Protein AF-M2PAE0-F1 (afdb_monomer)

Sequence (478 aa):
MSLNAALHKRDPKSLSSLAALFLQSIPSPSNEHPCAKAAGVTFRILGGTGDTAAMTSLRMQFPAILDAGMAFIARPRTHVEARELTKALKSAWNSCRCDKAQPIVSQVHDFAVLNPDPRAHNDPLWGLLGIMVPILADCVPLIEADMRNLSRANEKAIRANKRITWPMDLNAAMPFGPEASFKAVLAWSTIFEEPYLFKLILAVSNLHGPHISRPMIFSSPSVLSAFAKATQKAAQSWEHRPRDPTISTQAIKDLFHCSLFFCDLLLSADDSDMQRFASQVAEVVSLPLLCDQVVRLVTSHEDAILPFPGKKDCITTVQASFTIIGGRALALLKSTPDDLSKYHRGIIMAFFRHQSLPSESPYHTIYTHLMTLSRDGVCGARECKATTSSSDNRKFSVCSGCGVIPYCSKDCQKRGWKDIDAPHNLMCKKLRNFSEIALDGRKIEIQDPMTLQRKCQSVGIEGALTAEIAGYLRSTLS

pLDDT: mean 92.22, std 6.7, range [58.91, 98.38]

Structure (mmCIF, N/CA/C/O backbone):
data_AF-M2PAE0-F1
#
_entry.id   AF-M2PAE0-F1
#
loop_
_atom_site.group_PDB
_atom_site.id
_atom_site.type_symbol
_atom_site.label_atom_id
_atom_site.label_alt_id
_atom_site.label_comp_id
_atom_site.label_asym_id
_atom_site.label_entity_id
_atom_site.label_seq_id
_atom_site.pdbx_PDB_ins_code
_atom_site.Cartn_x
_atom_site.Cartn_y
_atom_site.Cartn_z
_atom_site.occupancy
_atom_site.B_iso_or_equiv
_atom_site.auth_seq_id
_atom_site.auth_comp_id
_atom_site.auth_asym_id
_atom_site.auth_atom_id
_atom_site.pdbx_PDB_model_num
ATOM 1 N N . MET A 1 1 ? 13.516 -7.084 -34.943 1.00 79.31 1 MET A N 1
ATOM 2 C CA . MET A 1 1 ? 12.491 -6.654 -33.959 1.00 79.31 1 MET A CA 1
ATOM 3 C C . MET A 1 1 ? 12.752 -5.193 -33.623 1.00 79.31 1 MET A C 1
ATOM 5 O O . MET A 1 1 ? 13.917 -4.816 -33.604 1.00 79.31 1 MET A O 1
ATOM 9 N N . SER A 1 2 ? 11.715 -4.365 -33.469 1.00 89.38 2 SER A N 1
ATOM 10 C CA . SER A 1 2 ? 11.852 -2.899 -33.359 1.00 89.38 2 SER A CA 1
ATOM 11 C C . SER A 1 2 ? 11.189 -2.386 -32.083 1.00 89.38 2 SER A C 1
ATOM 13 O O . SER A 1 2 ? 10.063 -2.775 -31.777 1.00 89.38 2 SER A O 1
ATOM 15 N N . LEU A 1 3 ? 11.858 -1.477 -31.369 1.00 88.81 3 LEU A N 1
ATOM 16 C CA . LEU A 1 3 ? 11.326 -0.821 -30.175 1.00 88.81 3 LEU A CA 1
ATOM 17 C C . LEU A 1 3 ? 10.045 -0.036 -30.484 1.00 88.81 3 LEU A C 1
ATOM 19 O O . LEU A 1 3 ? 9.088 -0.097 -29.719 1.00 88.81 3 LEU A O 1
ATOM 23 N N . ASN A 1 4 ? 9.973 0.610 -31.652 1.00 87.19 4 ASN A N 1
ATOM 24 C CA . ASN A 1 4 ? 8.780 1.332 -32.106 1.00 87.19 4 ASN A CA 1
ATOM 25 C C . ASN A 1 4 ? 7.569 0.404 -32.280 1.00 87.19 4 ASN A C 1
ATOM 27 O O . ASN A 1 4 ? 6.436 0.801 -32.001 1.00 87.19 4 ASN A O 1
ATOM 31 N N . ALA A 1 5 ? 7.793 -0.844 -32.707 1.00 85.19 5 ALA A N 1
ATOM 32 C CA . ALA A 1 5 ? 6.725 -1.837 -32.802 1.00 85.19 5 ALA A CA 1
ATOM 33 C C . ALA A 1 5 ? 6.210 -2.252 -31.413 1.00 85.19 5 ALA A C 1
ATOM 35 O O . ALA A 1 5 ? 5.004 -2.418 -31.243 1.00 85.19 5 ALA A O 1
ATOM 36 N N . ALA A 1 6 ? 7.082 -2.348 -30.404 1.00 84.88 6 ALA A N 1
ATOM 37 C CA . ALA A 1 6 ? 6.658 -2.573 -29.022 1.00 84.88 6 ALA A CA 1
ATOM 38 C C . ALA A 1 6 ? 5.911 -1.358 -28.438 1.00 84.88 6 ALA A C 1
ATOM 40 O O . ALA A 1 6 ? 4.834 -1.523 -27.871 1.00 84.88 6 ALA A O 1
ATOM 41 N N . LEU A 1 7 ? 6.449 -0.147 -28.619 1.00 86.81 7 LEU A N 1
ATOM 42 C CA . LEU A 1 7 ? 5.903 1.094 -28.060 1.00 86.81 7 LEU A CA 1
ATOM 43 C C . LEU A 1 7 ? 4.521 1.443 -28.625 1.00 86.81 7 LEU A C 1
ATOM 45 O O . LEU A 1 7 ? 3.585 1.675 -27.863 1.00 86.81 7 LEU A O 1
ATOM 49 N N . HIS A 1 8 ? 4.386 1.468 -29.953 1.00 90.19 8 HIS A N 1
ATOM 50 C CA . HIS A 1 8 ? 3.183 1.992 -30.608 1.00 90.19 8 HIS A CA 1
ATOM 51 C C . HIS A 1 8 ? 2.214 0.904 -31.057 1.00 90.19 8 HIS A C 1
ATOM 53 O O . HIS A 1 8 ? 1.007 1.121 -31.050 1.00 90.19 8 HIS A O 1
ATOM 59 N N . LYS A 1 9 ? 2.730 -0.265 -31.454 1.00 90.62 9 LYS A N 1
ATOM 60 C CA . LYS A 1 9 ? 1.907 -1.366 -31.978 1.00 90.62 9 LYS A CA 1
ATOM 61 C C . LYS A 1 9 ? 1.704 -2.497 -30.973 1.00 90.62 9 LYS A C 1
ATOM 63 O O . LYS A 1 9 ? 0.944 -3.411 -31.273 1.00 90.62 9 LYS A O 1
ATOM 68 N N . ARG A 1 10 ? 2.382 -2.454 -29.813 1.00 91.81 10 ARG A N 1
ATOM 69 C CA . ARG A 1 10 ? 2.387 -3.526 -28.800 1.00 91.81 10 ARG A CA 1
ATOM 70 C C . ARG A 1 10 ? 2.603 -4.910 -29.437 1.00 91.81 10 ARG A C 1
ATOM 72 O O . ARG A 1 10 ? 1.967 -5.884 -29.045 1.00 91.81 10 ARG A O 1
ATOM 79 N N . ASP A 1 11 ? 3.486 -4.984 -30.440 1.00 93.81 11 ASP A N 1
ATOM 80 C CA . ASP A 1 11 ? 3.765 -6.214 -31.191 1.00 93.81 11 ASP A CA 1
ATOM 81 C C . ASP A 1 11 ? 4.213 -7.346 -30.240 1.00 93.81 11 ASP A C 1
ATOM 83 O O . ASP A 1 11 ? 5.237 -7.185 -29.565 1.00 93.81 11 ASP A O 1
ATOM 87 N N . PRO A 1 12 ? 3.506 -8.495 -30.183 1.00 92.88 12 PRO A N 1
ATOM 88 C CA . PRO A 1 12 ? 3.785 -9.543 -29.202 1.00 92.88 12 PRO A CA 1
ATOM 89 C C . PRO A 1 12 ? 5.219 -10.073 -29.250 1.00 92.88 12 PRO A C 1
ATOM 91 O O . PRO A 1 12 ? 5.816 -10.300 -28.202 1.00 92.88 12 PRO A O 1
ATOM 94 N N . LYS A 1 13 ? 5.805 -10.228 -30.448 1.00 94.06 13 LYS A N 1
ATOM 95 C CA . LYS A 1 13 ? 7.181 -10.734 -30.596 1.00 94.06 13 LYS A CA 1
ATOM 96 C C . LYS A 1 13 ? 8.192 -9.757 -30.006 1.00 94.06 13 LYS A C 1
ATOM 98 O O . LYS A 1 13 ? 9.059 -10.156 -29.234 1.00 94.06 13 LYS A O 1
ATOM 103 N N . SER A 1 14 ? 8.045 -8.473 -30.325 1.00 94.31 14 SER A N 1
ATOM 104 C CA . SER A 1 14 ? 8.893 -7.417 -29.773 1.00 94.31 14 SER A CA 1
ATOM 105 C C . SER A 1 14 ? 8.753 -7.316 -28.250 1.00 94.31 14 SER A C 1
ATOM 107 O O . SER A 1 14 ? 9.767 -7.219 -27.561 1.00 94.31 14 SER A O 1
ATOM 109 N N . LEU A 1 15 ? 7.533 -7.414 -27.704 1.00 94.94 15 LEU A N 1
ATOM 110 C CA . LEU A 1 15 ?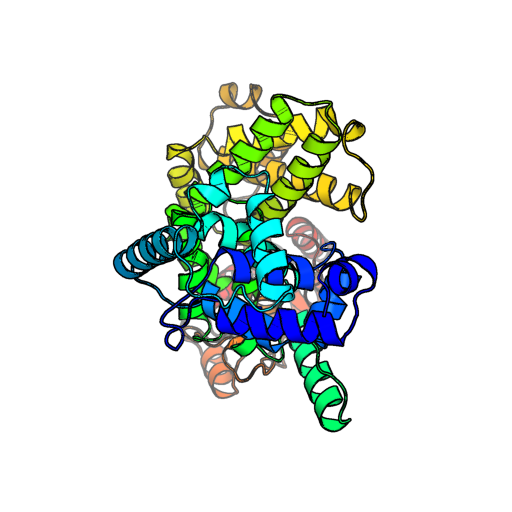 7.312 -7.413 -26.252 1.00 94.94 15 LEU A CA 1
ATOM 111 C C . LEU A 1 15 ? 7.934 -8.639 -25.564 1.00 94.94 15 LEU A C 1
ATOM 113 O O . LEU A 1 15 ? 8.586 -8.485 -24.534 1.00 94.94 15 LEU A O 1
ATOM 117 N N . SER A 1 16 ? 7.823 -9.839 -26.144 1.00 96.31 16 SER A N 1
ATOM 118 C CA . SER A 1 16 ? 8.496 -11.037 -25.620 1.00 96.31 16 SER A CA 1
ATOM 119 C C . SER A 1 16 ? 10.019 -10.886 -25.586 1.00 96.31 16 SER A C 1
ATOM 121 O O . SER A 1 16 ? 10.650 -11.296 -24.613 1.00 96.31 16 SER A O 1
ATOM 123 N N . SER A 1 17 ? 10.626 -10.257 -26.597 1.00 96.19 17 SER A N 1
ATOM 124 C CA . SER A 1 17 ? 12.067 -9.972 -26.579 1.00 96.19 17 SER A CA 1
ATOM 125 C C . SER A 1 17 ? 12.463 -8.940 -25.529 1.00 96.19 17 SER A C 1
ATOM 127 O O . SER A 1 17 ? 13.507 -9.100 -24.901 1.00 96.19 17 SER A O 1
ATOM 129 N N . LEU A 1 18 ? 11.638 -7.916 -25.288 1.00 97.00 18 LEU A N 1
ATOM 130 C CA . LEU A 1 18 ? 11.871 -6.976 -24.187 1.00 97.00 18 LEU A CA 1
ATOM 131 C C . LEU A 1 18 ? 11.751 -7.665 -22.824 1.00 97.00 18 LEU A C 1
ATOM 133 O O . LEU A 1 18 ? 12.555 -7.385 -21.942 1.00 97.00 18 LEU A O 1
ATOM 137 N N . ALA A 1 19 ? 10.798 -8.585 -22.659 1.00 97.56 19 ALA A N 1
ATOM 138 C CA . ALA A 1 19 ? 10.657 -9.368 -21.434 1.00 97.56 19 ALA A CA 1
ATOM 139 C C . ALA A 1 19 ? 11.885 -10.262 -21.187 1.00 97.56 19 ALA A C 1
ATOM 141 O O . ALA A 1 19 ? 12.406 -10.295 -20.075 1.00 97.56 19 ALA A O 1
ATOM 142 N N . ALA A 1 20 ? 12.401 -10.929 -22.225 1.00 97.19 20 ALA A N 1
ATOM 143 C CA . ALA A 1 20 ? 13.639 -11.702 -22.126 1.00 97.19 20 ALA A CA 1
ATOM 144 C C . ALA A 1 20 ? 14.841 -10.813 -21.758 1.00 97.19 20 ALA A C 1
ATOM 146 O O . ALA A 1 20 ? 15.606 -11.151 -20.856 1.00 97.19 20 ALA A O 1
ATOM 147 N N . LEU A 1 21 ? 14.966 -9.646 -22.400 1.00 97.12 21 LEU A N 1
ATOM 148 C CA . LEU A 1 21 ? 16.020 -8.679 -22.095 1.00 97.12 21 LEU A CA 1
ATOM 149 C C . LEU A 1 21 ? 15.920 -8.153 -20.655 1.00 97.12 21 LEU A C 1
ATOM 151 O O . LEU A 1 21 ? 16.945 -8.023 -19.990 1.00 97.12 21 LEU A O 1
ATOM 155 N N . PHE A 1 22 ? 14.710 -7.888 -20.150 1.00 97.62 22 PHE A N 1
ATOM 156 C CA . PHE A 1 22 ? 14.489 -7.501 -18.754 1.00 97.62 22 PHE A CA 1
ATOM 157 C C . PHE A 1 22 ? 15.036 -8.558 -17.791 1.00 97.62 22 PHE A C 1
ATOM 159 O O . PHE A 1 22 ? 15.840 -8.233 -16.918 1.00 97.62 22 PHE A O 1
ATOM 166 N N . LEU A 1 23 ? 14.652 -9.825 -17.982 1.00 97.06 23 LEU A N 1
ATOM 167 C CA . LEU A 1 23 ? 15.074 -10.937 -17.122 1.00 97.06 23 LEU A CA 1
ATOM 168 C C . LEU A 1 23 ? 16.596 -11.137 -17.129 1.00 97.06 23 LEU A C 1
ATOM 170 O O . LEU A 1 23 ? 17.178 -11.452 -16.096 1.00 97.06 23 LEU A O 1
ATOM 174 N N . GLN A 1 24 ? 17.249 -10.893 -18.268 1.00 96.25 24 GLN A N 1
ATOM 175 C CA . GLN A 1 24 ? 18.711 -10.921 -18.390 1.00 96.25 24 GLN A CA 1
ATOM 176 C C . GLN A 1 24 ? 19.398 -9.694 -17.772 1.00 96.25 24 GLN A C 1
ATOM 178 O O . GLN A 1 24 ? 20.591 -9.735 -17.490 1.00 96.25 24 GLN A O 1
ATOM 183 N N . SER A 1 25 ? 18.677 -8.589 -17.575 1.00 97.00 25 SER A N 1
ATOM 184 C CA . SER A 1 25 ? 19.254 -7.307 -17.146 1.00 97.00 25 SER A CA 1
ATOM 185 C C . SER A 1 25 ? 19.008 -6.987 -15.673 1.00 97.00 25 SER A C 1
ATOM 187 O O . SER A 1 25 ? 19.774 -6.222 -15.083 1.00 97.00 25 SER A O 1
ATOM 189 N N . ILE A 1 26 ? 17.943 -7.526 -15.076 1.00 97.25 26 ILE A N 1
ATOM 190 C CA . ILE A 1 26 ? 17.576 -7.248 -13.687 1.00 97.25 26 ILE A CA 1
ATOM 191 C C . ILE A 1 26 ? 18.597 -7.877 -12.716 1.00 97.25 26 ILE A C 1
ATOM 193 O O . ILE A 1 26 ? 19.037 -9.012 -12.938 1.00 97.25 26 ILE A O 1
ATOM 197 N N . PRO A 1 27 ? 18.999 -7.182 -11.633 1.00 94.94 27 PRO A N 1
ATOM 198 C CA . PRO A 1 27 ? 19.912 -7.751 -10.647 1.00 94.94 27 PRO A CA 1
ATOM 199 C C . PRO A 1 27 ? 19.308 -8.973 -9.960 1.00 94.94 27 PRO A C 1
ATOM 201 O O . PRO A 1 27 ? 18.241 -8.902 -9.350 1.00 94.94 27 PRO A O 1
ATOM 204 N N . SER A 1 28 ? 20.024 -10.090 -10.010 1.00 93.56 28 SER A N 1
ATOM 205 C CA . SER A 1 28 ? 19.643 -11.350 -9.371 1.00 93.56 28 SER A CA 1
ATOM 206 C C . SER A 1 28 ? 20.904 -12.124 -8.970 1.00 93.56 28 SER A C 1
ATOM 208 O O . SER A 1 28 ? 21.979 -11.814 -9.484 1.00 93.56 28 SER A O 1
ATOM 210 N N . PRO A 1 29 ? 20.822 -13.114 -8.059 1.00 89.31 29 PRO A N 1
ATOM 211 C CA . PRO A 1 29 ? 21.976 -13.954 -7.720 1.00 89.31 29 PRO A CA 1
ATOM 212 C C . PRO A 1 29 ? 22.623 -14.625 -8.940 1.00 89.31 29 PRO A C 1
ATOM 214 O O . PRO A 1 29 ? 23.822 -14.853 -8.943 1.00 89.31 29 PRO A O 1
ATOM 217 N N . SER A 1 30 ? 21.827 -14.926 -9.968 1.00 89.75 30 SER A N 1
ATOM 218 C CA . SER A 1 30 ? 22.261 -15.568 -11.210 1.00 89.75 30 SER A CA 1
ATOM 219 C C . SER A 1 30 ? 22.745 -14.591 -12.286 1.00 89.75 30 SER A C 1
ATOM 221 O O . SER A 1 30 ? 23.159 -15.034 -13.352 1.00 89.75 30 SER A O 1
ATOM 223 N N . ASN A 1 31 ? 22.650 -13.276 -12.061 1.00 91.75 31 ASN A N 1
ATOM 224 C CA . ASN A 1 31 ? 23.040 -12.265 -13.039 1.00 91.75 31 ASN A CA 1
ATOM 225 C C . ASN A 1 31 ? 24.274 -11.495 -12.564 1.00 91.75 31 ASN A C 1
ATOM 227 O O . ASN A 1 31 ? 24.164 -10.515 -11.826 1.00 91.75 31 ASN A O 1
ATOM 231 N N . GLU A 1 32 ? 25.444 -11.918 -13.037 1.00 88.12 32 GLU A N 1
ATOM 232 C CA . GLU A 1 32 ? 26.729 -11.279 -12.731 1.00 88.12 32 GLU A CA 1
ATOM 233 C C . GLU A 1 32 ? 26.897 -9.906 -13.404 1.00 88.12 32 GLU A C 1
ATOM 235 O O . GLU A 1 32 ? 27.782 -9.128 -13.034 1.00 88.12 32 GLU A O 1
ATOM 240 N N . HIS A 1 33 ? 26.073 -9.585 -14.408 1.00 91.25 33 HIS A N 1
ATOM 241 C CA . HIS A 1 33 ? 26.224 -8.397 -15.250 1.00 91.25 33 HIS A CA 1
ATOM 242 C C . HIS A 1 33 ? 24.904 -7.628 -15.408 1.00 91.25 33 HIS A C 1
ATOM 244 O O . HIS A 1 33 ? 24.415 -7.457 -16.530 1.00 91.25 33 HIS A O 1
ATOM 250 N N . PRO A 1 34 ? 24.318 -7.126 -14.304 1.00 94.75 34 PRO A N 1
ATOM 251 C CA . PRO A 1 34 ? 23.069 -6.383 -14.370 1.00 94.75 34 PRO A CA 1
ATOM 252 C C . PRO A 1 34 ? 23.211 -5.110 -15.207 1.00 94.75 34 PRO A C 1
ATOM 254 O O . PRO A 1 34 ? 24.261 -4.472 -15.230 1.00 94.75 34 PRO A O 1
ATOM 257 N N . CYS A 1 35 ? 22.122 -4.690 -15.846 1.00 96.12 35 CYS A N 1
ATOM 258 C CA . CYS A 1 35 ? 22.060 -3.443 -16.602 1.00 96.12 35 CYS A CA 1
ATOM 259 C C . CYS A 1 35 ? 20.806 -2.652 -16.218 1.00 96.12 35 CYS A C 1
ATOM 261 O O . CYS A 1 35 ? 19.713 -2.913 -16.722 1.00 96.12 35 CYS A O 1
ATOM 263 N N . ALA A 1 36 ? 20.966 -1.642 -15.353 1.00 94.75 36 ALA A N 1
ATOM 264 C CA . ALA A 1 36 ? 19.857 -0.786 -14.916 1.00 94.75 36 ALA A CA 1
ATOM 265 C C . ALA A 1 36 ? 19.156 -0.070 -16.085 1.00 94.75 36 ALA A C 1
ATOM 267 O O . ALA A 1 36 ? 17.936 0.067 -16.056 1.00 94.75 36 ALA A O 1
ATOM 268 N N . LYS A 1 37 ? 19.898 0.334 -17.132 1.00 94.25 37 LYS A N 1
ATOM 269 C CA . LYS A 1 37 ? 19.335 0.958 -18.347 1.00 94.25 37 LYS A CA 1
ATOM 270 C C . LYS A 1 37 ? 18.344 0.026 -19.029 1.00 94.25 37 LYS A C 1
ATOM 272 O O . LYS A 1 37 ? 17.182 0.379 -19.219 1.00 94.25 37 LYS A O 1
ATOM 277 N N . ALA A 1 38 ? 18.812 -1.176 -19.364 1.00 96.44 38 ALA A N 1
ATOM 278 C CA . ALA A 1 38 ? 18.001 -2.165 -20.048 1.00 96.44 38 ALA A CA 1
ATOM 279 C C . ALA A 1 38 ? 16.829 -2.619 -19.174 1.00 96.44 38 ALA A C 1
ATOM 281 O O . ALA A 1 38 ? 15.699 -2.615 -19.654 1.00 96.44 38 ALA A O 1
ATOM 282 N N . ALA A 1 39 ? 17.060 -2.913 -17.890 1.00 97.06 39 ALA A N 1
ATOM 283 C CA . ALA A 1 39 ? 16.005 -3.313 -16.960 1.00 97.06 39 ALA A CA 1
ATOM 284 C C . ALA A 1 39 ? 14.928 -2.224 -16.801 1.00 97.06 39 ALA A C 1
ATOM 286 O O . ALA A 1 39 ? 13.747 -2.496 -16.994 1.00 97.06 39 ALA A O 1
ATOM 287 N N . GLY A 1 40 ? 15.317 -0.977 -16.523 1.00 95.25 40 GLY A N 1
ATOM 288 C CA . GLY A 1 40 ? 14.372 0.123 -16.324 1.00 95.25 40 GLY A CA 1
ATOM 289 C C . GLY A 1 40 ? 13.544 0.424 -17.575 1.00 95.25 40 GLY A C 1
ATOM 290 O O . GLY A 1 40 ? 12.317 0.485 -17.509 1.00 95.25 40 GLY A O 1
ATOM 291 N N . VAL A 1 41 ? 14.188 0.560 -18.738 1.00 95.50 41 VAL A N 1
ATOM 292 C CA . VAL A 1 41 ? 13.482 0.882 -19.990 1.00 95.50 41 VAL A CA 1
ATOM 293 C C . VAL A 1 41 ? 12.575 -0.260 -20.439 1.00 95.50 41 VAL A C 1
ATOM 295 O O . VAL A 1 41 ? 11.422 -0.009 -20.785 1.00 95.50 41 VAL A O 1
ATOM 298 N N . THR A 1 42 ? 13.044 -1.511 -20.410 1.00 97.00 42 THR A N 1
ATOM 299 C CA . THR A 1 42 ? 12.200 -2.658 -20.790 1.00 97.00 42 THR A CA 1
ATOM 300 C C . THR A 1 42 ? 10.987 -2.781 -19.871 1.00 97.00 42 THR A C 1
ATOM 302 O O . THR A 1 42 ? 9.872 -2.909 -20.374 1.00 97.00 42 THR A O 1
ATOM 305 N N . PHE A 1 43 ? 11.163 -2.648 -18.551 1.00 96.38 43 PHE A N 1
ATOM 306 C CA . PHE A 1 43 ? 10.058 -2.711 -17.591 1.00 96.38 43 PHE A CA 1
ATOM 307 C C . PHE A 1 43 ? 9.046 -1.580 -17.805 1.00 96.38 43 PHE A C 1
ATOM 309 O O . PHE A 1 43 ? 7.842 -1.832 -17.845 1.00 96.38 43 PHE A O 1
ATOM 316 N N . ARG A 1 44 ? 9.522 -0.349 -18.049 1.00 95.50 44 ARG A N 1
ATOM 317 C CA . ARG A 1 44 ? 8.667 0.800 -18.386 1.00 95.50 44 ARG A CA 1
ATOM 318 C C . ARG A 1 44 ? 7.842 0.549 -19.647 1.00 95.50 44 ARG A C 1
ATOM 320 O O . ARG A 1 44 ? 6.643 0.808 -19.654 1.00 95.50 44 ARG A O 1
ATOM 327 N N . ILE A 1 45 ? 8.460 0.039 -20.712 1.00 95.44 45 ILE A N 1
ATOM 328 C CA . ILE A 1 45 ? 7.769 -0.216 -21.986 1.00 95.44 45 ILE A CA 1
ATOM 329 C C . ILE A 1 45 ? 6.735 -1.334 -21.839 1.00 95.44 45 ILE A C 1
ATOM 331 O O . ILE A 1 45 ? 5.627 -1.215 -22.362 1.00 95.44 45 ILE A O 1
ATOM 335 N N . LEU A 1 46 ? 7.070 -2.394 -21.101 1.00 95.50 46 LEU A N 1
ATOM 336 C CA . LEU A 1 46 ? 6.151 -3.496 -20.818 1.00 95.50 46 LEU A CA 1
ATOM 337 C C . LEU A 1 46 ? 4.962 -3.024 -19.962 1.00 95.50 46 LEU A C 1
ATOM 339 O O . LEU A 1 46 ? 3.823 -3.394 -20.254 1.00 95.50 46 LEU A O 1
ATOM 343 N N . GLY A 1 47 ? 5.203 -2.148 -18.979 1.00 93.06 47 GLY A N 1
ATOM 344 C CA . GLY A 1 47 ? 4.158 -1.494 -18.184 1.00 93.06 47 GLY A CA 1
ATOM 345 C C . GLY A 1 47 ? 3.297 -0.501 -18.968 1.00 93.06 47 GLY A C 1
ATOM 346 O O . GLY A 1 47 ? 2.117 -0.323 -18.669 1.00 93.06 47 GLY A O 1
ATOM 347 N N . GLY A 1 48 ? 3.828 0.092 -20.035 1.00 92.44 48 GLY A N 1
ATOM 348 C CA . GLY A 1 48 ? 3.061 0.938 -20.940 1.00 92.44 48 GLY A CA 1
ATOM 349 C C . GLY A 1 48 ? 2.650 2.279 -20.328 1.00 92.44 48 GLY A C 1
ATOM 350 O O . GLY A 1 48 ? 3.469 2.990 -19.758 1.00 92.44 48 GLY A O 1
ATOM 351 N N . THR A 1 49 ? 1.376 2.644 -20.488 1.00 86.25 49 THR A N 1
ATOM 352 C CA . THR A 1 49 ? 0.784 3.921 -20.044 1.00 86.25 49 THR A CA 1
ATOM 353 C C . THR A 1 49 ? 0.516 3.989 -18.541 1.00 86.25 49 THR A C 1
ATOM 355 O O . THR A 1 49 ? 0.153 5.053 -18.050 1.00 86.25 49 THR A O 1
ATOM 358 N N . GLY A 1 50 ? 0.665 2.878 -17.810 1.00 88.25 50 GLY A N 1
ATOM 359 C CA . GLY A 1 50 ? 0.335 2.809 -16.382 1.00 88.25 50 GLY A CA 1
ATOM 360 C C . GLY A 1 50 ? -1.167 2.761 -16.079 1.00 88.25 50 GLY A C 1
ATOM 361 O O . GLY A 1 50 ? -1.551 2.700 -14.918 1.00 88.25 50 GLY A O 1
ATOM 362 N N . ASP A 1 51 ? -2.039 2.777 -17.092 1.00 91.25 51 ASP A N 1
ATOM 363 C CA . ASP A 1 51 ? -3.478 2.629 -16.873 1.00 91.25 51 ASP A CA 1
ATOM 364 C C . ASP A 1 51 ? -3.871 1.181 -16.521 1.00 91.25 51 ASP A C 1
ATOM 366 O O . ASP A 1 51 ? -3.107 0.222 -16.689 1.00 91.25 51 ASP A O 1
ATOM 370 N N . THR A 1 52 ? -5.103 1.008 -16.038 1.00 91.81 52 THR A N 1
ATOM 371 C CA . THR A 1 52 ? -5.632 -0.294 -15.610 1.00 91.81 52 THR A CA 1
ATOM 372 C C . THR A 1 52 ? -5.584 -1.348 -16.720 1.00 91.81 52 THR A C 1
ATOM 374 O O . THR A 1 52 ? -5.335 -2.523 -16.436 1.00 91.81 52 THR A O 1
ATOM 377 N N . ALA A 1 53 ? -5.793 -0.963 -17.983 1.00 93.81 53 ALA A N 1
ATOM 378 C CA . ALA A 1 53 ? -5.764 -1.896 -19.106 1.00 93.81 53 ALA A CA 1
ATOM 379 C C . ALA A 1 53 ? -4.330 -2.362 -19.398 1.00 93.81 53 ALA A C 1
ATOM 381 O O . ALA A 1 53 ? -4.091 -3.561 -19.572 1.00 93.81 53 ALA A O 1
ATOM 382 N N . ALA A 1 54 ? -3.363 -1.441 -19.377 1.00 93.94 54 ALA A N 1
ATOM 383 C CA . ALA A 1 54 ? -1.948 -1.741 -19.537 1.00 93.94 54 ALA A CA 1
ATOM 384 C C . ALA A 1 54 ? -1.431 -2.652 -18.411 1.00 93.94 54 ALA A C 1
ATOM 386 O O . ALA A 1 54 ? -0.782 -3.659 -18.702 1.00 93.94 54 ALA A O 1
ATOM 387 N N . MET A 1 55 ? -1.790 -2.374 -17.152 1.00 96.00 55 MET A N 1
ATOM 388 C CA . MET A 1 55 ? -1.436 -3.223 -16.005 1.00 96.00 55 MET A CA 1
ATOM 389 C C . MET A 1 55 ? -2.081 -4.608 -16.088 1.00 96.00 55 MET A C 1
ATOM 391 O O . MET A 1 55 ? -1.416 -5.620 -15.872 1.00 96.00 55 MET A O 1
ATOM 395 N N . THR A 1 56 ? -3.355 -4.692 -16.477 1.00 95.50 56 THR A N 1
ATOM 396 C CA . THR A 1 56 ? -4.038 -5.982 -16.677 1.00 95.50 56 THR A CA 1
ATOM 397 C C . THR A 1 56 ? -3.345 -6.806 -17.764 1.00 95.50 56 THR A C 1
ATOM 399 O O . THR A 1 56 ? -3.073 -7.992 -17.578 1.00 95.50 56 THR A O 1
ATOM 402 N N . SER A 1 57 ? -2.987 -6.166 -18.880 1.00 95.44 57 SER A N 1
ATOM 403 C CA . SER A 1 57 ? -2.233 -6.797 -19.961 1.00 95.44 57 SER A CA 1
ATOM 404 C C . SER A 1 57 ? -0.862 -7.296 -19.494 1.00 95.44 57 SER A C 1
ATOM 406 O O . SER A 1 57 ? -0.504 -8.437 -19.784 1.00 95.44 57 SER A O 1
ATOM 408 N N . LEU A 1 58 ? -0.113 -6.480 -18.746 1.00 96.56 58 LEU A N 1
ATOM 409 C CA . LEU A 1 58 ? 1.189 -6.848 -18.186 1.00 96.56 58 LEU A CA 1
ATOM 410 C C . LEU A 1 58 ? 1.091 -8.108 -17.314 1.00 96.56 58 LEU A C 1
ATOM 412 O O . LEU A 1 58 ? 1.825 -9.072 -17.532 1.00 96.56 58 LEU A O 1
ATOM 416 N N . ARG A 1 59 ? 0.126 -8.125 -16.385 1.00 97.38 59 ARG A N 1
ATOM 417 C CA . ARG A 1 59 ? -0.104 -9.218 -15.425 1.00 97.38 59 ARG A CA 1
ATOM 418 C C . ARG A 1 59 ? -0.475 -10.545 -16.081 1.00 97.38 59 ARG A C 1
ATOM 420 O O . ARG A 1 59 ? -0.138 -11.594 -15.539 1.00 97.38 59 ARG A O 1
ATOM 427 N N . MET A 1 60 ? -1.178 -10.508 -17.214 1.00 96.81 60 MET A N 1
ATOM 428 C CA . MET A 1 60 ? -1.583 -11.712 -17.949 1.00 96.81 60 MET A CA 1
ATOM 429 C C . MET A 1 60 ? -0.521 -12.208 -18.934 1.00 96.81 60 MET A C 1
ATOM 431 O O . MET A 1 60 ? -0.447 -13.405 -19.207 1.00 96.81 60 MET A O 1
ATOM 435 N N . GLN A 1 61 ? 0.251 -11.301 -19.539 1.00 96.62 61 GLN A N 1
ATOM 436 C CA . GLN A 1 61 ? 1.187 -11.654 -20.612 1.00 96.62 61 GLN A CA 1
ATOM 437 C C . GLN A 1 61 ? 2.600 -11.944 -20.108 1.00 96.62 61 GLN A C 1
ATOM 439 O O . GLN A 1 61 ? 3.284 -12.782 -20.692 1.00 96.62 61 GLN A O 1
ATOM 444 N N . PHE A 1 62 ? 3.035 -11.283 -19.034 1.00 97.38 62 PHE A N 1
ATOM 445 C CA . PHE A 1 62 ? 4.422 -11.331 -18.573 1.00 97.38 62 PHE A CA 1
ATOM 446 C C . PHE A 1 62 ? 4.541 -11.578 -17.055 1.00 97.38 62 PHE A C 1
ATOM 448 O O . PHE A 1 62 ? 5.257 -10.847 -16.382 1.00 97.38 62 PHE A O 1
ATOM 455 N N . PRO A 1 63 ? 3.901 -12.606 -16.466 1.00 97.31 63 PRO A N 1
ATOM 456 C CA . PRO A 1 63 ? 4.001 -12.862 -15.022 1.00 97.31 63 PRO A CA 1
ATOM 457 C C . PRO A 1 63 ? 5.454 -13.013 -14.535 1.00 97.31 63 PRO A C 1
ATOM 459 O O . PRO A 1 63 ? 5.814 -12.434 -13.518 1.00 97.31 63 PRO A O 1
ATOM 462 N N . ALA A 1 64 ? 6.324 -13.660 -15.321 1.00 97.31 64 ALA A N 1
ATOM 463 C CA . ALA A 1 64 ? 7.728 -13.872 -14.957 1.00 97.31 64 ALA A CA 1
ATOM 464 C C . ALA A 1 64 ? 8.528 -12.570 -14.749 1.00 97.31 64 ALA A C 1
ATOM 466 O O . ALA A 1 64 ? 9.450 -12.542 -13.935 1.00 97.31 64 ALA A O 1
ATOM 467 N N . ILE A 1 65 ? 8.193 -11.480 -15.457 1.00 97.88 65 ILE A N 1
ATOM 468 C CA . ILE A 1 65 ? 8.882 -10.196 -15.239 1.00 97.88 65 ILE A CA 1
ATOM 469 C C . ILE A 1 65 ? 8.436 -9.557 -13.922 1.00 97.88 65 ILE A C 1
ATOM 471 O O . ILE A 1 65 ? 9.236 -8.899 -13.263 1.00 97.88 65 ILE A O 1
ATOM 475 N N . LEU A 1 66 ? 7.168 -9.750 -13.540 1.00 98.19 66 LEU A N 1
ATOM 476 C CA . LEU A 1 66 ? 6.625 -9.265 -12.275 1.00 98.19 66 LEU A CA 1
ATOM 477 C C . LEU A 1 66 ? 7.177 -10.088 -11.111 1.00 98.19 66 LEU A C 1
ATOM 479 O O . LEU A 1 66 ? 7.568 -9.496 -10.113 1.00 98.19 66 LEU A O 1
ATOM 483 N N . ASP A 1 67 ? 7.325 -11.406 -11.276 1.00 98.00 67 ASP A N 1
ATOM 484 C CA . ASP A 1 67 ? 8.009 -12.270 -10.307 1.00 98.00 67 ASP A CA 1
ATOM 485 C C . ASP A 1 67 ? 9.458 -11.823 -10.093 1.00 98.00 67 ASP A C 1
ATOM 487 O O . ASP A 1 67 ? 9.876 -11.593 -8.961 1.00 98.00 67 ASP A O 1
ATOM 491 N N . ALA A 1 68 ? 10.226 -11.625 -11.170 1.00 98.00 68 ALA A N 1
ATOM 492 C CA . ALA A 1 68 ? 11.607 -11.155 -11.068 1.00 98.00 68 ALA A CA 1
ATOM 493 C C . ALA A 1 68 ? 11.694 -9.740 -10.473 1.00 98.00 68 ALA A C 1
ATOM 495 O O . ALA A 1 68 ? 12.586 -9.451 -9.672 1.00 98.00 68 ALA A O 1
ATOM 496 N N . GLY A 1 69 ? 10.752 -8.862 -10.829 1.00 98.12 69 GLY A N 1
ATOM 497 C CA . GLY A 1 69 ? 10.680 -7.514 -10.287 1.00 98.12 69 GLY A CA 1
ATOM 498 C C . GLY A 1 69 ? 10.356 -7.496 -8.795 1.00 98.12 69 GLY A C 1
ATOM 499 O O . GLY A 1 69 ? 11.050 -6.838 -8.018 1.00 98.12 69 GLY A O 1
ATOM 500 N N . MET A 1 70 ? 9.355 -8.270 -8.375 1.00 98.31 70 MET A N 1
ATOM 501 C CA . MET A 1 70 ? 8.983 -8.404 -6.972 1.00 98.31 70 MET A CA 1
ATOM 502 C C . MET A 1 70 ? 10.081 -9.107 -6.176 1.00 98.31 70 MET A C 1
ATOM 504 O O . MET A 1 70 ? 10.410 -8.655 -5.087 1.00 98.31 70 MET A O 1
ATOM 508 N N . ALA A 1 71 ? 10.732 -10.135 -6.728 1.00 98.06 71 ALA A N 1
ATOM 509 C CA . ALA A 1 71 ? 11.889 -10.773 -6.107 1.00 98.06 71 ALA A CA 1
ATOM 510 C C . ALA A 1 71 ? 13.059 -9.793 -5.938 1.00 98.06 71 ALA A C 1
ATOM 512 O O . ALA A 1 71 ? 13.728 -9.800 -4.908 1.00 98.06 71 ALA A O 1
ATOM 513 N N . PHE A 1 72 ? 13.295 -8.895 -6.897 1.00 97.88 72 PHE A N 1
ATOM 514 C CA . PHE A 1 72 ? 14.291 -7.840 -6.734 1.00 97.88 72 PHE A CA 1
ATOM 515 C C . PHE A 1 72 ? 13.926 -6.887 -5.585 1.00 97.88 72 PHE A C 1
ATOM 517 O O . PHE A 1 72 ? 14.779 -6.628 -4.732 1.00 97.88 72 PHE A O 1
ATOM 524 N N . ILE A 1 73 ? 12.685 -6.397 -5.523 1.00 98.06 73 ILE A N 1
ATOM 525 C CA . ILE A 1 73 ? 12.244 -5.443 -4.492 1.00 98.06 73 ILE A CA 1
ATOM 526 C C . ILE A 1 73 ? 12.169 -6.092 -3.103 1.00 98.06 73 ILE A C 1
ATOM 528 O O . ILE A 1 73 ? 12.657 -5.516 -2.135 1.00 98.06 73 ILE A O 1
ATOM 532 N N . ALA A 1 74 ? 11.613 -7.296 -3.003 1.00 98.12 74 ALA A N 1
ATOM 533 C CA . ALA A 1 74 ? 11.359 -8.002 -1.749 1.00 98.12 74 ALA A CA 1
ATOM 534 C C . ALA A 1 74 ? 12.557 -8.804 -1.223 1.00 98.12 74 ALA A C 1
ATOM 536 O O . ALA A 1 74 ? 12.448 -9.434 -0.174 1.00 98.12 74 ALA A O 1
ATOM 537 N N . ARG A 1 75 ? 13.697 -8.824 -1.926 1.00 97.69 75 ARG A N 1
ATOM 538 C CA . ARG A 1 75 ? 14.883 -9.549 -1.454 1.00 97.69 75 ARG A CA 1
ATOM 539 C C . ARG A 1 75 ? 15.468 -8.874 -0.208 1.00 97.69 75 ARG A C 1
ATOM 541 O O . ARG A 1 75 ? 15.880 -7.712 -0.309 1.00 97.69 75 ARG A O 1
ATOM 548 N N . PRO A 1 76 ? 15.590 -9.595 0.923 1.00 97.31 76 PRO A N 1
ATOM 549 C CA . PRO A 1 76 ? 16.284 -9.090 2.100 1.00 97.31 76 PRO A CA 1
ATOM 550 C C . PRO A 1 76 ? 17.718 -8.701 1.745 1.00 97.31 76 PRO A C 1
ATOM 552 O O . PRO A 1 76 ? 18.428 -9.462 1.086 1.00 97.31 76 PRO A O 1
ATOM 555 N N . ARG A 1 77 ? 18.118 -7.498 2.154 1.00 96.00 77 ARG A N 1
ATOM 556 C CA . ARG A 1 77 ? 19.467 -6.967 1.958 1.00 96.00 77 ARG A CA 1
ATOM 557 C C . ARG A 1 77 ? 19.939 -6.314 3.240 1.00 96.00 77 ARG A C 1
ATOM 559 O O . ARG A 1 77 ? 19.202 -5.565 3.877 1.00 96.00 77 ARG A O 1
ATOM 566 N N . THR A 1 78 ? 21.191 -6.551 3.577 1.00 94.00 78 THR A N 1
ATOM 567 C CA . THR A 1 78 ? 21.924 -5.746 4.546 1.00 94.00 78 THR A CA 1
ATOM 568 C C . THR A 1 78 ? 22.223 -4.358 3.966 1.00 94.00 78 THR A C 1
ATOM 570 O O . THR A 1 78 ? 22.250 -4.157 2.748 1.00 94.00 78 THR A O 1
ATOM 573 N N . HIS A 1 79 ? 22.533 -3.385 4.827 1.00 89.12 79 HIS A N 1
ATOM 574 C CA . HIS A 1 79 ? 23.005 -2.066 4.379 1.00 89.12 79 HIS A CA 1
ATOM 575 C C . HIS A 1 79 ? 24.280 -2.141 3.521 1.00 89.12 79 HIS A C 1
ATOM 577 O O . HIS A 1 79 ? 24.519 -1.269 2.685 1.00 89.12 79 HIS A O 1
ATOM 583 N N . VAL A 1 80 ? 25.123 -3.158 3.726 1.00 92.06 80 VAL A N 1
ATOM 584 C CA . VAL A 1 80 ? 26.321 -3.378 2.906 1.00 92.06 80 VAL A CA 1
ATOM 585 C C . VAL A 1 80 ? 25.915 -3.832 1.506 1.00 92.06 80 VAL A C 1
ATOM 587 O O . VAL A 1 80 ? 26.296 -3.183 0.538 1.00 92.06 80 VAL A O 1
ATOM 590 N N . GLU A 1 81 ? 25.070 -4.857 1.388 1.00 94.19 81 GLU A N 1
ATOM 591 C CA . GLU A 1 81 ? 24.595 -5.358 0.090 1.00 94.19 81 GLU A CA 1
ATOM 592 C C . GLU A 1 81 ? 23.832 -4.297 -0.709 1.00 94.19 81 GLU A C 1
ATOM 594 O O . GLU A 1 81 ? 24.000 -4.211 -1.923 1.00 94.19 81 GLU A O 1
ATOM 599 N N . ALA A 1 82 ? 23.022 -3.461 -0.051 1.00 92.06 82 ALA A N 1
ATOM 600 C CA . ALA A 1 82 ? 22.334 -2.356 -0.716 1.00 92.06 82 ALA A CA 1
ATOM 601 C C . ALA A 1 82 ? 23.327 -1.339 -1.311 1.00 92.06 82 ALA A C 1
ATOM 603 O O . ALA A 1 82 ? 23.176 -0.939 -2.464 1.00 92.06 82 ALA A O 1
ATOM 604 N N . ARG A 1 83 ? 24.383 -0.972 -0.568 1.00 91.69 83 ARG A N 1
ATOM 605 C CA . ARG A 1 83 ? 25.434 -0.064 -1.062 1.00 91.69 83 ARG A CA 1
ATOM 606 C C . ARG A 1 83 ? 26.242 -0.676 -2.201 1.00 91.69 83 ARG A C 1
ATOM 608 O O . ARG A 1 83 ? 26.523 0.015 -3.179 1.00 91.69 83 ARG A O 1
ATOM 615 N N . GLU A 1 84 ? 26.605 -1.950 -2.092 1.00 93.88 84 GLU A N 1
ATOM 616 C CA . GLU A 1 84 ? 27.328 -2.649 -3.157 1.00 93.88 84 GLU A CA 1
ATOM 617 C C . GLU A 1 84 ? 26.467 -2.803 -4.414 1.00 93.88 84 GLU A C 1
ATOM 619 O O . GLU A 1 84 ? 26.962 -2.590 -5.519 1.00 93.88 84 GLU A O 1
ATOM 624 N N . LEU A 1 85 ? 25.159 -3.037 -4.269 1.00 94.56 85 LEU A N 1
ATOM 625 C CA . LEU A 1 85 ? 24.220 -3.004 -5.388 1.00 94.56 85 LEU A CA 1
ATOM 626 C C . LEU A 1 85 ? 24.197 -1.626 -6.064 1.00 94.56 85 LEU A C 1
ATOM 628 O O . LEU A 1 85 ? 24.307 -1.556 -7.287 1.00 94.56 85 LEU A O 1
ATOM 632 N N . THR A 1 86 ? 24.108 -0.529 -5.303 1.00 93.50 86 THR A N 1
ATOM 633 C CA . THR A 1 86 ? 24.168 0.832 -5.868 1.00 93.50 86 THR A CA 1
ATOM 634 C C . THR A 1 86 ? 25.464 1.058 -6.646 1.00 93.50 86 THR A C 1
ATOM 636 O O . THR A 1 86 ? 25.427 1.548 -7.776 1.00 93.50 86 THR A O 1
ATOM 639 N N . LYS A 1 87 ? 26.617 0.672 -6.081 1.00 93.25 87 LYS A N 1
ATOM 640 C CA . LYS A 1 87 ? 27.922 0.789 -6.753 1.00 93.25 87 LYS A CA 1
ATOM 641 C C . LYS A 1 87 ? 27.980 -0.043 -8.033 1.00 93.25 87 LYS A C 1
ATOM 643 O O . LYS A 1 87 ? 28.407 0.472 -9.066 1.00 93.25 87 LYS A O 1
ATOM 648 N N . ALA A 1 88 ? 27.520 -1.293 -7.983 1.00 93.25 88 ALA A N 1
ATOM 649 C CA . ALA A 1 88 ? 27.499 -2.194 -9.129 1.00 93.25 88 ALA A CA 1
ATOM 650 C C . ALA A 1 88 ? 26.620 -1.642 -10.260 1.00 93.25 88 ALA A C 1
ATOM 652 O O . ALA A 1 88 ? 27.056 -1.588 -11.408 1.00 93.25 88 ALA A O 1
ATOM 653 N N . LEU A 1 89 ? 25.420 -1.144 -9.941 1.00 94.75 89 LEU A N 1
ATOM 654 C CA . LEU A 1 89 ? 24.527 -0.532 -10.927 1.00 94.75 89 LEU A CA 1
ATOM 655 C C . LEU A 1 89 ? 25.096 0.764 -11.504 1.00 94.75 89 LEU A C 1
ATOM 657 O O . LEU A 1 89 ? 24.958 1.004 -12.702 1.00 94.75 89 LEU A O 1
ATOM 661 N N . LYS A 1 90 ? 25.774 1.576 -10.687 1.00 93.56 90 LYS A N 1
ATOM 662 C CA . LYS A 1 90 ? 26.455 2.791 -11.148 1.00 93.56 90 LYS A CA 1
ATOM 663 C C . LYS A 1 90 ? 27.626 2.484 -12.080 1.00 93.56 90 LYS A C 1
ATOM 665 O O . LYS A 1 90 ? 27.789 3.163 -13.090 1.00 93.56 90 LYS A O 1
ATOM 670 N N . SER A 1 91 ? 28.404 1.445 -11.783 1.00 92.38 91 SER A N 1
ATOM 671 C CA . SER A 1 91 ? 29.454 0.958 -12.681 1.00 92.38 91 SER A CA 1
ATOM 672 C C . SER A 1 91 ? 28.851 0.462 -14.001 1.00 92.38 91 SER A C 1
ATOM 674 O O . SER A 1 91 ? 29.195 0.968 -15.071 1.00 92.38 91 SER A O 1
ATOM 676 N N . ALA A 1 92 ? 27.856 -0.427 -13.928 1.00 91.31 92 ALA A N 1
ATOM 677 C CA . ALA A 1 92 ? 27.187 -0.990 -15.097 1.00 91.31 92 ALA A CA 1
ATOM 678 C C . ALA A 1 92 ? 26.440 0.051 -15.945 1.00 91.31 92 ALA A C 1
ATOM 680 O O . ALA A 1 92 ? 26.275 -0.139 -17.149 1.00 91.31 92 ALA A O 1
ATOM 681 N N . TRP A 1 93 ? 26.004 1.168 -15.357 1.00 91.31 93 TRP A N 1
ATOM 682 C CA . TRP A 1 93 ? 25.389 2.268 -16.100 1.00 91.31 93 TRP A CA 1
ATOM 683 C C . TRP A 1 93 ? 26.331 2.843 -17.165 1.00 91.31 93 TRP A C 1
ATOM 685 O O . TRP A 1 93 ? 25.888 3.167 -18.271 1.00 91.31 93 TRP A O 1
ATOM 695 N N . ASN A 1 94 ? 27.628 2.926 -16.863 1.00 88.31 94 ASN A N 1
ATOM 696 C CA . ASN A 1 94 ? 28.636 3.478 -17.769 1.00 88.31 94 ASN A CA 1
ATOM 697 C C . ASN A 1 94 ? 29.269 2.412 -18.676 1.00 88.31 94 ASN A C 1
ATOM 699 O O . ASN A 1 94 ? 29.639 2.725 -19.805 1.00 88.31 94 ASN A O 1
ATOM 703 N N . SER A 1 95 ? 29.351 1.159 -18.221 1.00 92.31 95 SER A N 1
ATOM 704 C CA . SER A 1 95 ? 30.053 0.071 -18.919 1.00 92.31 95 SER A CA 1
ATOM 705 C C . SER A 1 95 ? 29.271 -1.253 -18.923 1.00 92.31 95 SER A C 1
ATOM 707 O O . SER A 1 95 ? 29.789 -2.310 -18.560 1.00 92.31 95 SER A O 1
ATOM 709 N N . CYS A 1 96 ? 28.002 -1.221 -19.345 1.00 94.81 96 CYS A N 1
ATOM 710 C CA . CYS A 1 96 ? 27.178 -2.429 -19.456 1.00 94.81 96 CYS A CA 1
ATOM 711 C C . CYS A 1 96 ? 27.748 -3.431 -20.480 1.00 94.81 96 CYS A C 1
ATOM 713 O O . CYS A 1 96 ? 28.230 -3.036 -21.542 1.00 94.81 96 CYS A O 1
ATOM 715 N N . ARG A 1 97 ? 27.592 -4.735 -20.211 1.00 95.75 97 ARG A N 1
ATOM 716 C CA . ARG A 1 97 ? 28.006 -5.833 -21.111 1.00 95.75 97 ARG A CA 1
ATOM 717 C C . ARG A 1 97 ? 26.904 -6.305 -22.069 1.00 95.75 97 ARG A C 1
ATOM 719 O O . ARG A 1 97 ? 27.005 -7.384 -22.641 1.00 95.75 97 ARG A O 1
ATOM 726 N N . CYS A 1 98 ? 25.828 -5.534 -22.218 1.00 96.06 98 CYS A N 1
ATOM 727 C CA . CYS A 1 98 ? 24.744 -5.889 -23.128 1.00 96.06 98 CYS A CA 1
ATOM 728 C C . CYS A 1 98 ? 25.243 -5.933 -24.580 1.00 96.06 98 CYS A C 1
ATOM 730 O O . CYS A 1 98 ? 25.967 -5.036 -25.015 1.00 96.06 98 CYS A O 1
ATOM 732 N N . ASP A 1 99 ? 24.800 -6.936 -25.338 1.00 96.56 99 ASP A N 1
ATOM 733 C CA . ASP A 1 99 ? 25.108 -7.071 -26.761 1.00 96.56 99 ASP A CA 1
ATOM 734 C C . ASP A 1 99 ? 24.354 -6.017 -27.587 1.00 96.56 99 ASP A C 1
ATOM 736 O O . ASP A 1 99 ? 23.232 -6.226 -28.054 1.00 96.56 99 ASP A O 1
ATOM 740 N N . LYS A 1 100 ? 24.975 -4.846 -27.751 1.00 96.06 100 LYS A N 1
ATOM 741 C CA . LYS A 1 100 ? 24.424 -3.738 -28.542 1.00 96.06 100 LYS A CA 1
ATOM 742 C C . LYS A 1 100 ? 24.432 -4.007 -30.050 1.00 96.06 100 LYS A C 1
ATOM 744 O O . LYS A 1 100 ? 23.852 -3.209 -30.780 1.00 96.06 100 LYS A O 1
ATOM 749 N N . ALA A 1 101 ? 25.020 -5.113 -30.526 1.00 96.31 101 ALA A N 1
ATOM 750 C CA . ALA A 1 101 ? 24.857 -5.517 -31.922 1.00 96.31 101 ALA A CA 1
ATOM 751 C C . ALA A 1 101 ? 23.407 -5.946 -32.210 1.00 96.31 101 ALA A C 1
ATOM 753 O O . ALA A 1 101 ? 22.941 -5.849 -33.346 1.00 96.31 101 ALA A O 1
ATOM 754 N N . GLN A 1 102 ? 22.653 -6.356 -31.182 1.00 95.75 102 GLN A N 1
ATOM 755 C CA . GLN A 1 102 ? 21.222 -6.608 -31.307 1.00 95.75 102 GLN A CA 1
ATOM 756 C C . GLN A 1 102 ? 20.448 -5.283 -31.415 1.00 95.75 102 GLN A C 1
ATOM 758 O O . GLN A 1 102 ? 20.459 -4.484 -30.471 1.00 95.75 102 GLN A O 1
ATOM 763 N 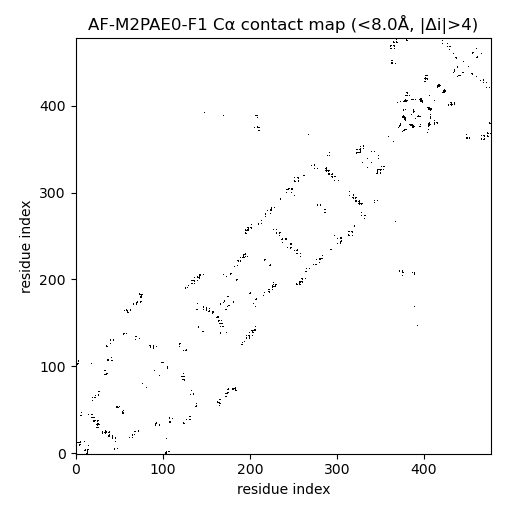N . PRO A 1 103 ? 19.674 -5.056 -32.499 1.00 95.75 103 PRO A N 1
ATOM 764 C CA . PRO A 1 103 ? 19.005 -3.773 -32.725 1.00 95.75 103 PRO A CA 1
ATOM 765 C C . PRO A 1 103 ? 18.076 -3.337 -31.586 1.00 95.75 103 PRO A C 1
ATOM 767 O O . PRO A 1 103 ? 18.010 -2.153 -31.262 1.00 95.75 103 PRO A O 1
ATOM 770 N N . ILE A 1 104 ? 17.369 -4.284 -30.959 1.00 95.31 104 ILE A N 1
ATOM 771 C CA . ILE A 1 104 ? 16.460 -3.985 -29.844 1.00 95.31 104 ILE A CA 1
ATOM 772 C C . ILE A 1 104 ? 17.222 -3.537 -28.591 1.00 95.31 104 ILE A C 1
ATOM 774 O O . ILE A 1 104 ? 16.771 -2.630 -27.898 1.00 95.31 104 ILE A O 1
ATOM 778 N N . VAL A 1 105 ? 18.396 -4.123 -28.330 1.00 96.38 105 VAL A N 1
ATOM 779 C CA . VAL A 1 105 ? 19.249 -3.775 -27.190 1.00 96.38 105 VAL A CA 1
ATOM 780 C C . VAL A 1 105 ? 19.831 -2.381 -27.388 1.00 96.38 105 VAL A C 1
ATOM 782 O O . VAL A 1 105 ? 19.759 -1.578 -26.460 1.00 96.38 105 VAL A O 1
ATOM 785 N N . SER A 1 106 ? 20.341 -2.061 -28.585 1.00 96.69 106 SER A N 1
ATOM 786 C CA . SER A 1 106 ? 20.823 -0.706 -28.897 1.00 96.69 106 SER A CA 1
ATOM 787 C C . SER A 1 106 ? 19.724 0.334 -28.686 1.00 96.69 106 SER A C 1
ATOM 789 O O . SER A 1 106 ? 19.903 1.242 -27.882 1.00 96.69 106 SER A O 1
ATOM 791 N N . GLN A 1 107 ? 18.544 0.134 -29.288 1.00 96.25 107 GLN A N 1
ATOM 792 C CA . GLN A 1 107 ? 17.416 1.070 -29.176 1.00 96.25 107 GLN A CA 1
ATOM 793 C C . GLN A 1 107 ? 16.976 1.295 -27.722 1.00 96.25 107 GLN A C 1
ATOM 795 O O . GLN A 1 107 ? 16.651 2.415 -27.340 1.00 96.25 107 GLN A O 1
ATOM 800 N N . VAL A 1 108 ? 16.976 0.245 -26.894 1.00 95.62 108 VAL A N 1
ATOM 801 C CA . VAL A 1 108 ? 16.677 0.352 -25.457 1.00 95.62 108 VAL A CA 1
ATOM 802 C C . VAL A 1 108 ? 17.705 1.227 -24.731 1.00 95.62 108 VAL A C 1
ATOM 804 O O . VAL A 1 108 ? 17.330 2.022 -23.871 1.00 95.62 108 VAL A O 1
ATOM 807 N N . HIS A 1 109 ? 18.991 1.111 -25.070 1.00 95.19 109 HIS A N 1
ATOM 808 C CA . HIS A 1 109 ? 20.041 1.941 -24.473 1.00 95.19 109 HIS A CA 1
ATOM 809 C C . HIS A 1 109 ? 19.978 3.387 -24.961 1.00 95.19 109 HIS A C 1
ATOM 811 O O . HIS A 1 109 ? 20.149 4.293 -24.148 1.00 95.19 109 HIS A O 1
ATOM 817 N N . ASP A 1 110 ? 19.687 3.600 -26.243 1.00 94.62 110 ASP A N 1
ATOM 818 C CA . ASP A 1 110 ? 19.498 4.935 -26.811 1.00 94.62 110 ASP A CA 1
ATOM 819 C C . ASP A 1 110 ? 18.314 5.631 -26.126 1.00 94.62 110 ASP A C 1
ATOM 821 O O . ASP A 1 110 ? 18.432 6.761 -25.658 1.00 94.62 110 ASP A O 1
ATOM 825 N N . PHE A 1 111 ? 17.203 4.911 -25.936 1.00 92.88 111 PHE A N 1
ATOM 826 C CA . PHE A 1 111 ? 16.048 5.406 -25.188 1.00 92.88 111 PHE A CA 1
ATOM 827 C C . PHE A 1 111 ? 16.377 5.708 -23.718 1.00 92.88 111 PHE A C 1
ATOM 829 O O . PHE A 1 111 ? 15.878 6.685 -23.165 1.00 92.88 111 PHE A O 1
ATOM 836 N N . ALA A 1 112 ? 17.231 4.904 -23.074 1.00 91.06 112 ALA A N 1
ATOM 837 C CA . ALA A 1 112 ? 17.652 5.149 -21.694 1.00 91.06 112 ALA A CA 1
ATOM 838 C C . ALA A 1 112 ? 18.442 6.458 -21.545 1.00 91.06 112 ALA A C 1
ATOM 840 O O . ALA A 1 112 ? 18.292 7.134 -20.533 1.00 91.06 112 ALA A O 1
ATOM 841 N N . VAL A 1 113 ? 19.263 6.821 -22.538 1.00 88.38 113 VAL A N 1
ATOM 842 C CA . VAL A 1 113 ? 20.034 8.081 -22.549 1.00 88.38 113 VAL A CA 1
ATOM 843 C C . VAL A 1 113 ? 19.121 9.299 -22.693 1.00 88.38 113 VAL A C 1
ATOM 845 O O . VAL A 1 113 ? 19.432 10.362 -22.162 1.00 88.38 113 VAL A O 1
ATOM 848 N N . LEU A 1 114 ? 17.978 9.136 -23.363 1.00 86.81 114 LEU A N 1
ATOM 849 C CA . LEU A 1 114 ? 16.965 10.181 -23.520 1.00 86.81 114 LEU A CA 1
ATOM 850 C C . LEU A 1 114 ? 16.092 10.379 -22.272 1.00 86.81 114 LEU A C 1
ATOM 852 O O . LEU A 1 114 ? 15.204 11.231 -22.296 1.00 86.81 114 LEU A O 1
ATOM 856 N N . ASN A 1 115 ? 16.290 9.604 -21.198 1.00 78.19 115 ASN A N 1
ATOM 857 C CA . ASN A 1 115 ? 15.518 9.786 -19.975 1.00 78.19 115 ASN A CA 1
ATOM 858 C C . ASN A 1 115 ? 15.824 11.176 -19.382 1.00 78.19 115 ASN A C 1
ATOM 860 O O . ASN A 1 115 ? 16.975 11.454 -19.048 1.00 78.19 115 ASN A O 1
ATOM 864 N N . PRO A 1 116 ? 14.825 12.068 -19.258 1.00 70.94 116 PRO A N 1
ATOM 865 C CA . PRO A 1 116 ? 15.077 13.449 -18.868 1.00 70.94 116 PRO A CA 1
ATOM 866 C C . PRO A 1 116 ? 15.426 13.610 -17.388 1.00 70.94 116 PRO A C 1
ATOM 868 O O . PRO A 1 116 ? 15.837 14.701 -17.011 1.00 70.94 116 PRO A O 1
ATOM 871 N N . ASP A 1 117 ? 15.244 12.581 -16.550 1.00 84.31 117 ASP A N 1
ATOM 872 C CA . ASP A 1 117 ? 15.493 12.671 -15.110 1.00 84.31 117 ASP A CA 1
ATOM 873 C C . ASP A 1 117 ? 16.998 12.553 -14.787 1.00 84.31 117 ASP A C 1
ATOM 875 O O . ASP A 1 117 ? 17.554 11.445 -14.801 1.00 84.31 117 ASP A O 1
ATOM 879 N N . PRO A 1 118 ? 17.680 13.658 -14.423 1.00 84.75 118 PRO A N 1
ATOM 880 C CA . PRO A 1 118 ? 19.109 13.632 -14.130 1.00 84.75 118 PRO A CA 1
ATOM 881 C C . PRO A 1 118 ? 19.425 12.808 -12.876 1.00 84.75 118 PRO A C 1
ATOM 883 O O . PRO A 1 118 ? 20.538 12.293 -12.733 1.00 84.75 118 PRO A O 1
ATOM 886 N N . ARG A 1 119 ? 18.460 12.649 -11.957 1.00 86.88 119 ARG A N 1
ATOM 887 C CA . ARG A 1 119 ? 18.641 11.842 -10.747 1.00 86.88 119 ARG A CA 1
ATOM 888 C C . ARG A 1 119 ? 18.788 10.372 -11.102 1.00 86.88 119 ARG A C 1
ATOM 890 O O . ARG A 1 119 ? 19.680 9.725 -10.565 1.00 86.88 119 ARG A O 1
ATOM 897 N N . ALA A 1 120 ? 17.997 9.869 -12.049 1.00 85.19 120 ALA A N 1
ATOM 898 C CA . ALA A 1 120 ? 18.101 8.488 -12.517 1.00 85.19 120 ALA A CA 1
ATOM 899 C C . ALA A 1 120 ? 19.464 8.184 -13.169 1.00 85.19 120 ALA A C 1
ATOM 901 O O . ALA A 1 120 ? 19.937 7.051 -13.108 1.00 85.19 120 ALA A O 1
ATOM 902 N N . HIS A 1 121 ? 20.119 9.186 -13.766 1.00 85.44 121 HIS A N 1
ATOM 903 C CA . HIS A 1 121 ? 21.463 9.033 -14.338 1.00 85.44 121 HIS A CA 1
ATOM 904 C C . HIS A 1 121 ? 22.552 8.996 -13.258 1.00 85.44 121 HIS A C 1
ATOM 906 O O . HIS A 1 121 ? 23.508 8.228 -13.363 1.00 85.44 121 HIS A O 1
ATOM 912 N N . ASN A 1 122 ? 22.401 9.812 -12.213 1.00 90.12 122 ASN A N 1
ATOM 913 C CA . ASN A 1 122 ? 23.359 9.899 -11.108 1.00 90.12 122 ASN A CA 1
ATOM 914 C C . ASN A 1 122 ? 23.218 8.752 -10.095 1.00 90.12 122 ASN A C 1
ATOM 916 O O . ASN A 1 122 ? 24.212 8.344 -9.480 1.00 90.12 122 ASN A O 1
ATOM 920 N N . ASP A 1 123 ? 21.998 8.234 -9.956 1.00 93.69 123 ASP A N 1
ATOM 921 C CA . ASP A 1 123 ? 21.620 7.108 -9.111 1.00 93.69 123 ASP A CA 1
ATOM 922 C C . ASP A 1 123 ? 20.744 6.109 -9.898 1.00 93.69 123 ASP A C 1
ATOM 924 O O . ASP A 1 123 ? 19.508 6.174 -9.874 1.00 93.69 123 ASP A O 1
ATOM 928 N N . PRO A 1 124 ? 21.379 5.156 -10.604 1.00 93.75 124 PRO A N 1
ATOM 929 C CA . PRO A 1 124 ? 20.667 4.148 -11.385 1.00 93.75 124 PRO A CA 1
ATOM 930 C C . PRO A 1 124 ? 19.774 3.224 -10.558 1.00 93.75 124 PRO A C 1
ATOM 932 O O . PRO A 1 124 ? 18.798 2.697 -11.091 1.00 93.75 124 PRO A O 1
ATOM 935 N N . LEU A 1 125 ? 20.096 3.006 -9.276 1.00 95.25 125 LEU A N 1
ATOM 936 C CA . LEU A 1 125 ? 19.245 2.209 -8.397 1.00 95.25 125 LEU A CA 1
ATOM 937 C C . LEU A 1 125 ? 17.949 2.964 -8.121 1.00 95.25 125 LEU A C 1
ATOM 939 O O . LEU A 1 125 ? 16.872 2.403 -8.307 1.00 95.25 125 LEU A O 1
ATOM 943 N N . TRP A 1 126 ? 18.050 4.241 -7.752 1.00 95.00 126 TRP A N 1
ATOM 944 C CA . TRP A 1 126 ? 16.883 5.094 -7.556 1.00 95.00 126 TRP A CA 1
ATOM 945 C C . TRP A 1 126 ? 16.026 5.182 -8.826 1.00 95.00 126 TRP A C 1
ATOM 947 O O . TRP A 1 126 ? 14.813 5.001 -8.756 1.00 95.00 126 TRP A O 1
ATOM 957 N N . GLY A 1 127 ? 16.646 5.365 -9.999 1.00 93.94 127 GLY A N 1
ATOM 958 C CA . GLY A 1 127 ? 15.931 5.399 -11.280 1.00 93.94 127 GLY A CA 1
ATOM 959 C C . GLY A 1 127 ? 15.205 4.088 -11.603 1.00 93.94 127 GLY A C 1
ATOM 960 O O . GLY A 1 127 ? 14.071 4.103 -12.082 1.00 93.94 127 GLY A O 1
ATOM 961 N N . LEU A 1 128 ? 15.828 2.946 -11.297 1.00 95.75 128 LEU A N 1
ATOM 962 C CA . LEU A 1 128 ? 15.209 1.632 -11.461 1.00 95.75 128 LEU A CA 1
ATOM 963 C C . LEU A 1 128 ? 14.018 1.444 -10.504 1.00 95.75 128 LEU A C 1
ATOM 965 O O . LEU A 1 128 ? 12.950 1.014 -10.942 1.00 95.75 128 LEU A O 1
ATOM 969 N N . LEU A 1 129 ? 14.166 1.818 -9.228 1.00 96.50 129 LEU A N 1
ATOM 970 C CA . LEU A 1 129 ? 13.079 1.790 -8.239 1.00 96.50 129 LEU A CA 1
ATOM 971 C C . LEU A 1 129 ? 11.918 2.705 -8.650 1.00 96.50 129 LEU A C 1
ATOM 973 O O . LEU A 1 129 ? 10.765 2.288 -8.568 1.00 96.50 129 LEU A O 1
ATOM 977 N N . GLY A 1 130 ? 12.222 3.896 -9.176 1.00 95.06 130 GLY A N 1
ATOM 978 C CA . GLY A 1 130 ? 11.246 4.863 -9.686 1.00 95.06 130 GLY A CA 1
ATOM 979 C C . GLY A 1 130 ? 10.344 4.322 -10.793 1.00 95.06 130 GLY A C 1
ATOM 980 O O . GLY A 1 130 ? 9.222 4.792 -10.953 1.00 95.06 130 GLY A O 1
ATOM 981 N N . ILE A 1 131 ? 10.798 3.305 -11.527 1.00 95.12 131 ILE A N 1
ATOM 982 C CA . ILE A 1 131 ? 10.007 2.628 -12.560 1.00 95.12 131 ILE A CA 1
ATOM 983 C C . ILE A 1 131 ? 9.326 1.379 -11.993 1.00 95.12 131 ILE A C 1
ATOM 985 O O . ILE A 1 131 ? 8.150 1.135 -12.258 1.00 95.12 131 ILE A O 1
ATOM 989 N N . MET A 1 132 ? 10.058 0.568 -11.226 1.00 97.19 132 MET A N 1
ATOM 990 C CA . MET A 1 132 ? 9.562 -0.729 -10.770 1.00 97.19 132 MET A CA 1
ATOM 991 C C . MET A 1 132 ? 8.487 -0.613 -9.695 1.00 97.19 132 MET A C 1
ATOM 993 O O . MET A 1 132 ? 7.478 -1.312 -9.765 1.00 97.19 132 MET A O 1
ATOM 997 N N . VAL A 1 133 ? 8.694 0.261 -8.708 1.00 97.75 133 VAL A N 1
ATOM 998 C CA . VAL A 1 133 ? 7.809 0.381 -7.545 1.00 97.75 133 VAL A CA 1
ATOM 999 C C . VAL A 1 133 ? 6.388 0.788 -7.950 1.00 97.75 133 VAL A C 1
ATOM 1001 O O . VAL A 1 133 ? 5.474 0.087 -7.522 1.00 97.75 133 VAL A O 1
ATOM 1004 N N . PRO A 1 134 ? 6.151 1.815 -8.797 1.00 97.06 134 PRO A N 1
ATOM 1005 C CA . PRO A 1 134 ? 4.793 2.160 -9.225 1.00 97.06 134 PRO A CA 1
ATOM 1006 C C . PRO A 1 134 ? 4.064 1.008 -9.927 1.00 97.06 134 PRO A C 1
ATOM 1008 O O . PRO A 1 134 ? 2.950 0.661 -9.544 1.00 97.06 134 PRO A O 1
ATOM 1011 N N . ILE A 1 135 ? 4.721 0.352 -10.891 1.00 97.50 135 ILE A N 1
ATOM 1012 C CA . ILE A 1 135 ? 4.133 -0.762 -11.653 1.00 97.50 135 ILE A CA 1
ATOM 1013 C C . ILE A 1 135 ? 3.784 -1.933 -10.725 1.00 97.50 135 ILE A C 1
ATOM 1015 O O . ILE A 1 135 ? 2.698 -2.503 -10.824 1.00 97.50 135 ILE A O 1
ATOM 1019 N N . LEU A 1 136 ? 4.685 -2.295 -9.806 1.00 98.06 136 LEU A N 1
ATOM 1020 C CA . LEU A 1 136 ? 4.429 -3.369 -8.845 1.00 98.06 136 LEU A CA 1
ATOM 1021 C C . LEU A 1 136 ? 3.314 -2.984 -7.863 1.00 98.06 136 LEU A C 1
ATOM 1023 O O . LEU A 1 136 ? 2.432 -3.800 -7.611 1.00 98.06 136 LEU A O 1
ATOM 1027 N N . ALA A 1 137 ? 3.293 -1.741 -7.376 1.00 97.06 137 ALA A N 1
ATOM 1028 C CA . ALA A 1 137 ? 2.240 -1.233 -6.496 1.00 97.06 137 ALA A CA 1
ATOM 1029 C C . ALA A 1 137 ? 0.845 -1.259 -7.149 1.00 97.06 137 ALA A C 1
ATOM 1031 O O . ALA A 1 137 ? -0.153 -1.407 -6.447 1.00 97.06 137 ALA A O 1
ATOM 1032 N N . ASP A 1 138 ? 0.765 -1.122 -8.475 1.00 95.94 138 ASP A N 1
ATOM 1033 C CA . ASP A 1 138 ? -0.482 -1.244 -9.243 1.00 95.94 138 ASP A CA 1
ATOM 1034 C C . ASP A 1 138 ? -0.860 -2.698 -9.568 1.00 95.94 138 ASP A C 1
ATOM 1036 O O . ASP A 1 138 ? -2.031 -3.006 -9.806 1.00 95.94 138 ASP A O 1
ATOM 1040 N N . CYS A 1 139 ? 0.116 -3.608 -9.587 1.00 97.19 139 CYS A N 1
ATOM 1041 C CA . CYS A 1 139 ? -0.115 -5.019 -9.889 1.00 97.19 139 CYS A CA 1
ATOM 1042 C C . CYS A 1 139 ? -0.462 -5.861 -8.652 1.00 97.19 139 CYS A C 1
ATOM 1044 O O . CYS A 1 139 ? -1.151 -6.877 -8.792 1.00 97.19 139 CYS A O 1
ATOM 1046 N N . VAL A 1 140 ? -0.002 -5.463 -7.462 1.00 97.12 140 VAL A N 1
ATOM 1047 C CA . VAL A 1 140 ? -0.296 -6.148 -6.194 1.00 97.12 140 VAL A CA 1
ATOM 1048 C C . VAL A 1 140 ? -1.672 -5.704 -5.667 1.00 97.12 140 VAL A C 1
ATOM 1050 O O . VAL A 1 140 ? -1.910 -4.505 -5.526 1.00 97.12 140 VAL A O 1
ATOM 1053 N N . PRO A 1 141 ? -2.598 -6.635 -5.357 1.00 95.69 141 PRO A N 1
ATOM 1054 C CA . PRO A 1 141 ? -3.891 -6.282 -4.771 1.00 95.69 141 PRO A CA 1
ATOM 1055 C C . PRO A 1 141 ? -3.745 -5.522 -3.446 1.00 95.69 141 PRO A C 1
ATOM 1057 O O . PRO A 1 141 ? -2.981 -5.931 -2.577 1.00 95.69 141 PRO A O 1
ATOM 1060 N N . LEU A 1 142 ? -4.522 -4.448 -3.269 1.00 91.94 142 LEU A N 1
ATOM 1061 C CA . LEU A 1 142 ? -4.477 -3.626 -2.052 1.00 91.94 142 LEU A CA 1
ATOM 1062 C C . LEU A 1 142 ? -5.144 -4.288 -0.846 1.00 91.94 142 LEU A C 1
ATOM 1064 O O . LEU A 1 142 ? -4.856 -3.895 0.276 1.00 91.94 142 LEU A O 1
ATOM 1068 N N . ILE A 1 143 ? -6.046 -5.249 -1.052 1.00 88.25 143 ILE A N 1
ATOM 1069 C CA . ILE A 1 143 ? -6.750 -5.937 0.034 1.00 88.25 143 ILE A CA 1
ATOM 1070 C C . ILE A 1 143 ? -6.653 -7.454 -0.123 1.00 88.25 143 ILE A C 1
ATOM 1072 O O . ILE A 1 143 ? -6.734 -8.007 -1.221 1.00 88.25 143 ILE A O 1
ATOM 1076 N N . GLU A 1 144 ? -6.554 -8.152 1.004 1.00 86.38 144 GLU A N 1
ATOM 1077 C CA . GLU A 1 144 ? -6.424 -9.613 1.060 1.00 86.38 144 GLU A CA 1
ATOM 1078 C C . GLU A 1 144 ? -7.629 -10.342 0.424 1.00 86.38 144 GLU A C 1
ATOM 1080 O O . GLU A 1 144 ? -7.513 -11.430 -0.145 1.00 86.38 144 GLU A O 1
ATOM 1085 N N . ALA A 1 145 ? -8.825 -9.743 0.489 1.00 85.94 145 ALA A N 1
ATOM 1086 C CA . ALA A 1 145 ? -10.013 -10.272 -0.182 1.00 85.94 145 ALA A CA 1
ATOM 1087 C C . ALA A 1 145 ? -9.822 -10.389 -1.703 1.00 85.94 145 ALA A C 1
ATOM 1089 O O . ALA A 1 145 ? -10.158 -11.432 -2.271 1.00 85.94 145 ALA A O 1
ATOM 1090 N N . ASP A 1 146 ? -9.225 -9.377 -2.331 1.00 91.69 146 ASP A N 1
ATOM 1091 C CA . ASP A 1 146 ? -8.959 -9.364 -3.768 1.00 91.69 146 ASP A CA 1
ATOM 1092 C C . ASP A 1 146 ? -7.880 -10.374 -4.138 1.00 91.69 146 ASP A C 1
ATOM 1094 O O . ASP A 1 146 ? -8.039 -11.097 -5.120 1.00 91.69 146 ASP A O 1
ATOM 1098 N N . MET A 1 147 ? -6.841 -10.512 -3.308 1.00 93.38 147 MET A N 1
ATOM 1099 C CA . MET A 1 147 ? -5.815 -11.541 -3.489 1.00 93.38 147 MET A CA 1
ATOM 1100 C C . MET A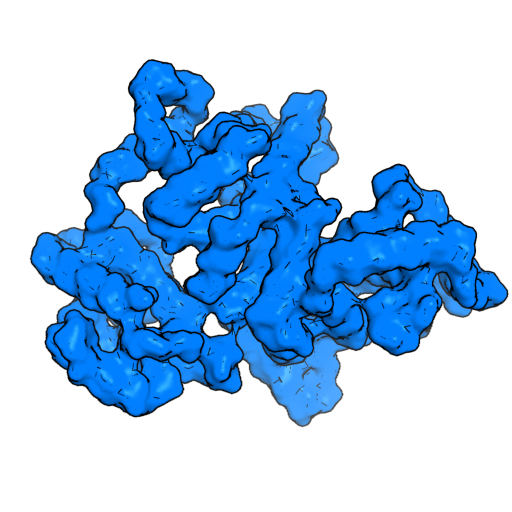 1 147 ? -6.416 -12.954 -3.470 1.00 93.38 147 MET A C 1
ATOM 1102 O O . MET A 1 147 ? -6.153 -13.757 -4.361 1.00 93.38 147 MET A O 1
ATOM 1106 N N . ARG A 1 148 ? -7.304 -13.255 -2.514 1.00 89.25 148 ARG A N 1
ATOM 1107 C CA . ARG A 1 148 ? -7.999 -14.555 -2.460 1.00 89.25 148 ARG A CA 1
ATOM 1108 C C . ARG A 1 148 ? -8.911 -14.787 -3.661 1.00 89.25 148 ARG A C 1
ATOM 1110 O O . ARG A 1 148 ? -8.985 -15.907 -4.169 1.00 89.25 148 ARG A O 1
ATOM 1117 N N . ASN A 1 149 ? -9.637 -13.758 -4.095 1.00 91.94 149 ASN A N 1
ATOM 1118 C CA . ASN A 1 149 ? -10.493 -13.845 -5.278 1.00 91.94 149 ASN A CA 1
ATOM 1119 C C . ASN A 1 149 ? -9.656 -14.116 -6.535 1.00 91.94 149 ASN A C 1
ATOM 1121 O O . ASN A 1 149 ? -10.019 -14.979 -7.336 1.00 91.94 149 ASN A O 1
ATOM 1125 N N . LEU A 1 150 ? -8.513 -13.439 -6.657 1.00 94.81 150 LEU A N 1
ATOM 1126 C CA . LEU A 1 150 ? -7.551 -13.616 -7.735 1.00 94.81 150 LEU A CA 1
ATOM 1127 C C . LEU A 1 150 ? -6.949 -15.026 -7.743 1.00 94.81 150 LEU A C 1
ATOM 1129 O O . LEU A 1 150 ? -7.001 -15.687 -8.776 1.00 94.81 150 LEU A O 1
ATOM 1133 N N . SER A 1 151 ? -6.464 -15.537 -6.607 1.00 93.75 151 SER A N 1
ATOM 1134 C CA . SER A 1 151 ? -5.913 -16.898 -6.527 1.00 93.75 151 SER A CA 1
ATOM 1135 C C . SER A 1 151 ? -6.936 -17.960 -6.934 1.00 93.75 151 SER A C 1
ATOM 1137 O O . SER A 1 151 ? -6.635 -18.824 -7.753 1.00 93.75 151 SER A O 1
ATOM 1139 N N . ARG A 1 152 ? -8.193 -17.844 -6.486 1.00 93.44 152 ARG A N 1
ATOM 1140 C CA . ARG A 1 152 ? -9.278 -18.750 -6.918 1.00 93.44 152 ARG A CA 1
ATOM 1141 C C . ARG A 1 152 ? -9.576 -18.644 -8.412 1.00 93.44 152 ARG A C 1
ATOM 1143 O O . ARG A 1 152 ? -9.916 -19.644 -9.049 1.00 93.44 152 ARG A O 1
ATOM 1150 N N . ALA A 1 153 ? -9.510 -17.438 -8.975 1.00 95.94 153 ALA A N 1
ATOM 1151 C CA . ALA A 1 153 ? -9.671 -17.234 -10.411 1.00 95.94 153 ALA A CA 1
ATOM 1152 C C . ALA A 1 153 ? -8.518 -17.889 -11.189 1.00 95.94 153 ALA A C 1
ATOM 1154 O O . ALA A 1 153 ? -8.775 -18.571 -12.180 1.00 95.94 153 ALA A O 1
ATOM 1155 N N . ASN A 1 154 ? -7.285 -17.780 -10.691 1.00 96.81 154 ASN A N 1
ATOM 1156 C CA . ASN A 1 154 ? -6.107 -18.426 -11.265 1.00 96.81 154 ASN A CA 1
ATOM 1157 C C . ASN A 1 154 ? -6.184 -19.956 -11.182 1.00 96.81 154 ASN A C 1
ATOM 1159 O O . ASN A 1 154 ? -5.958 -20.621 -12.186 1.00 96.81 154 ASN A O 1
ATOM 1163 N N . GLU A 1 155 ? -6.607 -20.534 -10.056 1.00 95.00 155 GLU A N 1
ATOM 1164 C CA . GLU A 1 155 ? -6.847 -21.983 -9.931 1.00 95.00 155 GLU A CA 1
ATOM 1165 C C . GLU A 1 155 ? -7.880 -22.496 -10.947 1.00 95.00 155 GLU A C 1
ATOM 1167 O O . GLU A 1 155 ? -7.764 -23.599 -11.488 1.00 95.00 155 GLU A O 1
ATOM 1172 N N . LYS A 1 156 ? -8.933 -21.711 -11.209 1.00 96.94 156 LYS A N 1
ATOM 1173 C CA . LYS A 1 156 ? -9.917 -22.026 -12.255 1.00 96.94 156 LYS A CA 1
ATOM 1174 C C . LYS A 1 156 ? -9.314 -21.887 -13.653 1.00 96.94 156 LYS A C 1
ATOM 1176 O O . LYS A 1 156 ? -9.587 -22.731 -14.501 1.00 96.94 156 LYS A O 1
ATOM 1181 N N . ALA A 1 157 ? -8.505 -20.855 -13.892 1.00 96.75 157 ALA A N 1
ATOM 1182 C CA . ALA A 1 157 ? -7.831 -20.642 -15.168 1.00 96.75 157 ALA A CA 1
ATOM 1183 C C . ALA A 1 157 ? -6.857 -21.785 -15.489 1.00 96.75 157 ALA A C 1
ATOM 1185 O O . ALA A 1 157 ? -6.932 -22.330 -16.586 1.00 96.75 157 ALA A O 1
ATOM 1186 N N . ILE A 1 158 ? -6.048 -22.223 -14.519 1.00 96.56 158 ILE A N 1
ATOM 1187 C CA . ILE A 1 158 ? -5.125 -23.362 -14.650 1.00 96.56 158 ILE A CA 1
ATOM 1188 C C . ILE A 1 158 ? -5.892 -24.634 -15.028 1.00 96.56 158 ILE A C 1
ATOM 1190 O O . ILE A 1 158 ? -5.558 -25.279 -16.019 1.00 96.56 158 ILE A O 1
ATOM 1194 N N . ARG A 1 159 ? -6.978 -24.957 -14.309 1.00 97.44 159 ARG A N 1
ATOM 1195 C CA . ARG A 1 159 ? -7.833 -26.119 -14.629 1.00 97.44 159 ARG A CA 1
ATOM 1196 C C . ARG A 1 159 ? -8.454 -26.050 -16.023 1.00 97.44 159 ARG A C 1
ATOM 1198 O O . ARG A 1 159 ? -8.708 -27.083 -16.629 1.00 97.44 159 ARG A O 1
ATOM 1205 N N . ALA A 1 160 ? -8.702 -24.844 -16.524 1.00 97.94 160 ALA A N 1
ATOM 1206 C CA . ALA A 1 160 ? -9.247 -24.608 -17.854 1.00 97.94 160 ALA A CA 1
ATOM 1207 C C . ALA A 1 160 ? -8.167 -24.419 -18.940 1.00 97.94 160 ALA A C 1
ATOM 1209 O O . ALA A 1 160 ? -8.520 -24.050 -20.059 1.00 97.94 160 ALA A O 1
ATOM 1210 N N . ASN A 1 161 ? -6.879 -24.612 -18.622 1.00 96.88 161 ASN A N 1
ATOM 1211 C CA . ASN A 1 161 ? -5.740 -24.309 -19.497 1.00 96.88 161 ASN A CA 1
ATOM 1212 C C . ASN A 1 161 ? -5.790 -22.883 -20.093 1.00 96.88 161 ASN A C 1
ATOM 1214 O O . ASN A 1 161 ? -5.502 -22.649 -21.268 1.00 96.88 161 ASN A O 1
ATOM 1218 N N . LYS A 1 162 ? -6.227 -21.916 -19.282 1.00 97.25 162 LYS A N 1
ATOM 1219 C CA . LYS A 1 162 ? -6.292 -20.490 -19.620 1.00 97.25 162 LYS A CA 1
ATOM 1220 C C . LYS A 1 162 ? -5.119 -19.745 -18.992 1.00 97.25 162 LYS A C 1
ATOM 1222 O O . LYS A 1 162 ? -4.524 -20.194 -18.015 1.00 97.25 162 LYS A O 1
ATOM 1227 N N . ARG A 1 163 ? -4.818 -18.564 -19.540 1.00 95.94 163 ARG A N 1
ATOM 1228 C CA . ARG A 1 163 ? -3.821 -17.654 -18.963 1.00 95.94 163 ARG A CA 1
ATOM 1229 C C . ARG A 1 163 ? -4.240 -17.234 -17.554 1.00 95.94 163 ARG A C 1
ATOM 1231 O O . ARG A 1 163 ? -5.411 -16.941 -17.318 1.00 95.94 163 ARG A O 1
ATOM 1238 N N . ILE A 1 164 ? -3.267 -17.202 -16.655 1.00 97.25 164 ILE A N 1
ATOM 1239 C CA . ILE A 1 164 ? -3.408 -16.697 -15.289 1.00 97.25 164 ILE A CA 1
ATOM 1240 C C . ILE A 1 164 ? -3.114 -15.196 -15.244 1.00 97.25 164 ILE A C 1
ATOM 1242 O O . ILE A 1 164 ? -2.476 -14.651 -16.145 1.00 97.25 164 ILE A O 1
ATOM 1246 N N . THR A 1 165 ? -3.531 -14.547 -14.165 1.00 97.69 165 THR A N 1
ATOM 1247 C CA . THR A 1 165 ? -3.241 -13.141 -13.882 1.00 97.69 165 THR A CA 1
ATOM 1248 C C . THR A 1 165 ? -2.334 -13.058 -12.660 1.00 97.69 165 THR A C 1
ATOM 1250 O O . THR A 1 165 ? -2.714 -13.509 -11.582 1.00 97.69 165 THR A O 1
ATOM 1253 N N . TRP A 1 166 ? -1.146 -12.469 -12.802 1.00 98.25 166 TRP A N 1
ATOM 1254 C CA . TRP A 1 166 ? -0.231 -12.233 -11.677 1.00 98.25 166 TRP A CA 1
ATOM 1255 C C . TRP A 1 166 ? -0.840 -11.276 -10.626 1.00 98.25 166 TRP A C 1
ATOM 1257 O O . TRP A 1 166 ? -1.592 -10.389 -11.023 1.00 98.25 166 TRP A O 1
ATOM 1267 N N . PRO A 1 167 ? -0.535 -11.367 -9.320 1.00 97.75 167 PRO A N 1
ATOM 1268 C CA . PRO A 1 167 ? 0.179 -12.465 -8.675 1.00 97.75 167 PRO A CA 1
ATOM 1269 C C . PRO A 1 167 ? -0.672 -13.739 -8.651 1.00 97.75 167 PRO A C 1
ATOM 1271 O O . PRO A 1 167 ? -1.893 -13.687 -8.502 1.00 97.75 167 PRO A O 1
ATOM 1274 N N . MET A 1 168 ? -0.023 -14.893 -8.824 1.00 95.38 168 MET A N 1
ATOM 1275 C CA . MET A 1 168 ? -0.712 -16.189 -8.786 1.00 95.38 168 MET A CA 1
ATOM 1276 C C . MET A 1 168 ? -1.278 -16.458 -7.385 1.00 95.38 168 MET A C 1
ATOM 1278 O O . MET A 1 168 ? -2.453 -16.802 -7.220 1.00 95.38 168 MET A O 1
ATOM 1282 N N . ASP A 1 169 ? -0.428 -16.253 -6.388 1.00 92.88 169 ASP A N 1
ATOM 1283 C CA . ASP A 1 169 ? -0.656 -16.499 -4.975 1.00 92.88 169 ASP A CA 1
ATOM 1284 C C . ASP A 1 169 ? 0.150 -15.502 -4.121 1.00 92.88 169 ASP A C 1
ATOM 1286 O O . ASP A 1 169 ? 0.734 -14.539 -4.627 1.00 92.88 169 ASP A O 1
ATOM 1290 N N . LEU A 1 170 ? 0.137 -15.710 -2.804 1.00 92.19 170 LEU A N 1
ATOM 1291 C CA . LEU A 1 170 ? 0.842 -14.853 -1.859 1.00 92.19 170 LEU A CA 1
ATOM 1292 C C . LEU A 1 170 ? 2.366 -14.903 -2.051 1.00 92.19 170 LEU A C 1
ATOM 1294 O O . LEU A 1 170 ? 3.033 -13.892 -1.848 1.00 92.19 170 LEU A O 1
ATOM 1298 N N . ASN A 1 171 ? 2.910 -16.046 -2.481 1.00 95.25 171 ASN A N 1
ATOM 1299 C CA . ASN A 1 171 ? 4.345 -16.222 -2.695 1.00 95.25 171 ASN A CA 1
ATOM 1300 C C . ASN A 1 171 ? 4.829 -15.397 -3.890 1.00 95.25 171 ASN A C 1
ATOM 1302 O O . ASN A 1 171 ? 5.903 -14.815 -3.823 1.00 95.25 171 ASN A O 1
ATOM 1306 N N . ALA A 1 172 ? 4.026 -15.260 -4.947 1.00 96.31 172 ALA A N 1
ATOM 1307 C CA . ALA A 1 172 ? 4.362 -14.372 -6.062 1.00 96.31 172 ALA A CA 1
ATOM 1308 C C . ALA A 1 172 ? 4.487 -12.895 -5.621 1.00 96.31 172 ALA A C 1
ATOM 1310 O O . ALA A 1 172 ? 5.359 -12.169 -6.097 1.00 96.31 172 ALA A O 1
ATOM 1311 N N . ALA A 1 173 ? 3.650 -12.449 -4.674 1.00 96.44 173 ALA A N 1
ATOM 1312 C CA . ALA A 1 173 ? 3.717 -11.096 -4.113 1.00 96.44 173 ALA A CA 1
ATOM 1313 C C . ALA A 1 173 ? 4.775 -10.942 -2.998 1.00 96.44 173 ALA A C 1
ATOM 1315 O O . ALA A 1 173 ? 5.274 -9.841 -2.773 1.00 96.44 173 ALA A O 1
ATOM 1316 N N . MET A 1 174 ? 5.119 -12.023 -2.291 1.00 96.88 174 MET A N 1
ATOM 1317 C CA . MET A 1 174 ? 6.067 -12.048 -1.168 1.00 96.88 174 MET A CA 1
ATOM 1318 C C . MET A 1 174 ? 7.009 -13.267 -1.265 1.00 96.88 174 MET A C 1
ATOM 1320 O O . MET A 1 174 ? 6.910 -14.198 -0.460 1.00 96.88 174 MET A O 1
ATOM 1324 N N . PRO A 1 175 ? 7.945 -13.275 -2.235 1.00 97.38 175 PRO A N 1
ATOM 1325 C CA . PRO A 1 175 ? 8.703 -14.472 -2.624 1.00 97.38 175 PRO A CA 1
ATOM 1326 C C . PRO A 1 175 ? 9.686 -15.001 -1.575 1.00 97.38 175 PRO A C 1
ATOM 1328 O O . PRO A 1 175 ? 10.149 -16.131 -1.691 1.00 97.38 175 PRO A O 1
ATOM 1331 N N . PHE A 1 176 ? 9.995 -14.222 -0.537 1.00 97.00 176 PHE A N 1
ATOM 1332 C CA . PHE A 1 176 ? 10.881 -14.632 0.561 1.00 97.00 176 PHE A CA 1
ATOM 1333 C C . PHE A 1 176 ? 10.108 -14.925 1.852 1.00 97.00 176 PHE A C 1
ATOM 1335 O O . PHE A 1 176 ? 10.671 -14.900 2.945 1.00 97.00 176 PHE A O 1
ATOM 1342 N N . GLY A 1 177 ? 8.803 -15.167 1.729 1.00 94.81 177 GLY A N 1
ATOM 1343 C CA . GLY A 1 177 ? 7.876 -15.259 2.847 1.00 94.81 177 GLY A CA 1
ATOM 1344 C C . GLY A 1 177 ? 7.418 -13.877 3.333 1.00 94.81 177 GLY A C 1
ATOM 1345 O O . GLY A 1 177 ? 8.060 -12.866 3.016 1.00 94.81 177 GLY A O 1
ATOM 1346 N N . PRO A 1 178 ? 6.307 -13.805 4.089 1.00 91.81 178 PRO A N 1
ATOM 1347 C CA . PRO A 1 178 ? 5.653 -12.534 4.384 1.00 91.81 178 PRO A CA 1
ATOM 1348 C C . PRO A 1 178 ? 6.531 -11.544 5.160 1.00 91.81 178 PRO A C 1
ATOM 1350 O O . PRO A 1 178 ? 6.738 -10.416 4.715 1.00 91.81 178 PRO A O 1
ATOM 1353 N N . GLU A 1 179 ? 7.133 -11.984 6.268 1.00 94.25 179 GLU A N 1
ATOM 1354 C CA . GLU A 1 179 ? 7.922 -11.105 7.137 1.00 94.25 179 GLU A CA 1
ATOM 1355 C C . GLU A 1 179 ? 9.192 -10.583 6.444 1.00 94.25 179 GLU A C 1
ATOM 1357 O O . GLU A 1 179 ? 9.466 -9.381 6.465 1.00 94.25 179 GLU A O 1
ATOM 1362 N N . ALA A 1 180 ? 9.972 -11.466 5.810 1.00 96.38 180 ALA A N 1
ATOM 1363 C CA . ALA A 1 180 ? 11.235 -11.086 5.178 1.00 96.38 180 ALA A CA 1
ATOM 1364 C C . ALA A 1 180 ? 11.013 -10.202 3.940 1.00 96.38 180 ALA A C 1
ATOM 1366 O O . ALA A 1 180 ? 11.716 -9.203 3.771 1.00 96.38 180 ALA A O 1
ATOM 1367 N N . SER A 1 181 ? 9.997 -10.520 3.128 1.00 97.69 181 SER A N 1
ATOM 1368 C CA . SER A 1 181 ? 9.602 -9.698 1.979 1.00 97.69 181 SER A CA 1
ATOM 1369 C C . SER A 1 181 ? 9.152 -8.311 2.427 1.00 97.69 181 SER A C 1
ATOM 1371 O O . SER A 1 181 ? 9.581 -7.308 1.861 1.00 97.69 181 SER A O 1
ATOM 1373 N N . PHE A 1 182 ? 8.337 -8.233 3.483 1.00 97.00 182 PHE A N 1
ATOM 1374 C CA . PHE A 1 182 ? 7.860 -6.958 4.000 1.00 97.00 182 PHE A CA 1
ATOM 1375 C C . PHE A 1 182 ? 8.999 -6.096 4.565 1.00 97.00 182 PHE A C 1
ATOM 1377 O O . PHE A 1 182 ? 9.117 -4.931 4.186 1.00 97.00 182 PHE A O 1
ATOM 1384 N N . LYS A 1 183 ? 9.906 -6.664 5.378 1.00 96.75 183 LYS A N 1
ATOM 1385 C CA . LYS A 1 183 ? 11.107 -5.948 5.865 1.00 96.75 183 LYS A CA 1
ATOM 1386 C C . LYS A 1 183 ? 11.958 -5.407 4.717 1.00 96.75 183 LYS A C 1
ATOM 1388 O O . LYS A 1 183 ? 12.437 -4.278 4.799 1.00 96.75 183 LYS A O 1
ATOM 1393 N N . ALA A 1 184 ? 12.133 -6.187 3.652 1.00 97.50 184 ALA A N 1
ATOM 1394 C CA . ALA A 1 184 ? 12.883 -5.755 2.478 1.00 97.50 184 ALA A CA 1
ATOM 1395 C C . ALA A 1 184 ? 12.211 -4.576 1.758 1.00 97.50 184 ALA A C 1
ATOM 1397 O O . ALA A 1 184 ? 12.896 -3.632 1.371 1.00 97.50 184 ALA A O 1
ATOM 1398 N N . VAL A 1 185 ? 10.878 -4.585 1.637 1.00 97.94 185 VAL A N 1
ATOM 1399 C CA . VAL A 1 185 ? 10.122 -3.456 1.072 1.00 97.94 185 VAL A CA 1
ATOM 1400 C C . VAL A 1 185 ? 10.282 -2.203 1.942 1.00 97.94 185 VAL A C 1
ATOM 1402 O O . VAL A 1 185 ? 10.564 -1.131 1.409 1.00 97.94 185 VAL A O 1
ATOM 1405 N N . LEU A 1 186 ? 10.176 -2.328 3.273 1.00 97.06 186 LEU A N 1
ATOM 1406 C CA . LEU A 1 186 ? 10.381 -1.205 4.199 1.00 97.06 186 LEU A CA 1
ATOM 1407 C C . LEU A 1 186 ? 11.797 -0.622 4.105 1.00 97.06 186 LEU A C 1
ATOM 1409 O O . LEU A 1 186 ? 11.957 0.597 4.169 1.00 97.06 186 LEU A O 1
ATOM 1413 N N . ALA A 1 187 ? 12.822 -1.461 3.921 1.00 96.56 187 ALA A N 1
ATOM 1414 C CA . ALA A 1 187 ? 14.216 -1.023 3.855 1.00 96.56 187 ALA A CA 1
ATOM 1415 C C . ALA A 1 187 ? 14.479 -0.014 2.723 1.00 96.56 187 ALA A C 1
ATOM 1417 O O . ALA A 1 187 ? 15.349 0.852 2.863 1.00 96.56 187 ALA A O 1
ATOM 1418 N N . TRP A 1 188 ? 13.693 -0.052 1.639 1.00 96.56 188 TRP A N 1
ATOM 1419 C CA . TRP A 1 188 ? 13.807 0.919 0.548 1.00 96.56 188 TRP A CA 1
ATOM 1420 C C . TRP A 1 188 ? 13.496 2.355 0.963 1.00 96.56 188 TRP A C 1
ATOM 1422 O O . TRP A 1 188 ? 14.013 3.268 0.327 1.00 96.56 188 TRP A O 1
ATOM 1432 N N . SER A 1 189 ? 12.763 2.577 2.059 1.00 96.12 189 SER A N 1
ATOM 1433 C CA . SER A 1 189 ? 12.519 3.923 2.605 1.00 96.12 189 SER A CA 1
ATOM 1434 C C . SER A 1 189 ? 13.801 4.686 2.955 1.00 96.12 189 SER A C 1
ATOM 1436 O O . SER A 1 189 ? 13.798 5.909 2.994 1.00 96.12 189 SER A O 1
ATOM 1438 N N . THR A 1 190 ? 14.920 3.985 3.162 1.00 94.38 190 THR A N 1
ATOM 1439 C CA . THR A 1 190 ? 16.225 4.613 3.434 1.00 94.38 190 THR A CA 1
ATOM 1440 C C . THR A 1 190 ? 16.872 5.260 2.203 1.00 94.38 190 THR A C 1
ATOM 1442 O O . THR A 1 190 ? 17.804 6.046 2.353 1.00 94.38 190 THR A O 1
ATOM 1445 N N . ILE A 1 191 ? 16.418 4.918 0.991 1.00 92.44 191 ILE A N 1
ATOM 1446 C CA . ILE A 1 191 ? 17.026 5.345 -0.285 1.00 92.44 191 ILE A CA 1
ATOM 1447 C C . ILE A 1 191 ? 15.980 5.980 -1.219 1.00 92.44 191 ILE A C 1
ATOM 1449 O O . ILE A 1 191 ? 16.297 6.859 -2.021 1.00 92.44 191 ILE A O 1
ATOM 1453 N N . PHE A 1 192 ? 14.725 5.537 -1.135 1.00 94.62 192 PHE A N 1
ATOM 1454 C CA . PHE A 1 192 ? 13.665 5.845 -2.084 1.00 94.62 192 PHE A CA 1
ATOM 1455 C C . PHE A 1 192 ? 12.472 6.502 -1.378 1.00 94.62 192 PHE A C 1
ATOM 1457 O O . PHE A 1 192 ? 11.583 5.843 -0.850 1.00 94.62 192 PHE A O 1
ATOM 1464 N N . GLU A 1 193 ? 12.466 7.832 -1.377 1.00 94.81 193 GLU A N 1
ATOM 1465 C CA . GLU A 1 193 ? 11.486 8.676 -0.679 1.00 94.81 193 GLU A CA 1
ATOM 1466 C C . GLU A 1 193 ? 10.369 9.144 -1.632 1.00 94.81 193 GLU A C 1
ATOM 1468 O O . GLU A 1 193 ? 10.100 10.339 -1.749 1.00 94.81 193 GLU A O 1
ATOM 1473 N N . GLU A 1 194 ? 9.748 8.218 -2.370 1.00 96.19 194 GLU A N 1
ATOM 1474 C CA . GLU A 1 194 ? 8.685 8.553 -3.330 1.00 96.19 194 GLU A CA 1
ATOM 1475 C C . GLU A 1 194 ? 7.308 8.004 -2.903 1.00 96.19 194 GLU A C 1
ATOM 1477 O O . GLU A 1 194 ? 7.224 6.888 -2.382 1.00 96.19 194 GLU A O 1
ATOM 1482 N N . PRO A 1 195 ? 6.207 8.733 -3.177 1.00 95.94 195 PRO A N 1
ATOM 1483 C CA . PRO A 1 195 ? 4.847 8.381 -2.749 1.00 95.94 195 PRO A CA 1
ATOM 1484 C C . PRO A 1 195 ? 4.390 6.956 -3.098 1.00 95.94 195 PRO A C 1
ATOM 1486 O O . PRO A 1 195 ? 3.737 6.284 -2.298 1.00 95.94 195 PRO A O 1
ATOM 1489 N N . TYR A 1 196 ? 4.770 6.453 -4.277 1.00 96.06 196 TYR A N 1
ATOM 1490 C CA . TYR A 1 196 ? 4.409 5.103 -4.724 1.00 96.06 196 TYR A CA 1
ATOM 1491 C C . TYR A 1 196 ? 5.025 3.986 -3.873 1.00 96.06 196 TYR A C 1
ATOM 1493 O O . TYR A 1 196 ? 4.461 2.890 -3.825 1.00 96.06 196 TYR A O 1
ATOM 1501 N N . LEU A 1 197 ? 6.129 4.244 -3.159 1.00 97.31 197 LEU A N 1
ATOM 1502 C CA . LEU A 1 197 ? 6.664 3.274 -2.204 1.00 97.31 197 LEU A CA 1
ATOM 1503 C C . LEU A 1 197 ? 5.650 2.982 -1.103 1.00 97.31 197 LEU A C 1
ATOM 1505 O O . LEU A 1 197 ? 5.453 1.822 -0.757 1.00 97.31 197 LEU A O 1
ATOM 1509 N N . PHE A 1 198 ? 4.954 4.001 -0.601 1.00 96.81 198 PHE A N 1
ATOM 1510 C CA . PHE A 1 198 ? 3.958 3.834 0.457 1.00 96.81 198 PHE A CA 1
ATOM 1511 C C . PHE A 1 198 ? 2.732 3.062 -0.022 1.00 96.81 198 PHE A C 1
ATOM 1513 O O . PHE A 1 198 ? 2.178 2.272 0.739 1.00 96.81 198 PHE A O 1
ATOM 1520 N N . LYS A 1 199 ? 2.364 3.194 -1.303 1.00 96.00 199 LYS A N 1
ATOM 1521 C CA . LYS A 1 199 ? 1.344 2.335 -1.916 1.00 96.00 199 LYS A CA 1
ATOM 1522 C C . LYS A 1 199 ? 1.786 0.868 -1.951 1.00 96.00 199 LYS A C 1
ATOM 1524 O O . LYS A 1 199 ? 0.988 -0.005 -1.621 1.00 96.00 199 LYS A O 1
ATOM 1529 N N . LEU A 1 200 ? 3.041 0.588 -2.312 1.00 97.62 200 LEU A N 1
ATOM 1530 C CA . LEU A 1 200 ? 3.565 -0.781 -2.296 1.00 97.62 200 LEU A CA 1
ATOM 1531 C C . LEU A 1 200 ? 3.669 -1.336 -0.869 1.00 97.62 200 LEU A C 1
ATOM 1533 O O . LEU A 1 200 ? 3.258 -2.469 -0.631 1.00 97.62 200 LEU A O 1
ATOM 1537 N N . ILE A 1 201 ? 4.171 -0.538 0.081 1.00 97.31 201 ILE A N 1
ATOM 1538 C CA . ILE A 1 201 ? 4.218 -0.903 1.503 1.00 97.31 201 ILE A CA 1
ATOM 1539 C C . ILE A 1 201 ? 2.813 -1.242 1.993 1.00 97.31 201 ILE A C 1
ATOM 1541 O O . ILE A 1 201 ? 2.640 -2.282 2.618 1.00 97.31 201 ILE A O 1
ATOM 1545 N N . LEU A 1 202 ? 1.812 -0.418 1.677 1.00 95.50 202 LEU A N 1
ATOM 1546 C CA . LEU A 1 202 ? 0.416 -0.676 2.021 1.00 95.50 202 LEU A CA 1
ATOM 1547 C C . LEU A 1 202 ? -0.085 -1.996 1.424 1.00 95.50 202 LEU A C 1
ATOM 1549 O O . LEU A 1 202 ? -0.653 -2.815 2.141 1.00 95.50 202 LEU A O 1
ATOM 1553 N N . ALA A 1 203 ? 0.141 -2.222 0.127 1.00 95.62 203 ALA A N 1
ATOM 1554 C CA . ALA A 1 203 ? -0.297 -3.443 -0.541 1.00 95.62 203 ALA A CA 1
ATOM 1555 C C . ALA A 1 203 ? 0.298 -4.688 0.139 1.00 95.62 203 ALA A C 1
ATOM 1557 O O . ALA A 1 203 ? -0.431 -5.598 0.525 1.00 95.62 203 ALA A O 1
ATOM 1558 N N . VAL A 1 204 ? 1.614 -4.702 0.371 1.00 95.75 204 VAL A N 1
ATOM 1559 C CA . VAL A 1 204 ? 2.300 -5.829 1.023 1.00 95.75 204 VAL A CA 1
ATOM 1560 C C . VAL A 1 204 ? 1.910 -5.948 2.503 1.00 95.75 204 VAL A C 1
ATOM 1562 O O . VAL A 1 204 ? 1.722 -7.061 2.984 1.00 95.75 204 VAL A O 1
ATOM 1565 N N . SER A 1 205 ? 1.710 -4.831 3.209 1.00 93.69 205 SER A N 1
ATOM 1566 C CA . SER A 1 205 ? 1.200 -4.781 4.590 1.00 93.69 205 SER A CA 1
ATOM 1567 C C . SER A 1 205 ? -0.151 -5.487 4.709 1.00 93.69 205 SER A C 1
ATOM 1569 O O . SER A 1 205 ? -0.319 -6.369 5.549 1.00 93.69 205 SER A O 1
ATOM 1571 N N . ASN A 1 206 ? -1.084 -5.177 3.808 1.00 90.19 206 ASN A N 1
ATOM 1572 C CA . ASN A 1 206 ? -2.420 -5.768 3.806 1.00 90.19 206 ASN A CA 1
ATOM 1573 C C . ASN A 1 206 ? -2.416 -7.260 3.468 1.00 90.19 206 ASN A C 1
ATOM 1575 O O . ASN A 1 206 ? -3.272 -7.999 3.948 1.00 90.19 206 ASN A O 1
ATOM 1579 N N . LEU A 1 207 ? -1.451 -7.719 2.668 1.00 90.25 207 LEU A N 1
ATOM 1580 C CA . LEU A 1 207 ? -1.255 -9.142 2.387 1.00 90.25 207 LEU A CA 1
ATOM 1581 C C . LEU A 1 207 ? -0.559 -9.884 3.539 1.00 90.25 207 LEU A C 1
ATOM 1583 O O . LEU A 1 207 ? -0.848 -11.058 3.781 1.00 90.25 207 LEU A O 1
ATOM 1587 N N . HIS A 1 208 ? 0.346 -9.215 4.255 1.00 87.69 208 HIS A N 1
ATOM 1588 C CA . HIS A 1 208 ? 1.024 -9.755 5.433 1.00 87.69 208 HIS A CA 1
ATOM 1589 C C . HIS A 1 208 ? 0.084 -9.863 6.644 1.00 87.69 208 HIS A C 1
ATOM 1591 O O . HIS A 1 208 ? 0.173 -10.825 7.407 1.00 87.69 208 HIS A O 1
ATOM 1597 N N . GLY A 1 209 ? -0.834 -8.903 6.779 1.00 85.38 209 GLY A N 1
ATOM 1598 C CA . GLY A 1 209 ? -1.713 -8.723 7.930 1.00 85.38 209 GLY A CA 1
ATOM 1599 C C . GLY A 1 209 ? -1.360 -7.427 8.675 1.00 85.38 209 GLY A C 1
ATOM 1600 O O . GLY A 1 209 ? -0.300 -7.388 9.306 1.00 85.38 209 GLY A O 1
ATOM 1601 N N . PRO A 1 210 ? -2.228 -6.393 8.655 1.00 82.75 210 PRO A N 1
ATOM 1602 C CA . PRO A 1 210 ? -1.962 -5.077 9.249 1.00 82.75 210 PRO A CA 1
ATOM 1603 C C . PRO A 1 210 ? -1.481 -5.103 10.706 1.00 82.75 210 PRO A C 1
ATOM 1605 O O . PRO A 1 210 ? -0.555 -4.383 11.068 1.00 82.75 210 PRO A O 1
ATOM 1608 N N . HIS A 1 211 ? -2.050 -5.960 11.553 1.00 79.69 211 HIS A N 1
ATOM 1609 C CA . HIS A 1 211 ? -1.585 -6.165 12.933 1.00 79.69 211 HIS A CA 1
ATOM 1610 C C . HIS A 1 211 ? -0.118 -6.632 13.069 1.00 79.69 211 HIS A C 1
ATOM 1612 O O . HIS A 1 211 ? 0.499 -6.335 14.089 1.00 79.69 211 HIS A O 1
ATOM 1618 N N . ILE A 1 212 ? 0.462 -7.333 12.083 1.00 84.50 212 ILE A N 1
ATOM 1619 C CA . ILE A 1 212 ? 1.885 -7.731 12.102 1.00 84.50 212 ILE A CA 1
ATOM 1620 C C . ILE A 1 212 ? 2.755 -6.630 11.502 1.00 84.50 212 ILE A C 1
ATOM 1622 O O . ILE A 1 212 ? 3.803 -6.282 12.045 1.00 84.50 212 ILE A O 1
ATOM 1626 N N . SER A 1 213 ? 2.335 -6.075 10.367 1.00 90.62 213 SER A N 1
ATOM 1627 C CA . SER A 1 213 ? 3.105 -5.064 9.643 1.00 90.62 213 SER A CA 1
ATOM 1628 C C . SER A 1 213 ? 3.169 -3.724 10.379 1.00 90.62 213 SER A C 1
ATOM 1630 O O . SER A 1 213 ? 4.208 -3.065 10.339 1.00 90.62 213 SER A O 1
ATOM 1632 N N . ARG A 1 214 ? 2.108 -3.321 11.085 1.00 90.12 214 ARG A N 1
ATOM 1633 C CA . ARG A 1 214 ? 2.022 -2.028 11.783 1.00 90.12 214 ARG A CA 1
ATOM 1634 C C . ARG A 1 214 ? 3.123 -1.838 12.839 1.00 90.12 214 ARG A C 1
ATOM 1636 O O . ARG A 1 214 ? 3.845 -0.846 12.721 1.00 90.12 214 ARG A O 1
ATOM 1643 N N . PRO A 1 215 ? 3.355 -2.767 13.791 1.00 90.00 215 PRO A N 1
ATOM 1644 C CA . PRO A 1 215 ? 4.486 -2.663 14.716 1.00 90.00 215 PRO A CA 1
ATOM 1645 C C . PRO A 1 215 ? 5.837 -2.517 14.007 1.00 90.00 215 PRO A C 1
ATOM 1647 O O . PRO A 1 215 ? 6.705 -1.773 14.464 1.00 90.00 215 PRO A O 1
ATOM 1650 N N . MET A 1 216 ? 6.022 -3.195 12.869 1.00 93.69 216 MET A N 1
ATOM 1651 C CA . MET A 1 216 ? 7.258 -3.119 12.083 1.00 93.69 216 MET A CA 1
ATOM 1652 C C . MET A 1 216 ? 7.427 -1.748 11.418 1.00 93.69 216 MET A C 1
ATOM 1654 O O . MET A 1 216 ? 8.539 -1.225 11.391 1.00 93.69 216 MET A O 1
ATOM 1658 N N . ILE A 1 217 ? 6.335 -1.148 10.928 1.00 94.00 217 ILE A N 1
ATOM 1659 C CA . ILE A 1 217 ? 6.329 0.211 10.370 1.00 94.00 217 ILE A CA 1
ATOM 1660 C C . ILE A 1 217 ? 6.672 1.237 11.460 1.00 94.00 217 ILE A C 1
ATOM 1662 O O . ILE A 1 217 ? 7.593 2.027 11.269 1.00 94.00 217 ILE A O 1
ATOM 1666 N N . PHE A 1 218 ? 6.002 1.205 12.620 1.00 91.25 218 PHE A N 1
ATOM 1667 C CA . PHE A 1 218 ? 6.276 2.152 13.716 1.00 91.25 218 PHE A CA 1
ATOM 1668 C C . PHE A 1 218 ? 7.653 1.969 14.360 1.00 91.25 218 PHE A C 1
ATOM 1670 O O . PHE A 1 218 ? 8.198 2.902 14.951 1.00 91.25 218 PHE A O 1
ATOM 1677 N N . SER A 1 219 ? 8.239 0.780 14.228 1.00 91.62 219 SER A N 1
ATOM 1678 C CA . SER A 1 219 ? 9.612 0.506 14.657 1.00 91.62 219 SER A CA 1
ATOM 1679 C C . SER A 1 219 ? 10.661 0.917 13.616 1.00 91.62 219 SER A C 1
ATOM 1681 O O . SER A 1 219 ? 11.849 0.717 13.857 1.00 91.62 219 SER A O 1
ATOM 1683 N N . SER A 1 220 ? 10.258 1.473 12.466 1.00 93.69 220 SER A N 1
ATOM 1684 C CA . SER A 1 220 ? 11.151 1.861 11.372 1.00 93.69 220 SER A CA 1
ATOM 1685 C C . SER A 1 220 ? 11.175 3.385 11.171 1.00 93.69 220 SER A C 1
ATOM 1687 O O . SER A 1 220 ? 10.397 3.916 10.375 1.00 93.69 220 SER A O 1
ATOM 1689 N N . PRO A 1 221 ? 12.107 4.113 11.823 1.00 93.62 221 PRO A N 1
ATOM 1690 C CA . PRO A 1 221 ? 12.218 5.567 11.680 1.00 93.62 221 PRO A CA 1
ATOM 1691 C C . PRO A 1 221 ? 12.409 6.024 10.229 1.00 93.62 221 PRO A C 1
ATOM 1693 O O . PRO A 1 221 ? 11.913 7.078 9.836 1.00 93.62 221 PRO A O 1
ATOM 1696 N N . SER A 1 222 ? 13.086 5.217 9.402 1.00 94.38 222 SER A N 1
ATOM 1697 C CA . SER A 1 222 ? 13.307 5.540 7.990 1.00 94.38 222 SER A CA 1
ATOM 1698 C C . SER A 1 222 ? 12.008 5.599 7.193 1.00 94.38 222 SER A C 1
ATOM 1700 O O . SER A 1 222 ? 11.871 6.472 6.344 1.00 94.38 222 SER A O 1
ATOM 1702 N N . VAL A 1 223 ? 11.035 4.728 7.482 1.00 94.94 223 VAL A N 1
ATOM 1703 C CA . VAL A 1 223 ? 9.732 4.727 6.797 1.00 94.94 223 VAL A CA 1
ATOM 1704 C C . VAL A 1 223 ? 8.962 5.999 7.130 1.00 94.94 223 VAL A C 1
ATOM 1706 O O . VAL A 1 223 ? 8.413 6.637 6.235 1.00 94.94 223 VAL A O 1
ATOM 1709 N N . LEU A 1 224 ? 8.960 6.397 8.403 1.00 93.69 224 LEU A N 1
ATOM 1710 C CA . LEU A 1 224 ? 8.202 7.558 8.874 1.00 93.69 224 LEU A CA 1
ATOM 1711 C C . LEU A 1 224 ? 8.857 8.867 8.401 1.00 93.69 224 LEU A C 1
ATOM 1713 O O . LEU A 1 224 ? 8.166 9.772 7.933 1.00 93.69 224 LEU A O 1
ATOM 1717 N N . SER A 1 225 ? 10.192 8.927 8.411 1.00 93.75 225 SER A N 1
ATOM 1718 C CA . SER A 1 225 ? 10.967 10.028 7.828 1.00 93.75 225 SER A CA 1
ATOM 1719 C C . SER A 1 225 ? 10.750 10.142 6.314 1.00 93.75 225 SER A C 1
ATOM 1721 O O . SER A 1 225 ? 10.433 11.223 5.816 1.00 93.75 225 SER A O 1
ATOM 1723 N N . ALA A 1 226 ? 10.838 9.031 5.574 1.00 95.56 226 ALA A N 1
ATOM 1724 C CA . ALA A 1 226 ? 10.598 9.014 4.132 1.00 95.56 226 ALA A CA 1
ATOM 1725 C C . ALA A 1 226 ? 9.169 9.453 3.789 1.00 95.56 226 ALA A C 1
ATOM 1727 O O . ALA A 1 226 ? 8.970 10.192 2.827 1.00 95.56 226 ALA A O 1
ATOM 1728 N N . PHE A 1 227 ? 8.178 9.036 4.584 1.00 95.69 227 PHE A N 1
ATOM 1729 C CA . PHE A 1 227 ? 6.785 9.450 4.417 1.00 95.69 227 PHE A CA 1
ATOM 1730 C C . PHE A 1 227 ? 6.634 10.965 4.562 1.00 95.69 227 PHE A C 1
ATOM 1732 O O . PHE A 1 227 ? 6.015 11.616 3.715 1.00 95.69 227 PHE A O 1
ATOM 1739 N N . ALA A 1 228 ? 7.227 11.528 5.616 1.00 95.19 228 ALA A N 1
ATOM 1740 C CA . ALA A 1 228 ? 7.188 12.957 5.878 1.00 95.19 228 ALA A CA 1
ATOM 1741 C C . ALA A 1 228 ? 7.829 13.752 4.732 1.00 95.19 228 ALA A C 1
ATOM 1743 O O . ALA A 1 228 ? 7.210 14.681 4.214 1.00 95.19 228 ALA A O 1
ATOM 1744 N N . LYS A 1 229 ? 9.014 13.332 4.271 1.00 96.06 229 LYS A N 1
ATOM 1745 C CA . LYS A 1 229 ? 9.725 13.965 3.150 1.00 96.06 229 LYS A CA 1
ATOM 1746 C C . LYS A 1 229 ? 8.959 13.862 1.835 1.00 96.06 229 LYS A C 1
ATOM 1748 O O . LYS A 1 229 ? 8.829 14.865 1.141 1.00 96.06 229 LYS A O 1
ATOM 1753 N N . ALA A 1 230 ? 8.417 12.691 1.497 1.00 96.75 230 ALA A N 1
ATOM 1754 C CA . ALA A 1 230 ? 7.645 12.499 0.268 1.00 96.75 230 ALA A CA 1
ATOM 1755 C C . ALA A 1 230 ? 6.383 13.376 0.253 1.00 96.75 230 ALA A C 1
ATOM 1757 O O . ALA A 1 230 ? 6.089 14.044 -0.739 1.00 96.75 230 ALA A O 1
ATOM 1758 N N . THR A 1 231 ? 5.672 13.427 1.381 1.00 97.25 231 THR A N 1
ATOM 1759 C CA . THR A 1 231 ? 4.474 14.259 1.548 1.00 97.25 231 THR A CA 1
ATOM 1760 C C . THR A 1 231 ? 4.817 15.748 1.481 1.00 97.25 231 THR A C 1
ATOM 1762 O O . THR A 1 231 ? 4.155 16.500 0.766 1.00 97.25 231 THR A O 1
ATOM 1765 N N . GLN A 1 232 ? 5.881 16.176 2.168 1.00 97.44 232 GLN A N 1
ATOM 1766 C CA . GLN A 1 232 ? 6.357 17.558 2.146 1.00 97.44 232 GLN A CA 1
ATOM 1767 C C . GLN A 1 232 ? 6.806 17.976 0.742 1.00 97.44 232 GLN A C 1
ATOM 1769 O O . GLN A 1 232 ? 6.424 19.046 0.284 1.00 97.44 232 GLN A O 1
ATOM 1774 N N . LYS A 1 233 ? 7.550 17.123 0.029 1.00 97.12 233 LYS A N 1
ATOM 1775 C CA . LYS A 1 233 ? 7.974 17.352 -1.360 1.00 97.12 233 LYS A CA 1
ATOM 1776 C C . LYS A 1 233 ? 6.769 17.558 -2.283 1.00 97.12 233 LYS A C 1
ATOM 1778 O O . LYS A 1 233 ? 6.773 18.496 -3.078 1.00 97.12 233 LYS A O 1
ATOM 1783 N N . ALA A 1 234 ? 5.735 16.720 -2.165 1.00 97.69 234 ALA A N 1
ATOM 1784 C CA . ALA A 1 234 ? 4.509 16.858 -2.953 1.00 97.69 234 ALA A CA 1
ATOM 1785 C C . ALA A 1 234 ? 3.770 18.173 -2.637 1.00 97.69 234 ALA A C 1
ATOM 1787 O O . ALA A 1 234 ? 3.407 18.909 -3.556 1.00 97.69 234 ALA A O 1
ATOM 1788 N N . ALA A 1 235 ? 3.609 18.502 -1.349 1.00 98.00 235 ALA A N 1
ATOM 1789 C CA . ALA A 1 235 ? 2.965 19.739 -0.905 1.00 98.00 235 ALA A CA 1
ATOM 1790 C C . ALA A 1 235 ? 3.736 20.989 -1.362 1.00 98.00 235 ALA A C 1
ATOM 1792 O O . ALA A 1 235 ? 3.156 21.877 -1.979 1.00 98.00 235 ALA A O 1
ATOM 1793 N N . GLN A 1 236 ? 5.054 21.026 -1.151 1.00 97.75 236 GLN A N 1
ATOM 1794 C CA . GLN A 1 236 ? 5.914 22.129 -1.580 1.00 97.75 236 GLN A CA 1
ATOM 1795 C C . GLN A 1 236 ? 5.901 22.293 -3.098 1.00 97.75 236 GLN A C 1
ATOM 1797 O O . GLN A 1 236 ? 5.768 23.413 -3.582 1.00 97.75 236 GLN A O 1
ATOM 1802 N N . SER A 1 237 ? 6.004 21.206 -3.870 1.00 97.19 237 SER A N 1
ATOM 1803 C CA . SER A 1 237 ? 5.949 21.288 -5.335 1.00 97.19 237 SER A CA 1
ATOM 1804 C C . SER A 1 237 ? 4.654 21.948 -5.814 1.00 97.19 237 SER A C 1
ATOM 1806 O O . SER A 1 237 ? 4.693 22.772 -6.729 1.00 97.19 237 SER A O 1
ATOM 1808 N N . TRP A 1 238 ? 3.521 21.613 -5.188 1.00 98.00 238 TRP A N 1
ATOM 1809 C CA . TRP A 1 238 ? 2.235 22.240 -5.483 1.00 98.00 238 TRP A CA 1
ATOM 1810 C C . TRP A 1 238 ? 2.204 23.705 -5.031 1.00 98.00 238 TRP A C 1
ATOM 1812 O O . TRP A 1 238 ? 1.840 24.571 -5.818 1.00 98.00 238 TRP A O 1
ATOM 1822 N N . GLU A 1 239 ? 2.664 24.012 -3.821 1.00 97.69 239 GLU A N 1
ATOM 1823 C CA . GLU A 1 239 ? 2.695 25.375 -3.278 1.00 97.69 239 GLU A CA 1
ATOM 1824 C C . GLU A 1 239 ? 3.526 26.351 -4.122 1.00 97.69 239 GLU A C 1
ATOM 1826 O O . GLU A 1 239 ? 3.120 27.494 -4.313 1.00 97.69 239 GLU A O 1
ATOM 1831 N N . HIS A 1 240 ? 4.653 25.907 -4.688 1.00 97.94 240 HIS A N 1
ATOM 1832 C CA . HIS A 1 240 ? 5.486 26.754 -5.551 1.00 97.94 240 HIS A CA 1
ATOM 1833 C C . HIS A 1 240 ? 4.793 27.113 -6.873 1.00 97.94 240 HIS A C 1
ATOM 1835 O O . HIS A 1 240 ? 5.120 28.125 -7.494 1.00 97.94 240 HIS A O 1
ATOM 1841 N N . ARG A 1 241 ? 3.868 26.268 -7.344 1.00 97.50 241 ARG A N 1
ATOM 1842 C CA . ARG A 1 241 ? 3.153 26.431 -8.618 1.00 97.50 241 ARG A CA 1
ATOM 1843 C C . ARG A 1 241 ? 1.678 26.035 -8.451 1.00 97.50 241 ARG A C 1
ATOM 1845 O O . ARG A 1 241 ? 1.224 25.069 -9.064 1.00 97.50 241 ARG A O 1
ATOM 1852 N N . PRO A 1 242 ? 0.901 26.800 -7.660 1.00 96.75 242 PRO A N 1
ATOM 1853 C CA . PRO A 1 242 ? -0.417 26.379 -7.174 1.00 96.75 242 PRO A CA 1
ATOM 1854 C C . PRO A 1 242 ? -1.456 26.213 -8.284 1.00 96.75 242 PRO A C 1
ATOM 1856 O O . PRO A 1 242 ? -2.397 25.433 -8.147 1.00 96.75 242 PRO A O 1
ATOM 1859 N N . ARG A 1 243 ? -1.268 26.932 -9.397 1.00 96.81 243 ARG A N 1
ATOM 1860 C CA . ARG A 1 243 ? -2.155 26.929 -10.566 1.00 96.81 243 ARG A CA 1
ATOM 1861 C C . ARG A 1 243 ? -1.614 26.140 -11.757 1.00 96.81 243 ARG A C 1
ATOM 1863 O O . ARG A 1 243 ? -2.255 26.152 -12.800 1.00 96.81 243 ARG A O 1
ATOM 1870 N N . ASP A 1 244 ? -0.451 25.494 -11.642 1.00 97.56 244 ASP A N 1
ATOM 1871 C CA . ASP A 1 244 ? 0.040 24.624 -12.714 1.00 97.56 244 ASP A CA 1
ATOM 1872 C C . ASP A 1 244 ? -0.761 23.313 -12.693 1.00 97.56 244 ASP A C 1
ATOM 1874 O O . ASP A 1 244 ? -0.640 22.534 -11.739 1.00 97.56 244 ASP A O 1
ATOM 1878 N N . PRO A 1 245 ? -1.569 23.046 -13.733 1.00 96.88 245 PRO A N 1
ATOM 1879 C CA . PRO A 1 245 ? -2.484 21.919 -13.733 1.00 96.88 245 PRO A CA 1
ATOM 1880 C C . PRO A 1 245 ? -1.780 20.561 -13.766 1.00 96.88 245 PRO A C 1
ATOM 1882 O O . PRO A 1 245 ? -2.323 19.566 -13.284 1.00 96.88 245 PRO A O 1
ATOM 1885 N N . THR A 1 246 ? -0.563 20.490 -14.306 1.00 96.62 246 THR A N 1
ATOM 1886 C CA . THR A 1 246 ? 0.210 19.243 -14.343 1.00 96.62 246 THR A CA 1
ATOM 1887 C C . THR A 1 246 ? 0.721 18.905 -12.948 1.00 96.62 246 THR A C 1
ATOM 1889 O O . THR A 1 246 ? 0.643 17.758 -12.508 1.00 96.62 246 THR A O 1
ATOM 1892 N N . ILE A 1 247 ? 1.200 19.918 -12.227 1.00 97.00 247 ILE A N 1
ATOM 1893 C CA . ILE A 1 247 ? 1.797 19.752 -10.900 1.00 97.00 247 ILE A CA 1
ATOM 1894 C C . ILE A 1 247 ? 0.740 19.496 -9.848 1.00 97.00 247 ILE A C 1
ATOM 1896 O O . ILE A 1 247 ? 0.912 18.575 -9.060 1.00 97.00 247 ILE A O 1
ATOM 1900 N N . SER A 1 248 ? -0.356 20.257 -9.849 1.00 97.56 248 SER A N 1
ATOM 1901 C CA . SER A 1 248 ? -1.473 20.032 -8.927 1.00 97.56 248 SER A CA 1
ATOM 1902 C C . SER A 1 248 ? -2.038 18.615 -9.089 1.00 97.56 248 SER A C 1
ATOM 1904 O O . SER A 1 248 ? -2.265 17.913 -8.105 1.00 97.56 248 SER A O 1
ATOM 1906 N N . THR A 1 249 ? -2.172 18.142 -10.335 1.00 97.38 249 THR A N 1
ATOM 1907 C CA . THR A 1 249 ? -2.640 16.785 -10.656 1.00 97.38 249 THR A CA 1
ATOM 1908 C C . THR A 1 249 ? -1.665 15.702 -10.207 1.00 97.38 249 THR A C 1
ATOM 1910 O O . THR A 1 249 ? -2.097 14.645 -9.745 1.00 97.38 249 THR A O 1
ATOM 1913 N N . GLN A 1 250 ? -0.357 15.923 -10.337 1.00 96.81 250 GLN A N 1
ATOM 1914 C CA . GLN A 1 250 ? 0.628 14.967 -9.839 1.00 96.81 250 GLN A CA 1
ATOM 1915 C C . GLN A 1 250 ? 0.673 14.970 -8.306 1.00 96.81 250 GLN A C 1
ATOM 1917 O O . GLN A 1 250 ? 0.584 13.911 -7.691 1.00 96.81 250 GLN A O 1
ATOM 1922 N N . ALA A 1 251 ? 0.708 16.152 -7.689 1.00 97.75 251 ALA A N 1
ATOM 1923 C CA . ALA A 1 251 ? 0.748 16.313 -6.242 1.00 97.75 251 ALA A CA 1
ATOM 1924 C C . ALA A 1 251 ? -0.474 15.687 -5.560 1.00 97.75 251 ALA A C 1
ATOM 1926 O O . ALA A 1 251 ? -0.313 15.007 -4.552 1.00 97.75 251 ALA A O 1
ATOM 1927 N N . ILE A 1 252 ? -1.687 15.833 -6.112 1.00 98.12 252 ILE A N 1
ATOM 1928 C CA . ILE A 1 252 ? -2.870 15.191 -5.521 1.00 98.12 252 ILE A CA 1
ATOM 1929 C C . ILE A 1 252 ? -2.809 13.658 -5.602 1.00 98.12 252 ILE A C 1
ATOM 1931 O O . ILE A 1 252 ? -3.233 12.988 -4.664 1.00 98.12 252 ILE A O 1
ATOM 1935 N N . LYS A 1 253 ? -2.253 13.083 -6.679 1.00 96.50 253 LYS A N 1
ATOM 1936 C CA . LYS A 1 253 ? -2.054 11.626 -6.800 1.00 96.50 253 LYS A CA 1
ATOM 1937 C C . LYS A 1 253 ? -1.016 11.124 -5.797 1.00 96.50 253 LYS A C 1
ATOM 1939 O O . LYS A 1 253 ? -1.243 10.125 -5.119 1.00 96.50 253 LYS A O 1
ATOM 1944 N N . ASP A 1 254 ? 0.079 11.860 -5.660 1.00 97.25 254 ASP A N 1
ATOM 1945 C CA . ASP A 1 254 ? 1.145 11.579 -4.703 1.00 97.25 254 ASP A CA 1
ATOM 1946 C C . ASP A 1 254 ? 0.624 11.630 -3.258 1.00 97.25 254 ASP A C 1
ATOM 1948 O O . ASP A 1 254 ? 0.761 10.669 -2.498 1.00 97.25 254 ASP A O 1
ATOM 1952 N N . LEU A 1 255 ? -0.076 12.709 -2.900 1.00 98.00 255 LEU A N 1
ATOM 1953 C CA . LEU A 1 255 ? -0.713 12.872 -1.593 1.00 98.00 255 LEU A CA 1
ATOM 1954 C C . LEU A 1 255 ? -1.794 11.819 -1.340 1.00 98.00 255 LEU A C 1
ATOM 1956 O O . LEU A 1 255 ? -1.982 11.407 -0.195 1.00 98.00 255 LEU A O 1
ATOM 1960 N N . PHE A 1 256 ? -2.490 11.351 -2.377 1.00 97.31 256 PHE A N 1
ATOM 1961 C CA . PHE A 1 256 ? -3.448 10.256 -2.258 1.00 97.31 256 PHE A CA 1
ATOM 1962 C C . PHE A 1 256 ? -2.756 8.942 -1.884 1.00 97.31 256 PHE A C 1
ATOM 1964 O O . PHE A 1 256 ? -3.216 8.258 -0.973 1.00 97.31 256 PHE A O 1
ATOM 1971 N N . HIS A 1 257 ? -1.617 8.605 -2.496 1.00 95.81 257 HIS A N 1
ATOM 1972 C CA . HIS A 1 257 ? -0.838 7.423 -2.106 1.00 95.81 257 HIS A CA 1
ATOM 1973 C C . HIS A 1 257 ? -0.315 7.514 -0.672 1.00 95.81 257 HIS A C 1
ATOM 1975 O O . HIS A 1 257 ? -0.437 6.541 0.077 1.00 95.81 257 HIS A O 1
ATOM 1981 N N . CYS A 1 258 ? 0.171 8.691 -0.264 1.00 96.69 258 CYS A N 1
ATOM 1982 C CA . CYS A 1 258 ? 0.499 8.954 1.133 1.00 96.69 258 CYS A CA 1
ATOM 1983 C C . CYS A 1 258 ? -0.731 8.747 2.030 1.00 96.69 258 CYS A C 1
ATOM 1985 O O . CYS A 1 258 ? -0.644 8.012 3.004 1.00 96.69 258 CYS A O 1
ATOM 1987 N N . SER A 1 259 ? -1.891 9.304 1.671 1.00 95.56 259 SER A N 1
ATOM 1988 C CA . SER A 1 259 ? -3.136 9.201 2.452 1.00 95.56 259 SER A CA 1
ATOM 1989 C C . SER A 1 259 ? -3.606 7.761 2.636 1.00 95.56 259 SER A C 1
ATOM 1991 O O . SER A 1 259 ? -4.047 7.410 3.725 1.00 95.56 259 SER A O 1
ATOM 1993 N N . LEU A 1 260 ? -3.493 6.916 1.607 1.00 92.31 260 LEU A N 1
ATOM 1994 C CA . LEU A 1 260 ? -3.871 5.504 1.696 1.00 92.31 260 LEU A CA 1
ATOM 1995 C C . LEU A 1 260 ? -3.008 4.749 2.711 1.00 92.31 260 LEU A C 1
ATOM 1997 O O . LEU A 1 260 ? -3.546 4.084 3.595 1.00 92.31 260 LEU A O 1
ATOM 2001 N N . PHE A 1 261 ? -1.682 4.879 2.606 1.00 92.81 261 PHE A N 1
ATOM 2002 C CA . PHE A 1 261 ? -0.746 4.283 3.565 1.00 92.81 261 PHE A CA 1
ATOM 2003 C C . PHE A 1 261 ? -1.022 4.776 4.984 1.00 92.81 261 PHE A C 1
ATOM 2005 O O . PHE A 1 261 ? -1.030 4.018 5.951 1.00 92.81 261 PHE A O 1
ATOM 2012 N N . PHE A 1 262 ? -1.302 6.066 5.087 1.00 87.56 262 PHE A N 1
ATOM 2013 C CA . PHE A 1 262 ? -1.483 6.754 6.343 1.00 87.56 262 PHE A CA 1
ATOM 2014 C C . PHE A 1 262 ? -2.800 6.403 7.038 1.00 87.56 262 PHE A C 1
ATOM 2016 O O . PHE A 1 262 ? -2.825 6.223 8.253 1.00 87.56 262 PHE A O 1
ATOM 2023 N N . CYS A 1 263 ? -3.886 6.238 6.280 1.00 86.12 263 CYS A N 1
ATOM 2024 C CA . CYS A 1 263 ? -5.163 5.758 6.797 1.00 86.12 263 CYS A CA 1
ATOM 2025 C C . CYS A 1 263 ? -5.058 4.346 7.360 1.00 86.12 263 CYS A C 1
ATOM 2027 O O . CYS A 1 263 ? -5.587 4.091 8.438 1.00 86.12 263 CYS A O 1
ATOM 2029 N N . ASP A 1 264 ? -4.384 3.448 6.648 1.00 82.00 264 ASP A N 1
ATOM 2030 C CA . ASP A 1 264 ? -4.225 2.065 7.095 1.00 82.00 264 ASP A CA 1
ATOM 2031 C C . ASP A 1 264 ? -3.368 1.968 8.360 1.00 82.00 264 ASP A C 1
ATOM 2033 O O . ASP A 1 264 ? -3.709 1.262 9.308 1.00 82.00 264 ASP A O 1
ATOM 2037 N N . LEU A 1 265 ? -2.295 2.763 8.421 1.00 81.94 265 LEU A N 1
ATOM 2038 C CA . LEU A 1 265 ? -1.430 2.805 9.588 1.00 81.94 265 LEU A CA 1
ATOM 2039 C C . LEU A 1 265 ? -2.157 3.398 10.804 1.00 81.94 265 LEU A C 1
ATOM 2041 O O . LEU A 1 265 ? -2.149 2.802 11.881 1.00 81.94 265 LEU A O 1
ATOM 2045 N N . LEU A 1 266 ? -2.788 4.565 10.637 1.00 77.06 266 LEU A N 1
ATOM 2046 C CA . LEU A 1 266 ? -3.193 5.409 11.761 1.00 77.06 266 LEU A CA 1
ATOM 2047 C C . LEU A 1 266 ? -4.636 5.241 12.219 1.00 77.06 266 LEU A C 1
ATOM 2049 O O . LEU A 1 266 ? -4.902 5.506 13.388 1.00 77.06 266 LEU A O 1
ATOM 2053 N N . LEU A 1 267 ? -5.575 4.801 11.375 1.00 73.00 267 LEU A N 1
ATOM 2054 C CA . LEU A 1 267 ? -6.965 4.618 11.830 1.00 73.00 267 LEU A CA 1
ATOM 2055 C C . LEU A 1 267 ? -7.094 3.522 12.895 1.00 73.00 267 LEU A C 1
ATOM 2057 O O . LEU A 1 267 ? -8.042 3.531 13.674 1.00 73.00 267 LEU A O 1
ATOM 2061 N N . SER A 1 268 ? -6.137 2.602 12.928 1.00 73.12 268 SER A N 1
ATOM 2062 C CA . SER A 1 268 ? -6.073 1.479 13.865 1.00 73.12 268 SER A CA 1
ATOM 2063 C C . SER A 1 268 ? -4.903 1.547 14.847 1.00 73.12 268 SER A C 1
ATOM 2065 O O . SER A 1 268 ? -4.771 0.653 15.678 1.00 73.12 268 SER A O 1
ATOM 2067 N N . ALA A 1 269 ? -4.033 2.555 14.733 1.00 83.06 269 ALA A N 1
ATOM 2068 C CA . ALA A 1 269 ? -2.961 2.776 15.699 1.00 83.06 269 ALA A CA 1
ATOM 2069 C C . ALA A 1 269 ? -3.542 3.293 17.013 1.00 83.06 269 ALA A C 1
ATOM 2071 O O . ALA A 1 269 ? -4.448 4.136 16.998 1.00 83.06 269 ALA A O 1
ATOM 2072 N N . ASP A 1 270 ? -2.998 2.832 18.134 1.00 83.25 270 ASP A N 1
ATOM 2073 C CA . ASP A 1 270 ? -3.288 3.434 19.429 1.00 83.25 270 ASP A CA 1
ATOM 2074 C C . ASP A 1 270 ? -2.599 4.804 19.574 1.00 83.25 270 ASP A C 1
ATOM 2076 O O . ASP A 1 270 ? -1.865 5.274 18.696 1.00 83.25 270 ASP A O 1
ATOM 2080 N N . ASP A 1 271 ? -2.903 5.497 20.665 1.00 86.69 271 ASP A N 1
ATOM 2081 C CA . ASP A 1 271 ? -2.368 6.832 20.921 1.00 86.69 271 ASP A CA 1
ATOM 2082 C C . ASP A 1 271 ? -0.854 6.826 21.166 1.00 86.69 271 ASP A C 1
ATOM 2084 O O . ASP A 1 271 ? -0.188 7.807 20.835 1.00 86.69 271 ASP A O 1
ATOM 2088 N N . SER A 1 272 ? -0.292 5.725 21.673 1.00 87.88 272 SER A N 1
ATOM 2089 C CA . SER A 1 272 ? 1.146 5.591 21.919 1.00 87.88 272 SER A CA 1
ATOM 2090 C C . SER A 1 272 ? 1.931 5.439 20.614 1.00 87.88 272 SER A C 1
ATOM 2092 O O . SER A 1 272 ? 2.932 6.132 20.410 1.00 87.88 272 SER A O 1
ATOM 2094 N N . ASP A 1 273 ? 1.425 4.626 19.687 1.00 88.06 273 ASP A N 1
ATOM 2095 C CA . ASP A 1 273 ? 1.954 4.465 18.335 1.00 88.06 273 ASP A CA 1
ATOM 2096 C C . ASP A 1 273 ? 1.873 5.787 17.566 1.00 88.06 273 ASP A C 1
ATOM 2098 O O . ASP A 1 273 ? 2.847 6.225 16.947 1.00 88.06 273 ASP A O 1
ATOM 2102 N N . MET A 1 274 ? 0.732 6.477 17.658 1.00 88.81 274 MET A N 1
ATOM 2103 C CA . MET A 1 274 ? 0.543 7.776 17.016 1.00 88.81 274 MET A CA 1
ATOM 2104 C C . MET A 1 274 ? 1.449 8.859 17.620 1.00 88.81 274 MET A C 1
ATOM 2106 O O . MET A 1 274 ? 2.003 9.684 16.890 1.00 88.81 274 MET A O 1
ATOM 2110 N N . GLN A 1 275 ? 1.650 8.859 18.939 1.00 89.62 275 GLN A N 1
ATOM 2111 C CA . GLN A 1 275 ? 2.567 9.785 19.599 1.00 89.62 275 GLN A CA 1
ATOM 2112 C C . GLN A 1 275 ? 4.022 9.503 19.203 1.00 89.62 275 GLN A C 1
ATOM 2114 O O . GLN A 1 275 ? 4.766 10.440 18.898 1.00 89.62 275 GLN A O 1
ATOM 2119 N N . ARG A 1 276 ? 4.427 8.226 19.148 1.00 89.12 276 ARG A N 1
ATOM 2120 C CA . ARG A 1 276 ? 5.746 7.809 18.647 1.00 89.12 276 ARG A CA 1
ATOM 2121 C C . ARG A 1 276 ? 5.945 8.276 17.209 1.00 89.12 276 ARG A C 1
ATOM 2123 O O . ARG A 1 276 ? 6.978 8.869 16.907 1.00 89.12 276 ARG A O 1
ATOM 2130 N N . PHE A 1 277 ? 4.950 8.068 16.350 1.00 89.44 277 PHE A N 1
ATOM 2131 C CA . PHE A 1 277 ? 4.971 8.530 14.967 1.00 89.44 277 PHE A CA 1
ATOM 2132 C C . PHE A 1 277 ? 5.146 10.044 14.863 1.00 89.44 277 PHE A C 1
ATOM 2134 O O . PHE A 1 277 ? 6.065 10.512 14.193 1.00 89.44 277 PHE A O 1
ATOM 2141 N N . ALA A 1 278 ? 4.306 10.812 15.561 1.00 89.31 278 ALA A N 1
ATOM 2142 C CA . ALA A 1 278 ? 4.376 12.269 15.556 1.00 89.31 278 ALA A CA 1
ATOM 2143 C C . ALA A 1 278 ? 5.741 12.777 16.045 1.00 89.31 278 ALA A C 1
ATOM 2145 O O . ALA A 1 278 ? 6.289 13.710 15.461 1.00 89.31 278 ALA A O 1
ATOM 2146 N N . SER A 1 279 ? 6.309 12.131 17.067 1.00 88.38 279 SER A N 1
ATOM 2147 C CA . SER A 1 279 ? 7.623 12.474 17.621 1.00 88.38 279 SER A CA 1
ATOM 2148 C C . SER A 1 279 ? 8.759 12.196 16.633 1.00 88.38 279 SER A C 1
ATOM 2150 O O . SER A 1 279 ? 9.630 13.038 16.461 1.00 88.38 279 SER A O 1
ATOM 2152 N N . GLN A 1 280 ? 8.736 11.052 15.943 1.00 88.69 280 GLN A N 1
ATOM 2153 C CA . GLN A 1 280 ? 9.764 10.707 14.951 1.00 88.69 280 GLN A CA 1
ATOM 2154 C C . GLN A 1 280 ? 9.683 11.585 13.698 1.00 88.69 280 GLN A C 1
ATOM 2156 O O . GLN A 1 280 ? 10.703 11.995 13.151 1.00 88.69 280 GLN A O 1
ATOM 2161 N N . VAL A 1 281 ? 8.471 11.912 13.243 1.00 88.44 281 VAL A N 1
ATOM 2162 C CA . VAL A 1 281 ? 8.278 12.800 12.089 1.00 88.44 281 VAL A CA 1
ATOM 2163 C C . VAL A 1 281 ? 8.696 14.238 12.401 1.00 88.44 281 VAL A C 1
ATOM 2165 O O . VAL A 1 281 ? 9.176 14.924 11.499 1.00 88.44 281 VAL A O 1
ATOM 2168 N N . ALA A 1 282 ? 8.591 14.676 13.661 1.00 88.81 282 ALA A N 1
ATOM 2169 C CA . ALA A 1 282 ? 8.969 16.024 14.085 1.00 88.81 282 ALA A CA 1
ATOM 2170 C C . ALA A 1 282 ? 10.447 16.374 13.823 1.00 88.81 282 ALA A C 1
ATOM 2172 O O . ALA A 1 282 ? 10.759 17.557 13.703 1.00 88.81 282 ALA A O 1
ATOM 2173 N N . GLU A 1 283 ? 11.335 15.383 13.673 1.00 88.19 283 GLU A N 1
ATOM 2174 C CA . GLU A 1 283 ? 12.731 15.599 13.254 1.00 88.19 283 GLU A CA 1
ATOM 2175 C C . GLU A 1 283 ? 12.847 16.145 11.820 1.00 88.19 283 GLU A C 1
ATOM 2177 O O . GLU A 1 283 ? 13.827 16.803 11.478 1.00 88.19 283 GLU A O 1
ATOM 2182 N N . VAL A 1 284 ? 11.847 15.874 10.975 1.00 89.44 284 VAL A N 1
ATOM 2183 C CA . VAL A 1 284 ? 11.774 16.341 9.585 1.00 89.44 284 VAL A CA 1
ATOM 2184 C C . VAL A 1 284 ? 10.829 17.535 9.469 1.00 89.44 284 VAL A C 1
ATOM 2186 O O . VAL A 1 284 ? 11.179 18.561 8.889 1.00 89.44 284 VAL A O 1
ATOM 2189 N N . VAL A 1 285 ? 9.608 17.395 9.990 1.00 93.25 285 VAL A N 1
ATOM 2190 C CA . VAL A 1 285 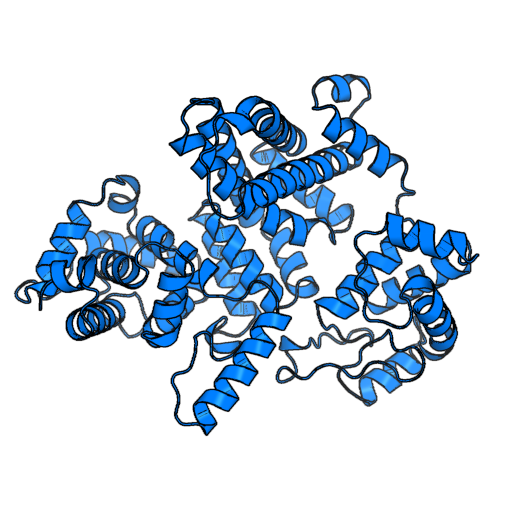? 8.544 18.399 9.886 1.00 93.25 285 VAL A CA 1
ATOM 2191 C C . VAL A 1 285 ? 7.493 18.171 10.970 1.00 93.25 285 VAL A C 1
ATOM 2193 O O . VAL A 1 285 ? 7.155 17.041 11.309 1.00 93.25 285 VAL A O 1
ATOM 2196 N N . SER A 1 286 ? 6.914 19.247 11.505 1.00 94.50 286 SER A N 1
ATOM 2197 C CA . SER A 1 286 ? 5.766 19.124 12.409 1.00 94.50 286 SER A CA 1
ATOM 2198 C C . SER A 1 286 ? 4.585 18.492 11.669 1.00 94.50 286 SER A C 1
ATOM 2200 O O . SER A 1 286 ? 4.039 19.086 10.737 1.00 94.50 286 SER A O 1
ATOM 2202 N N . LEU A 1 287 ? 4.168 17.298 12.097 1.00 93.94 287 LEU A N 1
ATOM 2203 C CA . LEU A 1 287 ? 3.088 16.563 11.442 1.00 93.94 287 LEU A CA 1
ATOM 2204 C C . LEU A 1 287 ? 1.773 17.368 11.348 1.00 93.94 287 LEU A C 1
ATOM 2206 O O . LEU A 1 287 ? 1.196 17.401 10.259 1.00 93.94 287 LEU A O 1
ATOM 2210 N N . PRO A 1 288 ? 1.302 18.065 12.406 1.00 95.50 288 PRO A N 1
ATOM 2211 C CA . PRO A 1 288 ? 0.156 18.963 12.285 1.00 95.50 288 PRO A CA 1
ATOM 2212 C C . PRO A 1 288 ? 0.313 20.061 11.229 1.00 95.50 288 PRO A C 1
ATOM 2214 O O . PRO A 1 288 ? -0.645 20.341 10.513 1.00 95.50 288 PRO A O 1
ATOM 2217 N N . LEU A 1 289 ? 1.497 20.679 11.117 1.00 96.25 289 LEU A N 1
ATOM 2218 C CA . LEU A 1 289 ? 1.744 21.738 10.126 1.00 96.25 289 LEU A CA 1
ATOM 2219 C C . LEU A 1 289 ? 1.763 21.177 8.703 1.00 96.25 289 LEU A C 1
ATOM 2221 O O . LEU A 1 289 ? 1.201 21.786 7.799 1.00 96.25 289 LEU A O 1
ATOM 2225 N N . LEU A 1 290 ? 2.347 19.993 8.507 1.00 96.62 290 LEU A N 1
ATOM 2226 C CA . LEU A 1 290 ? 2.313 19.311 7.216 1.00 96.62 290 LEU A CA 1
ATOM 2227 C C . LEU A 1 290 ? 0.871 18.984 6.796 1.00 96.62 290 LEU A C 1
ATOM 2229 O O . LEU A 1 290 ? 0.486 19.220 5.652 1.00 96.62 290 LEU A O 1
ATOM 2233 N N . CYS A 1 291 ? 0.057 18.479 7.728 1.00 97.25 291 CYS A N 1
ATOM 2234 C CA . CYS A 1 291 ? -1.360 18.218 7.478 1.00 97.25 291 CYS A CA 1
ATOM 2235 C C . CYS A 1 291 ? -2.121 19.503 7.126 1.00 97.25 291 CYS A C 1
ATOM 2237 O O . CYS A 1 291 ? -2.926 19.502 6.198 1.00 97.25 291 CYS A O 1
ATOM 2239 N N . ASP A 1 292 ? -1.850 20.599 7.837 1.00 98.06 292 ASP A N 1
ATOM 2240 C CA . ASP A 1 292 ? -2.441 21.910 7.565 1.00 98.06 292 ASP A CA 1
ATOM 2241 C C . ASP A 1 292 ? -2.125 22.418 6.162 1.00 98.06 292 ASP A C 1
ATOM 2243 O O . ASP A 1 292 ? -3.041 22.766 5.414 1.00 98.06 292 ASP A O 1
ATOM 2247 N N . GLN A 1 293 ? -0.845 22.384 5.786 1.00 97.94 293 GLN A N 1
ATOM 2248 C CA . GLN A 1 293 ? -0.376 22.784 4.464 1.00 97.94 293 GLN A CA 1
ATOM 2249 C C . GLN A 1 293 ? -1.115 22.005 3.368 1.00 97.94 293 GLN A C 1
ATOM 2251 O O . GLN A 1 293 ? -1.674 22.608 2.452 1.00 97.94 293 GLN A O 1
ATOM 2256 N N . VAL A 1 294 ? -1.196 20.675 3.491 1.00 98.31 294 VAL A N 1
ATOM 2257 C CA . VAL A 1 294 ? -1.912 19.823 2.529 1.00 98.31 294 VAL A CA 1
ATOM 2258 C C . VAL A 1 294 ? -3.396 20.188 2.452 1.00 98.31 294 VAL A C 1
ATOM 2260 O O . VAL A 1 294 ? -3.918 20.402 1.358 1.00 98.31 294 VAL A O 1
ATOM 2263 N N . VAL A 1 295 ? -4.088 20.302 3.589 1.00 98.38 295 VAL A N 1
ATOM 2264 C CA . VAL A 1 295 ? -5.529 20.603 3.606 1.00 98.38 295 VAL A CA 1
ATOM 2265 C C . VAL A 1 295 ? -5.818 21.977 2.992 1.00 98.38 295 VAL A C 1
ATOM 2267 O O . VAL A 1 295 ? -6.774 22.110 2.222 1.00 98.38 295 VAL A O 1
ATOM 2270 N N . ARG A 1 296 ? -4.987 22.991 3.270 1.00 98.19 296 ARG A N 1
ATOM 2271 C CA . ARG A 1 296 ? -5.124 24.331 2.678 1.00 98.19 296 ARG A CA 1
ATOM 2272 C C . ARG A 1 296 ? -4.891 24.322 1.172 1.00 98.19 296 ARG A C 1
ATOM 2274 O O . ARG A 1 296 ? -5.696 24.919 0.457 1.00 98.19 296 ARG A O 1
ATOM 2281 N N . LEU A 1 297 ? -3.851 23.634 0.693 1.00 98.25 297 LEU A N 1
ATOM 2282 C CA . LEU A 1 297 ? -3.550 23.523 -0.738 1.00 98.25 297 LEU A CA 1
ATOM 2283 C C . LEU A 1 297 ? -4.711 22.887 -1.502 1.00 98.25 297 LEU A C 1
ATOM 2285 O O . LEU A 1 297 ? -5.192 23.467 -2.473 1.00 98.25 297 LEU A O 1
ATOM 2289 N N . VAL A 1 298 ? -5.214 21.744 -1.024 1.00 97.88 298 VAL A N 1
ATOM 2290 C CA . VAL A 1 298 ? -6.319 21.049 -1.698 1.00 97.88 298 VAL A CA 1
ATOM 2291 C C . VAL A 1 298 ? -7.590 21.898 -1.690 1.00 97.88 298 VAL A C 1
ATOM 2293 O O . VAL A 1 298 ? -8.262 21.990 -2.708 1.00 97.88 298 VAL A O 1
ATOM 2296 N N . THR A 1 299 ? -7.901 22.563 -0.575 1.00 97.50 299 THR A N 1
ATOM 2297 C CA . THR A 1 299 ? -9.102 23.413 -0.463 1.00 97.50 299 THR A CA 1
ATOM 2298 C C . THR A 1 299 ? -9.020 24.666 -1.340 1.00 97.50 299 THR A C 1
ATOM 2300 O O . THR A 1 299 ? -10.032 25.101 -1.881 1.00 97.50 299 THR A O 1
ATOM 2303 N N . SER A 1 300 ? -7.830 25.255 -1.491 1.00 97.69 300 SER A N 1
ATOM 2304 C CA . SER A 1 300 ? -7.656 26.538 -2.190 1.00 97.69 300 SER A CA 1
ATOM 2305 C C . SER A 1 300 ? -7.436 26.393 -3.698 1.00 97.69 300 SER A C 1
ATOM 2307 O O . SER A 1 300 ? -7.590 27.374 -4.423 1.00 97.69 300 SER A O 1
ATOM 2309 N N . HIS A 1 301 ? -7.031 25.205 -4.164 1.00 97.56 301 HIS A N 1
ATOM 2310 C CA . HIS A 1 301 ? -6.572 24.973 -5.540 1.00 97.56 301 HIS A CA 1
ATOM 2311 C C . HIS A 1 301 ? -7.154 23.699 -6.178 1.00 97.56 301 HIS A C 1
ATOM 2313 O O . HIS A 1 301 ? -6.562 23.131 -7.098 1.00 97.56 301 HIS A O 1
ATOM 2319 N N . GLU A 1 302 ? -8.306 23.215 -5.703 1.00 97.06 302 GLU A N 1
ATOM 2320 C CA . GLU A 1 302 ? -9.010 22.063 -6.293 1.00 97.06 302 GLU A CA 1
ATOM 2321 C C . GLU A 1 302 ? -9.377 22.280 -7.779 1.00 97.06 302 GLU A C 1
ATOM 2323 O O . GLU A 1 302 ? -9.377 21.340 -8.590 1.00 97.06 302 GLU A O 1
ATOM 2328 N N . ASP A 1 303 ? -9.670 23.526 -8.147 1.00 97.56 303 ASP A N 1
ATOM 2329 C CA . ASP A 1 303 ? -10.017 23.961 -9.499 1.00 97.56 303 ASP A CA 1
ATOM 2330 C C . ASP A 1 303 ? -8.845 23.824 -10.482 1.00 97.56 303 ASP A C 1
ATOM 2332 O O . ASP A 1 303 ? -9.061 23.514 -11.654 1.00 97.56 303 ASP A O 1
ATOM 2336 N N . ALA A 1 304 ? -7.606 23.959 -10.000 1.00 97.38 304 ALA A N 1
ATOM 2337 C CA . ALA A 1 304 ? -6.402 23.808 -10.811 1.00 97.38 304 ALA A CA 1
ATOM 2338 C C . ALA A 1 304 ? -6.096 22.348 -11.194 1.00 97.38 304 ALA A C 1
ATOM 2340 O O . ALA A 1 304 ? -5.244 22.111 -12.045 1.00 97.38 304 ALA A O 1
ATOM 2341 N N . ILE A 1 305 ? -6.738 21.353 -10.575 1.00 97.69 305 ILE A N 1
ATOM 2342 C CA . ILE A 1 305 ? -6.463 19.929 -10.824 1.00 97.69 305 ILE A CA 1
ATOM 2343 C C . ILE A 1 305 ? -7.148 19.477 -12.124 1.00 97.69 305 ILE A C 1
ATOM 2345 O O . ILE A 1 305 ? -8.373 19.580 -12.253 1.00 97.69 305 ILE A O 1
ATOM 2349 N N . LEU A 1 306 ? -6.399 18.888 -13.062 1.00 97.62 306 LEU A N 1
ATOM 2350 C CA . LEU A 1 306 ? -6.957 18.344 -14.307 1.00 97.62 306 LEU A CA 1
ATOM 2351 C C . LEU A 1 306 ? -7.926 17.185 -14.033 1.00 97.62 306 LEU A C 1
ATOM 2353 O O . LEU A 1 306 ? -7.742 16.434 -13.074 1.00 97.62 306 LEU A O 1
ATOM 2357 N N . PRO A 1 307 ? -8.946 16.976 -14.881 1.00 97.38 307 PRO A N 1
ATOM 2358 C CA . PRO A 1 307 ? -9.790 15.792 -14.796 1.00 97.38 307 PRO A CA 1
ATOM 2359 C C . PRO A 1 307 ? -8.984 14.496 -14.973 1.00 97.38 307 PRO A C 1
ATOM 2361 O O . PRO A 1 307 ? -8.215 14.349 -15.921 1.00 97.38 307 PRO A O 1
ATOM 2364 N N . PHE A 1 308 ? -9.206 13.527 -14.086 1.00 95.25 308 PHE A N 1
ATOM 2365 C CA . PHE A 1 308 ? -8.744 12.146 -14.236 1.00 95.25 308 PHE A CA 1
ATOM 2366 C C . PHE A 1 308 ? -9.727 11.181 -13.546 1.00 95.25 308 PHE A C 1
ATOM 2368 O O . PHE A 1 308 ? -10.496 11.614 -12.677 1.00 95.25 308 PHE A O 1
ATOM 2375 N N . PRO A 1 309 ? -9.739 9.883 -13.911 1.00 93.44 309 PRO A N 1
ATOM 2376 C CA . PRO A 1 309 ? -10.606 8.896 -13.269 1.00 93.44 309 PRO A CA 1
ATOM 2377 C C . PRO A 1 309 ? -10.384 8.854 -11.752 1.00 93.44 309 PRO A C 1
ATOM 2379 O O . PRO A 1 309 ? -9.264 8.648 -11.296 1.00 93.44 309 PRO A O 1
ATOM 2382 N N . GLY A 1 310 ? -11.445 9.071 -10.971 1.00 93.62 310 GLY A N 1
ATOM 2383 C CA . GLY A 1 310 ? -11.364 9.092 -9.506 1.00 93.62 310 GLY A CA 1
ATOM 2384 C C . GLY A 1 310 ? -10.885 10.412 -8.886 1.00 93.62 310 GLY A C 1
ATOM 2385 O O . GLY A 1 310 ? -10.661 10.440 -7.681 1.00 93.62 310 GLY A O 1
ATOM 2386 N N . LYS A 1 311 ? -10.769 11.520 -9.647 1.00 95.94 311 LYS A N 1
ATOM 2387 C CA . LYS A 1 311 ? -10.349 12.843 -9.121 1.00 95.94 311 LYS A CA 1
ATOM 2388 C C . LYS A 1 311 ? -11.049 13.212 -7.805 1.00 95.94 311 LYS A C 1
ATOM 2390 O O . LYS A 1 311 ? -10.382 13.556 -6.832 1.00 95.94 311 LYS A O 1
ATOM 2395 N N . LYS A 1 312 ? -12.384 13.133 -7.776 1.00 96.25 312 LYS A N 1
ATOM 2396 C CA . LYS A 1 312 ? -13.198 13.504 -6.607 1.00 96.25 312 LYS A CA 1
ATOM 2397 C C . LYS A 1 312 ? -12.886 12.634 -5.388 1.00 96.25 312 LYS A C 1
ATOM 2399 O O . LYS A 1 312 ? -12.759 13.161 -4.284 1.00 96.25 312 LYS A O 1
ATOM 2404 N N . ASP A 1 313 ? -12.725 11.330 -5.593 1.00 93.06 313 ASP A N 1
ATOM 2405 C CA . ASP A 1 313 ? -12.419 10.386 -4.518 1.00 93.06 313 ASP A CA 1
ATOM 2406 C C . ASP A 1 313 ? -11.012 10.628 -3.968 1.00 93.06 313 ASP A C 1
ATOM 2408 O O . ASP A 1 313 ? -10.825 10.629 -2.751 1.00 93.06 313 ASP A O 1
ATOM 2412 N N . CYS A 1 314 ? -10.039 10.923 -4.839 1.00 95.69 314 CYS A N 1
ATOM 2413 C CA . CYS A 1 314 ? -8.686 11.291 -4.425 1.00 95.69 314 CYS A CA 1
ATOM 2414 C C . CYS A 1 314 ? -8.686 12.560 -3.567 1.00 95.69 314 CYS A C 1
ATOM 2416 O O . CYS A 1 314 ? -8.132 12.545 -2.472 1.00 95.69 314 CYS A O 1
ATOM 2418 N N . ILE A 1 315 ? -9.348 13.628 -4.023 1.00 97.06 315 ILE A N 1
ATOM 2419 C CA . ILE A 1 315 ? -9.456 14.901 -3.289 1.00 97.06 315 ILE A CA 1
ATOM 2420 C C . ILE A 1 315 ? -10.116 14.693 -1.928 1.00 97.06 315 ILE A C 1
ATOM 2422 O O . ILE A 1 315 ? -9.556 15.085 -0.905 1.00 97.06 315 ILE A O 1
ATOM 2426 N N . THR A 1 316 ? -11.267 14.016 -1.918 1.00 94.88 316 THR A N 1
ATOM 2427 C CA . THR A 1 316 ? -12.031 13.750 -0.694 1.00 94.88 316 THR A CA 1
ATOM 2428 C C . THR A 1 316 ? -11.201 12.937 0.293 1.00 94.88 316 THR A C 1
ATOM 2430 O O . THR A 1 316 ? -11.151 13.271 1.475 1.00 94.88 316 THR A O 1
ATOM 2433 N N . THR A 1 317 ? -10.511 11.897 -0.188 1.00 93.25 317 THR A N 1
ATOM 2434 C CA . THR A 1 317 ? -9.655 11.052 0.651 1.00 93.25 317 THR A CA 1
ATOM 2435 C C . THR A 1 317 ? -8.505 11.865 1.234 1.00 93.25 317 THR A C 1
ATOM 2437 O O . THR A 1 317 ? -8.339 11.872 2.446 1.00 93.25 317 THR A O 1
ATOM 2440 N N . VAL A 1 318 ? -7.763 12.617 0.413 1.00 96.81 318 VAL A N 1
ATOM 2441 C CA . VAL A 1 318 ? -6.638 13.442 0.886 1.00 96.81 318 VAL A CA 1
ATOM 2442 C C . VAL A 1 318 ? -7.103 14.461 1.931 1.00 96.81 318 VAL A C 1
ATOM 2444 O O . VAL A 1 318 ? -6.535 14.524 3.021 1.00 96.81 318 VAL A O 1
ATOM 2447 N N . GLN A 1 319 ? -8.168 15.220 1.655 1.00 96.62 319 GLN A N 1
ATOM 2448 C CA . GLN A 1 319 ? -8.701 16.201 2.606 1.00 96.62 319 GLN A CA 1
ATOM 2449 C C . GLN A 1 319 ? -9.131 15.549 3.922 1.00 96.62 319 GLN A C 1
ATOM 2451 O O . GLN A 1 319 ? -8.771 16.045 4.993 1.00 96.62 319 GLN A O 1
ATOM 2456 N N . ALA A 1 320 ? -9.885 14.448 3.858 1.00 93.25 320 ALA A N 1
ATOM 2457 C CA . ALA A 1 320 ? -10.385 13.759 5.040 1.00 93.25 320 ALA A CA 1
ATOM 2458 C C . ALA A 1 320 ? -9.241 13.169 5.878 1.00 93.25 320 ALA A C 1
ATOM 2460 O O . ALA A 1 320 ? -9.180 13.425 7.082 1.00 93.25 320 ALA A O 1
ATOM 2461 N N . SER A 1 321 ? -8.313 12.441 5.251 1.00 93.44 321 SER A N 1
ATOM 2462 C CA . SER A 1 321 ? -7.181 11.798 5.921 1.00 93.44 321 SER A CA 1
ATOM 2463 C C . SER A 1 321 ? -6.308 12.821 6.641 1.00 93.44 321 SER A C 1
ATOM 2465 O O . SER A 1 321 ? -6.149 12.746 7.859 1.00 93.44 321 SER A O 1
ATOM 2467 N N . PHE A 1 322 ? -5.798 13.827 5.926 1.00 96.38 322 PHE A N 1
ATOM 2468 C CA . PHE A 1 322 ? -4.918 14.829 6.532 1.00 96.38 322 PHE A CA 1
ATOM 2469 C C . PHE A 1 322 ? -5.642 15.695 7.572 1.00 96.38 322 PHE A C 1
ATOM 2471 O O . PHE A 1 322 ? -5.035 16.080 8.569 1.00 96.38 322 PHE A O 1
ATOM 2478 N N . THR A 1 323 ? -6.951 15.929 7.424 1.00 95.75 323 THR A N 1
ATOM 2479 C CA . THR A 1 323 ? -7.751 16.601 8.460 1.00 95.75 323 THR A CA 1
ATOM 2480 C C . THR A 1 323 ? -7.826 15.786 9.752 1.00 95.75 323 THR A C 1
ATOM 2482 O O . THR A 1 323 ? -7.554 16.316 10.831 1.00 95.75 323 THR A O 1
ATOM 2485 N N . ILE A 1 324 ? -8.198 14.505 9.651 1.00 91.62 324 ILE A N 1
ATOM 2486 C CA . ILE A 1 324 ? -8.363 13.613 10.807 1.00 91.62 324 ILE A CA 1
ATOM 2487 C C . ILE A 1 324 ? -7.030 13.459 11.530 1.00 91.62 324 ILE A C 1
ATOM 2489 O O . ILE A 1 324 ? -6.954 13.638 12.744 1.00 91.62 324 ILE A O 1
ATOM 2493 N N . ILE A 1 325 ? -5.964 13.189 10.779 1.00 91.81 325 ILE A N 1
ATOM 2494 C CA . ILE A 1 325 ? -4.654 12.966 11.379 1.00 91.81 325 ILE A CA 1
ATOM 2495 C C . ILE A 1 325 ? -4.065 14.248 11.955 1.00 91.81 325 ILE A C 1
ATOM 2497 O O . ILE A 1 325 ? -3.571 14.211 13.081 1.00 91.81 325 ILE A O 1
ATOM 2501 N N . GLY A 1 326 ? -4.158 15.378 11.251 1.00 94.69 326 GLY A N 1
ATOM 2502 C CA . GLY A 1 326 ? -3.721 16.662 11.795 1.00 94.69 326 GLY A CA 1
ATOM 2503 C C . GLY A 1 326 ? -4.385 16.947 13.143 1.00 94.69 326 GLY A C 1
ATOM 2504 O O . GLY A 1 326 ? -3.705 17.286 14.110 1.00 94.69 326 GLY A O 1
ATOM 2505 N N . GLY A 1 327 ? -5.700 16.713 13.237 1.00 94.31 327 GLY A N 1
ATOM 2506 C CA . GLY A 1 327 ? -6.458 16.878 14.476 1.00 94.31 327 GLY A CA 1
ATOM 2507 C C . GLY A 1 327 ? -6.025 15.918 15.585 1.00 94.31 327 GLY A C 1
ATOM 2508 O O . GLY A 1 327 ? -5.814 16.348 16.720 1.00 94.31 327 GLY A O 1
ATOM 2509 N N . ARG A 1 328 ? -5.842 14.630 15.266 1.00 91.75 328 ARG A N 1
ATOM 2510 C CA . ARG A 1 328 ? -5.373 13.622 16.231 1.00 91.75 328 ARG A CA 1
ATOM 2511 C C . ARG A 1 328 ? -3.970 13.935 16.749 1.00 91.75 328 ARG A C 1
ATOM 2513 O O . ARG A 1 328 ? -3.734 13.880 17.951 1.00 91.75 328 ARG A O 1
ATOM 2520 N N . ALA A 1 329 ? -3.049 14.301 15.859 1.00 92.00 329 ALA A N 1
ATOM 2521 C CA . ALA A 1 329 ? -1.683 14.662 16.218 1.00 92.00 329 ALA A CA 1
ATOM 2522 C C . ALA A 1 329 ? -1.649 15.878 17.157 1.00 92.00 329 ALA A C 1
ATOM 2524 O O . ALA A 1 329 ? -0.940 15.848 18.159 1.00 92.00 329 ALA A O 1
ATOM 2525 N N . LEU A 1 330 ? -2.457 16.913 16.891 1.00 93.69 330 LEU A N 1
ATOM 2526 C CA . LEU A 1 330 ? -2.587 18.065 17.794 1.00 93.69 330 LEU A CA 1
ATOM 2527 C C . LEU A 1 330 ? -3.099 17.675 19.182 1.00 93.69 330 LEU A C 1
ATOM 2529 O O . LEU A 1 330 ? -2.603 18.189 20.184 1.00 93.69 330 LEU A O 1
ATOM 2533 N N . ALA A 1 331 ? -4.072 16.761 19.247 1.00 91.69 331 ALA A N 1
ATOM 2534 C CA . ALA A 1 331 ? -4.643 16.316 20.515 1.00 91.69 331 ALA A CA 1
ATOM 2535 C C . ALA A 1 331 ? -3.584 15.610 21.375 1.00 91.69 331 ALA A C 1
ATOM 2537 O O . ALA A 1 331 ? -3.457 15.903 22.563 1.00 91.69 331 ALA A O 1
ATOM 2538 N N . LEU A 1 332 ? -2.769 14.753 20.756 1.00 90.44 332 LEU A N 1
ATOM 2539 C CA . LEU A 1 332 ? -1.709 14.001 21.432 1.00 90.44 332 LEU A CA 1
ATOM 2540 C C . LEU A 1 332 ? -0.513 14.865 21.838 1.00 90.44 332 LEU A C 1
ATOM 2542 O O . LEU A 1 332 ? 0.084 14.639 22.889 1.00 90.44 332 LEU A O 1
ATOM 2546 N N . LEU A 1 333 ? -0.183 15.881 21.039 1.00 89.31 333 LEU A N 1
ATOM 2547 C CA . LEU A 1 333 ? 0.895 16.826 21.336 1.00 89.31 333 LEU A CA 1
ATOM 2548 C C . LEU A 1 333 ? 0.504 17.888 22.379 1.00 89.31 333 LEU A C 1
ATOM 2550 O O . LEU A 1 333 ? 1.332 18.734 22.709 1.00 89.31 333 LEU A O 1
ATOM 2554 N N . LYS A 1 334 ? -0.726 17.843 22.913 1.00 88.94 334 LYS A N 1
ATOM 2555 C CA . LYS A 1 334 ? -1.236 18.761 23.948 1.00 88.94 334 LYS A CA 1
ATOM 2556 C C . LYS A 1 334 ? -1.068 20.240 23.572 1.00 88.94 334 LYS A C 1
ATOM 2558 O O . LYS A 1 334 ? -0.683 21.057 24.406 1.00 88.94 334 LYS A O 1
ATOM 2563 N N . SER A 1 335 ? -1.341 20.582 22.311 1.00 88.62 335 SER A N 1
ATOM 2564 C CA . SER A 1 335 ? -1.260 21.968 21.833 1.00 88.62 335 SER A CA 1
ATOM 2565 C C . SER A 1 335 ? -2.195 22.896 22.616 1.00 88.62 335 SER A C 1
ATOM 2567 O O . SER A 1 335 ? -3.306 22.505 22.983 1.00 88.62 335 SER A O 1
ATOM 2569 N N . THR A 1 336 ? -1.745 24.128 22.872 1.00 90.31 336 THR A N 1
ATOM 2570 C CA . THR A 1 336 ? -2.535 25.132 23.603 1.00 90.31 336 THR A CA 1
ATOM 2571 C C . THR A 1 336 ? -3.650 25.710 22.722 1.00 90.31 336 THR A C 1
ATOM 2573 O O . THR A 1 336 ? -3.528 25.678 21.497 1.00 90.31 336 THR A O 1
ATOM 2576 N N . PRO A 1 337 ? -4.740 26.263 23.289 1.00 89.00 337 PRO A N 1
ATOM 2577 C CA . PRO A 1 337 ? -5.786 26.913 22.496 1.00 89.00 337 PRO A CA 1
ATOM 2578 C C . PRO A 1 337 ? -5.266 28.022 21.569 1.00 89.00 337 PRO A C 1
ATOM 2580 O O . PRO A 1 337 ? -5.720 28.116 20.429 1.00 89.00 337 PRO A O 1
ATOM 2583 N N . ASP A 1 338 ? -4.279 28.802 22.018 1.00 90.88 338 ASP A N 1
ATOM 2584 C CA . ASP A 1 338 ? -3.674 29.876 21.221 1.00 90.88 338 ASP A CA 1
ATOM 2585 C C . ASP A 1 338 ? -2.964 29.321 19.976 1.00 90.88 338 ASP A C 1
ATOM 2587 O O . ASP A 1 338 ? -3.088 29.875 18.878 1.00 90.88 338 ASP A O 1
ATOM 2591 N N . ASP A 1 339 ? -2.319 28.155 20.108 1.00 91.62 339 ASP A N 1
ATOM 2592 C CA . ASP A 1 339 ? -1.701 27.443 18.989 1.00 91.62 339 ASP A CA 1
ATOM 2593 C C . ASP A 1 339 ? -2.710 26.958 17.949 1.00 91.62 339 ASP A C 1
ATOM 2595 O O . ASP A 1 339 ? -2.333 26.782 16.791 1.00 91.62 339 ASP A O 1
ATOM 2599 N N . LEU A 1 340 ? -3.972 26.719 18.321 1.00 94.81 340 LEU A N 1
ATOM 2600 C CA . LEU A 1 340 ? -4.960 26.146 17.401 1.00 94.81 340 LEU A CA 1
ATOM 2601 C C . LEU A 1 340 ? -5.318 27.107 16.264 1.00 94.81 340 LEU A C 1
ATOM 2603 O O . LEU A 1 340 ? -5.646 26.658 15.168 1.00 94.81 340 LEU A O 1
ATOM 2607 N N . SER A 1 341 ? -5.211 28.417 16.502 1.00 95.00 341 SER A N 1
ATOM 2608 C CA . SER A 1 341 ? -5.590 29.470 15.551 1.00 95.00 341 SER A CA 1
ATOM 2609 C C . SER A 1 341 ? -4.828 29.422 14.217 1.00 95.00 341 SER A C 1
ATOM 2611 O O . SER A 1 341 ? -5.349 29.882 13.199 1.00 95.00 341 SER A O 1
ATOM 2613 N N . LYS A 1 342 ? -3.628 28.823 14.188 1.00 95.75 342 LYS A N 1
ATOM 2614 C CA . LYS A 1 342 ? -2.807 28.701 12.969 1.00 95.75 342 LYS A CA 1
ATOM 2615 C C . LYS A 1 342 ? -3.251 27.574 12.030 1.00 95.75 342 LYS A C 1
ATOM 2617 O O . LYS A 1 342 ? -2.865 27.567 10.863 1.00 95.75 342 LYS A O 1
ATOM 2622 N N . TYR A 1 343 ? -4.085 26.647 12.498 1.00 97.50 343 TYR A N 1
ATOM 2623 C CA . TYR A 1 343 ? -4.497 25.475 11.725 1.00 97.50 343 TYR A CA 1
ATOM 2624 C C . TYR A 1 343 ? -5.821 25.686 10.982 1.00 97.50 343 TYR A C 1
ATOM 2626 O O . TYR A 1 343 ? -6.658 26.520 11.325 1.00 97.50 343 TYR A O 1
ATOM 2634 N N . HIS A 1 344 ? -6.033 24.899 9.935 1.00 97.81 344 HIS A N 1
ATOM 2635 C CA . HIS A 1 344 ? -7.244 24.879 9.144 1.00 97.81 344 HIS A CA 1
ATOM 2636 C C . HIS A 1 344 ? -8.430 24.460 10.016 1.00 97.81 344 HIS A C 1
ATOM 2638 O O . HIS A 1 344 ? -8.339 23.524 10.815 1.00 97.81 344 HIS A O 1
ATOM 2644 N N . ARG A 1 345 ? -9.592 25.097 9.819 1.00 97.62 345 ARG A N 1
ATOM 2645 C CA . ARG A 1 345 ? -10.800 24.850 10.627 1.00 97.62 345 ARG A CA 1
ATOM 2646 C C . ARG A 1 345 ? -11.179 23.368 10.691 1.00 97.62 345 ARG A C 1
ATOM 2648 O O . ARG A 1 345 ? -11.592 22.894 11.744 1.00 97.62 345 ARG A O 1
ATOM 2655 N N . GLY A 1 346 ? -11.015 22.632 9.591 1.00 97.31 346 GLY A N 1
ATOM 2656 C CA . GLY A 1 346 ? -11.257 21.186 9.559 1.00 97.31 346 GLY A CA 1
ATOM 2657 C C . GLY A 1 346 ? -10.392 20.416 10.563 1.00 97.31 346 GLY A C 1
ATOM 2658 O O . GLY A 1 346 ? -10.913 19.571 11.290 1.00 97.31 346 GLY A O 1
ATOM 2659 N N . ILE A 1 347 ? -9.101 20.751 10.655 1.00 97.12 347 ILE A N 1
ATOM 2660 C CA . ILE A 1 347 ? -8.146 20.137 11.590 1.00 97.12 347 ILE A CA 1
ATOM 2661 C C . ILE A 1 347 ? -8.517 20.480 13.034 1.00 97.12 347 ILE A C 1
ATOM 2663 O O . ILE A 1 347 ? -8.558 19.588 13.875 1.00 97.12 347 ILE A O 1
ATOM 2667 N N . ILE A 1 348 ? -8.873 21.738 13.313 1.00 97.19 348 ILE A N 1
ATOM 2668 C CA . ILE A 1 348 ? -9.337 22.168 14.643 1.00 97.19 348 ILE A CA 1
ATOM 2669 C C . ILE A 1 348 ? -10.602 21.395 15.051 1.00 97.19 348 ILE A C 1
ATOM 2671 O O . ILE A 1 348 ? -10.719 20.908 16.174 1.00 97.19 348 ILE A O 1
ATOM 2675 N N . MET A 1 349 ? -11.553 21.221 14.129 1.00 95.12 349 MET A N 1
ATOM 2676 C CA . MET A 1 349 ? -12.749 20.417 14.390 1.00 95.12 349 MET A CA 1
ATOM 2677 C C . MET A 1 349 ? -12.409 18.947 14.654 1.00 95.12 349 MET A C 1
ATOM 2679 O O . MET A 1 349 ? -13.049 18.326 15.500 1.00 95.12 349 MET A O 1
ATOM 2683 N N . ALA A 1 350 ? -11.435 18.376 13.942 1.00 92.94 350 ALA A N 1
ATOM 2684 C CA . ALA A 1 350 ? -10.963 17.019 14.200 1.00 92.94 350 ALA A CA 1
ATOM 2685 C C . ALA A 1 350 ? -10.265 16.912 15.568 1.00 92.94 350 ALA A C 1
ATOM 2687 O O . ALA A 1 350 ? -10.547 15.977 16.310 1.00 92.94 350 ALA A O 1
ATOM 2688 N N . PHE A 1 351 ? -9.445 17.894 15.948 1.00 94.31 351 PHE A N 1
ATOM 2689 C CA . PHE A 1 351 ? -8.825 17.993 17.273 1.00 94.31 351 PHE A CA 1
ATOM 2690 C C . PHE A 1 351 ? -9.865 17.956 18.396 1.00 94.31 351 PHE A C 1
ATOM 2692 O O . PHE A 1 351 ? -9.777 17.108 19.282 1.00 94.31 351 PHE A O 1
ATOM 2699 N N . PHE A 1 352 ? -10.898 18.805 18.331 1.00 92.81 352 PHE A N 1
ATOM 2700 C CA . PHE A 1 352 ? -11.945 18.813 19.355 1.00 92.81 352 PHE A CA 1
ATOM 2701 C C . PHE A 1 352 ? -12.743 17.512 19.379 1.00 92.81 352 PHE A C 1
ATOM 2703 O O . PHE A 1 352 ? -13.087 17.039 20.460 1.00 92.81 352 PHE A O 1
ATOM 2710 N N . ARG A 1 353 ? -13.001 16.892 18.218 1.00 88.12 353 ARG A N 1
ATOM 2711 C CA . ARG A 1 353 ? -13.604 15.550 18.175 1.00 88.12 353 ARG A CA 1
ATOM 2712 C C . ARG A 1 353 ? -12.731 14.530 18.898 1.00 88.12 353 ARG A C 1
ATOM 2714 O O . ARG A 1 353 ? -13.266 13.752 19.674 1.00 88.12 353 ARG A O 1
ATOM 2721 N N . HIS A 1 354 ? -11.417 14.558 18.689 1.00 86.06 354 HIS A N 1
ATOM 2722 C CA . HIS A 1 354 ? -10.489 13.651 19.362 1.00 86.06 354 HIS A CA 1
ATOM 2723 C C . HIS A 1 354 ? -10.381 13.909 20.868 1.00 86.06 354 HIS A C 1
ATOM 2725 O O . HIS A 1 354 ? -10.354 12.946 21.619 1.00 86.06 354 HIS A O 1
ATOM 2731 N N . GLN A 1 355 ? -10.394 15.164 21.327 1.00 86.50 355 GLN A N 1
ATOM 2732 C CA . GLN A 1 355 ? -10.414 15.472 22.765 1.00 86.50 355 GLN A CA 1
ATOM 2733 C C . GLN A 1 355 ? -11.742 15.122 23.447 1.00 86.50 355 GLN A C 1
ATOM 2735 O O . GLN A 1 355 ? -11.761 14.764 24.620 1.00 86.50 355 GLN A O 1
ATOM 2740 N N . SER A 1 356 ? -12.855 15.266 22.724 1.00 82.12 356 SER A N 1
ATOM 2741 C CA . SER A 1 356 ? -14.197 14.990 23.253 1.00 82.12 356 SER A CA 1
ATOM 2742 C C . SER A 1 356 ? -14.509 13.498 23.293 1.00 82.12 356 SER A C 1
ATOM 2744 O O . SER A 1 356 ? -15.413 13.078 24.014 1.00 82.12 356 SER A O 1
ATOM 2746 N N . LEU A 1 357 ? -13.795 12.692 22.504 1.00 71.94 357 LEU A N 1
ATOM 2747 C CA . LEU A 1 357 ? -13.828 11.249 22.649 1.00 71.94 357 LEU A CA 1
ATOM 2748 C C . LEU A 1 357 ? -13.112 10.918 23.966 1.00 71.94 357 LEU A C 1
ATOM 2750 O O . LEU A 1 357 ? -11.938 11.261 24.106 1.00 71.94 357 LEU A O 1
ATOM 2754 N N . PRO A 1 358 ? -13.783 10.264 24.936 1.00 66.38 358 PRO A N 1
ATOM 2755 C CA . PRO A 1 358 ? -13.093 9.697 26.088 1.00 66.38 358 PRO A CA 1
ATOM 2756 C C . PRO A 1 358 ? -11.897 8.908 25.566 1.00 66.38 358 PRO A C 1
ATOM 2758 O O . PRO A 1 358 ? -12.066 8.210 24.559 1.00 66.38 358 PRO A O 1
ATOM 2761 N N . SER A 1 359 ? -10.726 9.034 26.207 1.00 62.50 359 SER A N 1
ATOM 2762 C CA . SER A 1 359 ? -9.453 8.554 25.642 1.00 62.50 359 SER A CA 1
ATOM 2763 C C . SER A 1 359 ? -9.495 7.090 25.198 1.00 62.50 359 SER A C 1
ATOM 2765 O O . SER A 1 359 ? -8.696 6.701 24.363 1.00 62.50 359 SER A O 1
ATOM 2767 N N . GLU A 1 360 ? -10.479 6.302 25.647 1.00 68.81 360 GLU A N 1
ATOM 2768 C CA . GLU A 1 360 ? -10.902 5.074 24.979 1.00 68.81 360 GLU A CA 1
ATOM 2769 C C . GLU A 1 360 ? -12.423 4.861 25.091 1.00 68.81 360 GLU A C 1
ATOM 2771 O O . GLU A 1 360 ? -12.908 4.125 25.950 1.00 68.81 360 GLU A O 1
ATOM 2776 N N . SER A 1 361 ? -13.220 5.480 24.214 1.00 87.06 361 SER A N 1
ATOM 2777 C CA . SER A 1 361 ? -14.629 5.081 24.071 1.00 87.06 361 SER A CA 1
ATOM 2778 C C . SER A 1 361 ? -14.709 3.559 23.840 1.00 87.06 361 SER A C 1
ATOM 2780 O O . SER A 1 361 ? -14.072 3.060 22.900 1.00 87.06 361 SER A O 1
ATOM 2782 N N . PRO A 1 362 ? -15.492 2.795 24.632 1.00 90.88 362 PRO A N 1
ATOM 2783 C CA . PRO A 1 362 ? -15.628 1.355 24.431 1.00 90.88 362 PRO A CA 1
ATOM 2784 C C . PRO A 1 362 ? -16.057 0.998 23.005 1.00 90.88 362 PRO A C 1
ATOM 2786 O O . PRO A 1 362 ? -15.574 0.023 22.442 1.00 90.88 362 PRO A O 1
ATOM 2789 N N . TYR A 1 363 ? -16.879 1.836 22.366 1.00 89.88 363 TYR A N 1
ATOM 2790 C CA . TYR A 1 363 ? -17.289 1.656 20.970 1.00 89.88 363 TYR A CA 1
ATOM 2791 C C . TYR A 1 363 ? -16.128 1.749 19.989 1.00 89.88 363 TYR A C 1
ATOM 2793 O O . TYR A 1 363 ? -16.080 0.982 19.031 1.00 89.88 363 TYR A O 1
ATOM 2801 N N . HIS A 1 364 ? -15.191 2.668 20.226 1.00 85.31 364 HIS A N 1
ATOM 2802 C CA . HIS A 1 364 ? -13.998 2.791 19.400 1.00 85.31 364 HIS A CA 1
ATOM 2803 C C . HIS A 1 364 ? -13.112 1.554 19.554 1.00 85.31 364 HIS A C 1
ATOM 2805 O O . HIS A 1 364 ? -12.710 0.967 18.555 1.00 85.31 364 HIS A O 1
ATOM 2811 N N . THR A 1 365 ? -12.900 1.098 20.794 1.00 87.62 365 THR A N 1
ATOM 2812 C CA . THR A 1 365 ? -12.161 -0.145 21.063 1.00 87.62 365 THR A CA 1
ATOM 2813 C C . THR A 1 365 ? -12.818 -1.325 20.349 1.00 87.62 365 THR A C 1
ATOM 2815 O O . THR A 1 365 ? -12.147 -2.026 19.593 1.00 87.62 365 THR A O 1
ATOM 2818 N N . ILE A 1 366 ? -14.131 -1.512 20.524 1.00 91.31 366 ILE A N 1
ATOM 2819 C CA . ILE A 1 366 ? -14.885 -2.587 19.873 1.00 91.31 366 ILE A CA 1
ATOM 2820 C C . ILE A 1 366 ? -14.738 -2.498 18.358 1.00 91.31 366 ILE A C 1
ATOM 2822 O O . ILE A 1 366 ? -14.346 -3.482 17.742 1.00 91.31 366 ILE A O 1
ATOM 2826 N N . TYR A 1 367 ? -15.005 -1.332 17.763 1.00 88.00 367 TYR A N 1
ATOM 2827 C CA . TYR A 1 367 ? -14.879 -1.125 16.324 1.00 88.00 367 TYR A CA 1
ATOM 2828 C C . TYR A 1 367 ? -13.492 -1.539 15.833 1.00 88.00 367 TYR A C 1
ATOM 2830 O O . TYR A 1 367 ? -13.390 -2.410 14.976 1.00 88.00 367 TYR A O 1
ATOM 2838 N N . THR A 1 368 ? -12.429 -0.980 16.410 1.00 82.88 368 THR A N 1
ATOM 2839 C CA . THR A 1 368 ? -11.056 -1.236 15.964 1.00 82.88 368 THR A CA 1
ATOM 2840 C C . THR A 1 368 ? -10.701 -2.718 16.064 1.00 82.88 368 THR A C 1
ATOM 2842 O O . THR A 1 368 ? -10.185 -3.285 15.106 1.00 82.88 368 THR A O 1
ATOM 2845 N N . HIS A 1 369 ? -11.058 -3.389 17.162 1.00 88.25 369 HIS A N 1
ATOM 2846 C CA . HIS A 1 369 ? -10.745 -4.809 17.350 1.00 88.25 369 HIS A CA 1
ATOM 2847 C C . HIS A 1 369 ? -11.575 -5.716 16.437 1.00 88.25 369 HIS A C 1
ATOM 2849 O O . HIS A 1 369 ? -11.061 -6.686 15.886 1.00 88.25 369 HIS A O 1
ATOM 2855 N N . LEU A 1 370 ? -12.850 -5.391 16.226 1.00 88.69 370 LEU A N 1
ATOM 2856 C CA . LEU A 1 370 ? -13.708 -6.093 15.277 1.00 88.69 370 LEU A CA 1
ATOM 2857 C C . LEU A 1 370 ? -13.208 -5.936 13.837 1.00 88.69 370 LEU A C 1
ATOM 2859 O O . LEU A 1 370 ? -13.207 -6.907 13.077 1.00 88.69 370 LEU A O 1
ATOM 2863 N N . MET A 1 371 ? -12.735 -4.743 13.474 1.00 83.38 371 MET A N 1
ATOM 2864 C CA . MET A 1 371 ? -12.093 -4.503 12.186 1.00 83.38 371 MET A CA 1
ATOM 2865 C C . MET A 1 371 ? -10.823 -5.339 12.043 1.00 83.38 371 MET A C 1
ATOM 2867 O O . MET A 1 371 ? -10.680 -5.990 11.014 1.00 83.38 371 MET A O 1
ATOM 2871 N N . THR A 1 372 ? -9.972 -5.416 13.070 1.00 83.19 372 THR A N 1
ATOM 2872 C CA . THR A 1 372 ? -8.791 -6.296 13.079 1.00 83.19 372 THR A CA 1
ATOM 2873 C C . THR A 1 372 ? -9.185 -7.766 12.897 1.00 83.19 372 THR A C 1
ATOM 2875 O O . THR A 1 372 ? -8.694 -8.425 11.986 1.00 83.19 372 THR A O 1
ATOM 2878 N N . LEU A 1 373 ? -10.139 -8.286 13.680 1.00 87.44 373 LEU A N 1
ATOM 2879 C CA . LEU A 1 373 ? -10.613 -9.675 13.557 1.00 87.44 373 LEU A CA 1
ATOM 2880 C C . LEU A 1 373 ? -11.182 -9.980 12.160 1.00 87.44 373 LEU A C 1
ATOM 2882 O O . LEU A 1 373 ? -10.943 -11.055 11.608 1.00 87.44 373 LEU A O 1
ATOM 2886 N N . SER A 1 374 ? -11.944 -9.046 11.582 1.00 82.31 374 SER A N 1
ATOM 2887 C CA . SER A 1 374 ? -12.631 -9.253 10.304 1.00 82.31 374 SER A CA 1
ATOM 2888 C C . SER A 1 374 ? -11.749 -9.013 9.079 1.00 82.31 374 SER A C 1
ATOM 2890 O O . SER A 1 374 ? -11.925 -9.708 8.075 1.00 82.31 374 SER A O 1
ATOM 2892 N N . ARG A 1 375 ? -10.884 -7.993 9.105 1.00 75.50 375 ARG A N 1
ATOM 2893 C CA . ARG A 1 375 ? -10.032 -7.606 7.970 1.00 75.50 375 ARG A CA 1
ATOM 2894 C C . ARG A 1 375 ? -8.719 -8.359 7.972 1.00 75.50 375 ARG A C 1
ATOM 2896 O O . ARG A 1 375 ? -8.353 -8.889 6.931 1.00 75.50 375 ARG A O 1
ATOM 2903 N N . ASP A 1 376 ? -8.063 -8.435 9.123 1.00 71.56 376 ASP A N 1
ATOM 2904 C CA . ASP A 1 376 ? -6.707 -8.972 9.212 1.00 71.56 376 ASP A CA 1
ATOM 2905 C C . ASP A 1 376 ? -6.695 -10.497 9.339 1.00 71.56 376 ASP A C 1
ATOM 2907 O O . ASP A 1 376 ? -5.634 -11.119 9.291 1.00 71.56 376 ASP A O 1
ATOM 2911 N N . GLY A 1 377 ? -7.874 -11.101 9.536 1.00 81.62 377 GLY A N 1
ATOM 2912 C CA . GLY A 1 377 ? -8.024 -12.547 9.608 1.00 81.62 377 GLY A CA 1
ATOM 2913 C C . GLY A 1 377 ? -7.182 -13.156 10.724 1.00 81.62 377 GLY A C 1
ATOM 2914 O O . GLY A 1 377 ? -6.567 -14.197 10.520 1.00 81.62 377 GLY A O 1
ATOM 2915 N N . VAL A 1 378 ? -7.115 -12.496 11.880 1.00 89.69 378 VAL A N 1
ATOM 2916 C CA . VAL A 1 378 ? -6.390 -12.972 13.066 1.00 89.69 378 VAL A CA 1
ATOM 2917 C C . VAL A 1 378 ? -7.187 -14.016 13.833 1.00 89.69 378 VAL A C 1
ATOM 2919 O O . VAL A 1 378 ? -8.414 -14.025 13.809 1.00 89.69 378 VAL A O 1
ATOM 2922 N N . CYS A 1 379 ? -6.495 -14.912 14.530 1.00 93.81 379 CYS A N 1
ATOM 2923 C CA . CYS A 1 379 ? -7.134 -15.883 15.405 1.00 93.81 379 CYS A CA 1
ATOM 2924 C C . CYS A 1 379 ? -7.521 -15.206 16.725 1.00 93.81 379 CYS A C 1
ATOM 2926 O O . CYS A 1 379 ? -6.679 -14.614 17.384 1.00 93.81 379 CYS A O 1
ATOM 2928 N N . GLY A 1 380 ? -8.769 -15.349 17.163 1.00 94.75 380 GLY A N 1
ATOM 2929 C CA . GLY A 1 380 ? -9.243 -14.842 18.453 1.00 94.75 380 GLY A CA 1
ATOM 2930 C C . GLY A 1 380 ? -8.912 -15.744 19.644 1.00 94.75 380 GLY A C 1
ATOM 2931 O O . GLY A 1 380 ? -9.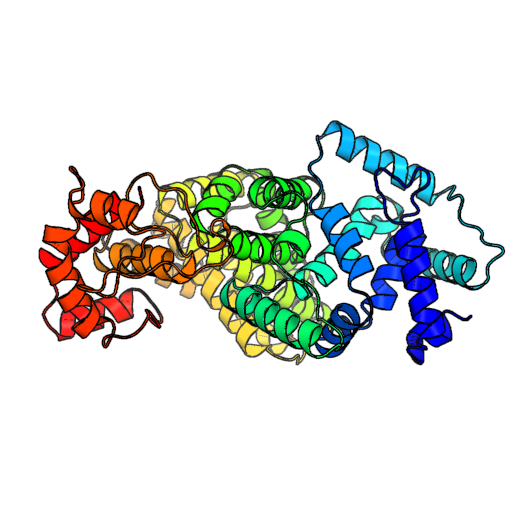595 -15.693 20.664 1.00 94.75 380 GLY A O 1
ATOM 2932 N N . ALA A 1 381 ? -7.930 -16.636 19.507 1.00 95.62 381 ALA A N 1
ATOM 2933 C CA . ALA A 1 381 ? -7.337 -17.331 20.642 1.00 95.62 381 ALA A CA 1
ATOM 2934 C C . ALA A 1 381 ? -6.075 -16.576 21.047 1.00 95.62 381 ALA A C 1
ATOM 2936 O O . ALA A 1 381 ? -5.208 -16.362 20.198 1.00 95.62 381 ALA A O 1
ATOM 2937 N N . ARG A 1 382 ? -5.955 -16.228 22.330 1.00 93.81 382 ARG A N 1
ATOM 2938 C CA . ARG A 1 382 ? -4.792 -15.506 22.850 1.00 93.81 382 ARG A CA 1
ATOM 2939 C C . ARG A 1 382 ? -3.490 -16.223 22.512 1.00 93.81 382 ARG A C 1
ATOM 2941 O O . ARG A 1 382 ? -3.446 -17.456 22.386 1.00 93.81 382 ARG A O 1
ATOM 2948 N N . GLU A 1 383 ? -2.460 -15.412 22.284 1.00 90.69 383 GLU A N 1
ATOM 2949 C CA . GLU A 1 383 ? -1.104 -15.827 21.896 1.00 90.69 383 GLU A CA 1
ATOM 2950 C C . GLU A 1 383 ? -1.007 -16.543 20.533 1.00 90.69 383 GLU A C 1
ATOM 2952 O O . GLU A 1 383 ? 0.083 -16.902 20.077 1.00 90.6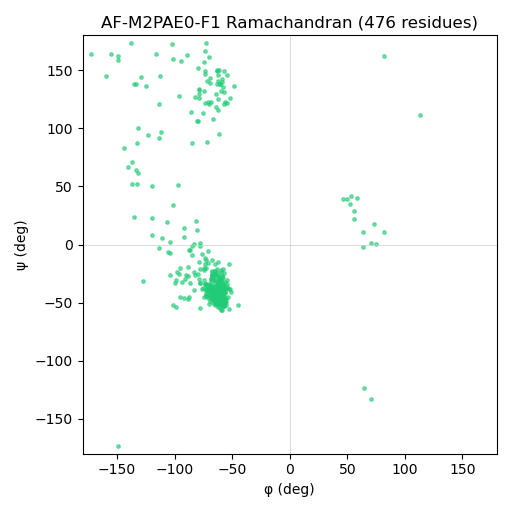9 383 GLU A O 1
ATOM 2957 N N . CYS A 1 384 ? -2.127 -16.764 19.835 1.00 92.31 384 CYS A N 1
ATOM 2958 C CA . CYS A 1 384 ? -2.117 -17.383 18.521 1.00 92.31 384 CYS A CA 1
ATOM 2959 C C . CYS A 1 384 ? -1.760 -16.347 17.454 1.00 92.31 384 CYS A C 1
ATOM 2961 O O . CYS A 1 384 ? -2.593 -15.553 17.036 1.00 92.31 384 CYS A O 1
ATOM 2963 N N . LYS A 1 385 ? -0.536 -16.427 16.933 1.00 88.50 385 LYS A N 1
ATOM 2964 C CA . LYS A 1 385 ? -0.042 -15.556 15.852 1.00 88.50 385 LYS A CA 1
ATOM 2965 C C . LYS A 1 385 ? -0.502 -15.984 14.451 1.00 88.50 385 LYS A C 1
ATOM 2967 O O . LYS A 1 385 ? 0.068 -15.550 13.457 1.00 88.50 385 LYS A O 1
ATOM 2972 N N . ALA A 1 386 ? -1.472 -16.897 14.363 1.00 88.62 386 ALA A N 1
ATOM 2973 C CA . ALA A 1 386 ? -1.960 -17.383 13.081 1.00 88.62 386 ALA A CA 1
ATOM 2974 C C . ALA A 1 386 ? -2.827 -16.316 12.410 1.00 88.62 386 ALA A C 1
ATOM 2976 O O . ALA A 1 386 ? -3.765 -15.795 13.019 1.00 88.62 386 ALA A O 1
ATOM 2977 N N . THR A 1 387 ? -2.556 -16.080 11.133 1.00 84.50 387 THR A N 1
ATOM 2978 C CA . THR A 1 387 ? -3.350 -15.229 10.247 1.00 84.50 387 THR A CA 1
ATOM 2979 C C . THR A 1 387 ? -3.941 -16.065 9.120 1.00 84.50 387 THR A C 1
ATOM 2981 O O . THR A 1 387 ? -3.505 -17.194 8.854 1.00 84.50 387 THR A O 1
ATOM 2984 N N . THR A 1 388 ? -4.945 -15.541 8.423 1.00 80.62 388 THR A N 1
ATOM 2985 C CA . THR A 1 388 ? -5.452 -16.176 7.199 1.00 80.62 388 THR A CA 1
ATOM 2986 C C . THR A 1 388 ? -4.339 -16.357 6.165 1.00 80.62 388 THR A C 1
ATOM 2988 O O . THR A 1 388 ? -4.279 -17.403 5.520 1.00 80.62 388 THR A O 1
ATOM 2991 N N . SER A 1 389 ? -3.396 -15.412 6.089 1.00 69.38 389 SER A N 1
ATOM 2992 C CA . SER A 1 389 ? -2.207 -15.499 5.234 1.00 69.38 389 SER A CA 1
ATOM 2993 C C . SER A 1 389 ? -1.249 -16.628 5.638 1.00 69.38 389 SER A C 1
ATOM 2995 O O . SER A 1 389 ? -0.630 -17.239 4.771 1.00 69.38 389 SER A O 1
ATOM 2997 N N . SER A 1 390 ? -1.131 -16.953 6.932 1.00 72.50 390 SER A N 1
ATOM 2998 C CA . SER A 1 390 ? -0.219 -18.001 7.422 1.00 72.50 390 SER A CA 1
ATOM 2999 C C . SER A 1 390 ? -0.811 -19.419 7.410 1.00 72.50 390 SER A C 1
ATOM 3001 O O . SER A 1 390 ? -0.125 -20.366 7.780 1.00 72.50 390 SER A O 1
ATOM 3003 N N . SER A 1 391 ? -2.092 -19.582 7.071 1.00 72.75 391 SER A N 1
ATOM 3004 C CA . SER A 1 391 ? -2.861 -20.827 7.248 1.00 72.75 391 SER A CA 1
ATOM 3005 C C . SER A 1 391 ? -3.396 -21.381 5.923 1.00 72.75 391 SER A C 1
ATOM 3007 O O . SER A 1 391 ? -4.587 -21.668 5.774 1.00 72.75 391 SER A O 1
ATOM 3009 N N . ASP A 1 392 ? -2.513 -21.504 4.931 1.00 71.69 392 ASP A N 1
ATOM 3010 C CA . ASP A 1 392 ? -2.845 -21.955 3.572 1.00 71.69 392 ASP A CA 1
ATOM 3011 C C . ASP A 1 392 ? -4.003 -21.157 2.936 1.00 71.69 392 ASP A C 1
ATOM 3013 O O . ASP A 1 392 ? -4.849 -21.715 2.230 1.00 71.69 392 ASP A O 1
ATOM 3017 N N . ASN A 1 393 ? -4.099 -19.850 3.225 1.00 67.94 393 ASN A N 1
ATOM 3018 C CA . ASN A 1 393 ? -5.190 -18.970 2.779 1.00 67.94 393 ASN A CA 1
ATOM 3019 C C . ASN A 1 393 ? -6.604 -19.450 3.170 1.00 67.94 393 ASN A C 1
ATOM 3021 O O . ASN A 1 393 ? -7.607 -19.061 2.547 1.00 67.94 393 ASN A O 1
ATOM 3025 N N . ARG A 1 394 ? -6.734 -20.297 4.198 1.00 80.81 394 ARG A N 1
ATOM 3026 C CA . ARG A 1 394 ? -8.040 -20.763 4.670 1.00 80.81 394 ARG A CA 1
ATOM 3027 C C . ARG A 1 394 ? -8.689 -19.694 5.536 1.00 80.81 394 ARG A C 1
ATOM 3029 O O . ARG A 1 394 ? -8.092 -19.148 6.457 1.00 80.81 394 ARG A O 1
ATOM 3036 N N . LYS A 1 395 ? -9.968 -19.419 5.267 1.00 84.12 395 LYS A N 1
ATOM 3037 C CA . LYS A 1 395 ? -10.770 -18.574 6.158 1.00 84.12 395 LYS A CA 1
ATOM 3038 C C . LYS A 1 395 ? -10.899 -19.266 7.507 1.00 84.12 395 LYS A C 1
ATOM 3040 O O . LYS A 1 395 ? -11.311 -20.424 7.566 1.00 84.12 395 LYS A O 1
ATOM 3045 N N . PHE A 1 396 ? -10.603 -18.529 8.567 1.00 92.12 396 PHE A N 1
ATOM 3046 C CA . PHE A 1 396 ? -10.847 -18.979 9.927 1.00 92.12 396 PHE A CA 1
ATOM 3047 C C . PHE A 1 396 ? -12.332 -19.234 10.148 1.00 92.12 396 PHE A C 1
ATOM 3049 O O . PHE A 1 396 ? -13.193 -18.478 9.687 1.00 92.12 396 PHE A O 1
ATOM 3056 N N . SER A 1 397 ? -12.635 -20.328 10.841 1.00 91.88 397 SER A N 1
ATOM 3057 C CA . SER A 1 397 ? -13.998 -20.614 11.265 1.00 91.88 397 SER A CA 1
ATOM 3058 C C . SER A 1 397 ? -14.370 -19.630 12.363 1.00 91.88 397 SER A C 1
ATOM 3060 O O . SER A 1 397 ? -13.689 -19.568 13.385 1.00 91.88 397 SER A O 1
ATOM 3062 N N . VAL A 1 398 ? -15.444 -18.871 12.167 1.00 94.56 398 VAL A N 1
ATOM 3063 C CA . VAL A 1 398 ? -16.013 -18.048 13.237 1.00 94.56 398 VAL A CA 1
ATOM 3064 C C . VAL A 1 398 ? -16.741 -18.926 14.248 1.00 94.56 398 VAL A C 1
ATOM 3066 O O . VAL A 1 398 ? -17.284 -19.977 13.897 1.00 94.56 398 VAL A O 1
ATOM 3069 N N . CYS A 1 399 ? -16.755 -18.504 15.511 1.00 95.94 399 CYS A N 1
ATOM 3070 C CA . CYS A 1 399 ? -17.535 -19.163 16.551 1.00 95.94 399 CYS A CA 1
ATOM 3071 C C . CYS A 1 399 ? -19.006 -19.259 16.122 1.00 95.94 399 CYS A C 1
ATOM 3073 O O . CYS A 1 399 ? -19.648 -18.238 15.894 1.00 95.94 399 CYS A O 1
ATOM 3075 N N . SER A 1 400 ? -19.563 -20.470 16.058 1.00 93.81 400 SER A N 1
ATOM 3076 C CA . SER A 1 400 ? -20.961 -20.695 15.656 1.00 93.81 400 SER A CA 1
ATOM 3077 C C . SER A 1 400 ? -21.989 -20.104 16.627 1.00 93.81 400 SER A C 1
ATOM 3079 O O . SER A 1 400 ? -23.149 -19.956 16.260 1.00 93.81 400 SER A O 1
ATOM 3081 N N . GLY A 1 401 ? -21.579 -19.773 17.858 1.00 95.56 401 GLY A N 1
ATOM 3082 C CA . GLY A 1 401 ? -22.440 -19.139 18.853 1.00 95.56 401 GLY A CA 1
ATOM 3083 C C . GLY A 1 401 ? -22.641 -17.645 18.603 1.00 95.56 401 GLY A C 1
ATOM 3084 O O . GLY A 1 401 ? -23.780 -17.199 18.517 1.00 95.56 401 GLY A O 1
ATOM 3085 N N . CYS A 1 402 ? -21.553 -16.876 18.487 1.00 95.12 402 CYS A N 1
ATOM 3086 C CA . CYS A 1 402 ? -21.626 -15.420 18.316 1.00 95.12 402 CYS A CA 1
ATOM 3087 C C . CYS A 1 402 ? -21.486 -14.943 16.867 1.00 95.12 402 CYS A C 1
ATOM 3089 O O . CYS A 1 402 ? -21.911 -13.839 16.552 1.00 95.12 402 CYS A O 1
ATOM 3091 N N . GLY A 1 403 ? -20.859 -15.732 15.993 1.00 92.19 403 GLY A N 1
ATOM 3092 C CA . GLY A 1 403 ? -20.522 -15.341 14.622 1.00 92.19 403 GLY A CA 1
ATOM 3093 C C . GLY A 1 403 ? -19.408 -14.293 14.507 1.00 92.19 403 GLY A C 1
ATOM 3094 O O . GLY A 1 403 ? -19.075 -13.900 13.394 1.00 92.19 403 GLY A O 1
ATOM 3095 N N . VAL A 1 404 ? -18.827 -13.850 15.629 1.00 92.12 404 VAL A N 1
ATOM 3096 C CA . VAL A 1 404 ? -17.881 -12.723 15.672 1.00 92.12 404 VAL A CA 1
ATOM 3097 C C . VAL A 1 404 ? -16.428 -13.185 15.693 1.00 92.12 404 VAL A C 1
ATOM 3099 O O . VAL A 1 404 ? -15.640 -12.735 14.870 1.00 92.12 404 VAL A O 1
ATOM 3102 N N . ILE A 1 405 ? -16.057 -14.066 16.628 1.00 94.69 405 ILE A N 1
ATOM 3103 C CA . ILE A 1 405 ? -14.646 -14.386 16.883 1.00 94.69 405 ILE A CA 1
ATOM 3104 C C . ILE A 1 405 ? -14.156 -15.498 15.937 1.00 94.69 405 ILE A C 1
ATOM 3106 O O . ILE A 1 405 ? -14.656 -16.625 16.035 1.00 94.69 405 ILE A O 1
ATOM 3110 N N . PRO A 1 406 ? -13.211 -15.219 15.020 1.00 95.12 406 PRO A N 1
ATOM 3111 C CA . PRO A 1 406 ? -12.560 -16.224 14.180 1.00 95.12 406 PRO A CA 1
ATOM 3112 C C . PRO A 1 406 ? -11.558 -17.086 14.960 1.00 95.12 406 PRO A C 1
ATOM 3114 O O . PRO A 1 406 ? -10.854 -16.602 15.837 1.00 95.12 406 PRO A O 1
ATOM 3117 N N . TYR A 1 407 ? -11.428 -18.358 14.586 1.00 95.56 407 TYR A N 1
ATOM 3118 C CA . TYR A 1 407 ? -10.390 -19.264 15.081 1.00 95.56 407 TYR A CA 1
ATOM 3119 C C . TYR A 1 407 ? -9.744 -20.036 13.930 1.00 95.56 407 TYR A C 1
ATOM 3121 O O . TYR A 1 407 ? -10.436 -20.541 13.041 1.00 95.56 407 TYR A O 1
ATOM 3129 N N . CYS A 1 408 ? -8.416 -20.174 13.968 1.00 95.12 408 CYS A N 1
ATOM 3130 C CA . CYS A 1 408 ? -7.671 -20.916 12.947 1.00 95.12 408 CYS A CA 1
ATOM 3131 C C . CYS A 1 408 ? -7.856 -22.440 13.036 1.00 95.12 408 CYS A C 1
ATOM 3133 O O . CYS A 1 408 ? -7.637 -23.150 12.058 1.00 95.12 408 CYS A O 1
ATOM 3135 N N . SER A 1 409 ? -8.279 -22.952 14.196 1.00 94.94 409 SER A N 1
ATOM 3136 C CA . SER A 1 409 ? -8.522 -24.376 14.435 1.00 94.94 409 SER A CA 1
ATOM 3137 C C . SER A 1 409 ? -9.533 -2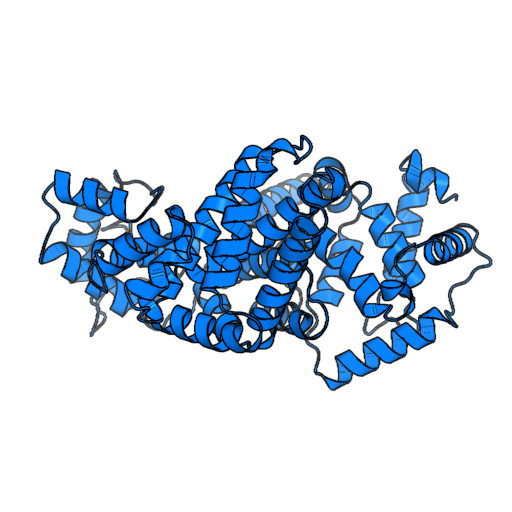4.597 15.564 1.00 94.94 409 SER A C 1
ATOM 3139 O O . SER A 1 409 ? -9.784 -23.709 16.385 1.00 94.94 409 SER A O 1
ATOM 3141 N N . LYS A 1 410 ? -10.080 -25.819 15.652 1.00 96.38 410 LYS A N 1
ATOM 3142 C CA . LYS A 1 410 ? -10.951 -26.229 16.769 1.00 96.38 410 LYS A CA 1
ATOM 3143 C C . LYS A 1 410 ? -10.228 -26.193 18.117 1.00 96.38 410 LYS A C 1
ATOM 3145 O O . LYS A 1 410 ? -10.861 -25.924 19.132 1.00 96.38 410 LYS A O 1
ATOM 3150 N N . ASP A 1 411 ? -8.923 -26.444 18.143 1.00 97.25 411 ASP A N 1
ATOM 3151 C CA . ASP A 1 411 ? -8.155 -26.408 19.387 1.00 97.25 411 ASP A CA 1
ATOM 3152 C C . ASP A 1 411 ? -7.907 -24.972 19.848 1.00 97.25 411 ASP A C 1
ATOM 3154 O O . ASP A 1 411 ? -8.060 -24.684 21.031 1.00 97.25 411 ASP A O 1
ATOM 3158 N N . CYS A 1 412 ? -7.655 -24.035 18.925 1.00 97.56 412 CYS A N 1
ATOM 3159 C CA . CYS A 1 412 ? -7.652 -22.605 19.244 1.00 97.56 412 CYS A CA 1
ATOM 3160 C C . CYS A 1 412 ? -9.017 -22.139 19.757 1.00 97.56 412 CYS A C 1
ATOM 3162 O O . CYS A 1 412 ? -9.070 -21.418 20.748 1.00 97.56 412 CYS A O 1
ATOM 3164 N N . GLN A 1 413 ? -10.116 -22.609 19.158 1.00 97.81 413 GLN A N 1
ATOM 3165 C CA . GLN A 1 413 ? -11.454 -22.324 19.672 1.00 97.81 413 GLN A CA 1
ATOM 3166 C C . GLN A 1 413 ? -11.640 -22.857 21.099 1.00 97.81 413 GLN A C 1
ATOM 3168 O O . GLN A 1 413 ? -12.121 -22.121 21.950 1.00 97.81 413 GLN A O 1
ATOM 3173 N N . LYS A 1 414 ? -11.238 -24.101 21.398 1.00 97.88 414 LYS A N 1
ATOM 3174 C CA . LYS A 1 414 ? -11.319 -24.666 22.760 1.00 97.88 414 LYS A CA 1
ATOM 3175 C C . LYS A 1 414 ? -10.461 -23.896 23.766 1.00 97.88 414 LYS A C 1
ATOM 3177 O O . LYS A 1 414 ? -10.917 -23.695 24.889 1.00 97.88 414 LYS A O 1
ATOM 3182 N N . ARG A 1 415 ? -9.252 -23.473 23.371 1.00 97.62 415 ARG A N 1
ATOM 3183 C CA . ARG A 1 415 ? -8.372 -22.637 24.203 1.00 97.62 415 ARG A CA 1
ATOM 3184 C C . ARG A 1 415 ? -9.029 -21.294 24.497 1.00 97.62 415 ARG A C 1
ATOM 3186 O O . ARG A 1 415 ? -9.250 -20.996 25.658 1.00 97.62 415 ARG A O 1
ATOM 3193 N N . GLY A 1 416 ? -9.458 -20.562 23.467 1.00 96.88 416 GLY A N 1
ATOM 3194 C CA . GLY A 1 416 ? -10.177 -19.295 23.640 1.00 96.88 416 GLY A CA 1
ATOM 3195 C C . GLY A 1 416 ? -11.490 -19.444 24.421 1.00 96.88 416 GLY A C 1
ATOM 3196 O O . GLY A 1 416 ? -11.875 -18.548 25.161 1.00 96.88 416 GLY A O 1
ATOM 3197 N N . TRP A 1 417 ? -12.169 -20.593 24.313 1.00 98.19 417 TRP A N 1
ATOM 3198 C CA . TRP A 1 417 ? -13.413 -20.881 25.039 1.00 98.19 417 TRP A CA 1
ATOM 3199 C C . TRP A 1 417 ? -13.239 -20.907 26.557 1.00 98.19 417 TRP A C 1
ATOM 3201 O O . TRP A 1 417 ? -14.149 -20.488 27.267 1.00 98.19 417 TRP A O 1
ATOM 3211 N N . LYS A 1 418 ? -12.100 -21.414 27.040 1.00 97.44 418 LYS A N 1
ATOM 3212 C CA . LYS A 1 418 ? -11.784 -21.583 28.467 1.00 97.44 418 LYS A CA 1
ATOM 3213 C C . LYS A 1 418 ? -10.541 -20.792 28.888 1.00 97.44 418 LYS A C 1
ATOM 3215 O O . LYS A 1 418 ? -9.880 -21.184 29.845 1.00 97.44 418 LYS A O 1
ATOM 3220 N N . ASP A 1 419 ? -10.190 -19.751 28.138 1.00 97.69 419 ASP A N 1
ATOM 3221 C CA . ASP A 1 419 ? -9.026 -18.922 28.438 1.00 97.69 419 ASP A CA 1
ATOM 3222 C C . ASP A 1 419 ? -9.160 -18.314 29.837 1.00 97.69 419 ASP A C 1
ATOM 3224 O O . ASP A 1 419 ? -10.261 -17.941 30.242 1.00 97.69 419 ASP A O 1
ATOM 3228 N N . ILE A 1 420 ? -8.061 -18.264 30.587 1.00 96.31 420 ILE A N 1
ATOM 3229 C CA . ILE A 1 420 ? -8.099 -17.855 31.993 1.00 96.31 420 ILE A CA 1
ATOM 3230 C C . ILE A 1 420 ? -8.371 -16.355 32.158 1.00 96.31 420 ILE A C 1
ATOM 3232 O O . ILE A 1 420 ? -9.106 -15.983 33.070 1.00 96.31 420 ILE A O 1
ATOM 3236 N N . ASP A 1 421 ? -7.854 -15.516 31.254 1.00 95.69 421 ASP A N 1
ATOM 3237 C CA . ASP A 1 421 ? -7.999 -14.059 31.358 1.00 95.69 421 ASP A CA 1
ATOM 3238 C C . ASP A 1 421 ? -9.139 -13.533 30.471 1.00 95.69 421 ASP A C 1
ATOM 3240 O O . ASP A 1 421 ? -9.780 -12.540 30.808 1.00 95.69 421 ASP A O 1
ATOM 3244 N N . ALA A 1 422 ? -9.422 -14.193 29.341 1.00 95.25 422 ALA A N 1
ATOM 3245 C CA . ALA A 1 422 ? -10.465 -13.794 28.393 1.00 95.25 422 ALA A CA 1
ATOM 3246 C C . ALA A 1 422 ? -11.347 -14.982 27.946 1.00 95.25 422 ALA A C 1
ATOM 3248 O O . ALA A 1 422 ? -11.364 -15.342 26.763 1.00 95.25 422 ALA A O 1
ATOM 3249 N N . PRO A 1 423 ? -12.112 -15.608 28.859 1.00 97.06 423 PRO A N 1
ATOM 3250 C CA . PRO A 1 423 ? -12.919 -16.786 28.548 1.00 97.06 423 PRO A CA 1
ATOM 3251 C C . PRO A 1 423 ? -14.062 -16.462 27.567 1.00 97.06 423 PRO A C 1
ATOM 3253 O O . PRO A 1 423 ? -15.069 -15.838 27.921 1.00 97.06 423 PRO A O 1
ATOM 3256 N N . HIS A 1 424 ? -13.953 -16.925 26.312 1.00 98.19 424 HIS A N 1
ATOM 3257 C CA . HIS A 1 424 ? -14.957 -16.641 25.277 1.00 98.19 424 HIS A CA 1
ATOM 3258 C C . HIS A 1 424 ? -16.345 -17.193 25.631 1.00 98.19 424 HIS A C 1
ATOM 3260 O O . HIS A 1 424 ? -17.348 -16.627 25.207 1.00 98.19 424 HIS A O 1
ATOM 3266 N N . ASN A 1 425 ? -16.450 -18.264 26.423 1.00 98.06 425 ASN A N 1
ATOM 3267 C CA . ASN A 1 425 ? -17.746 -18.819 26.825 1.00 98.06 425 ASN A CA 1
ATOM 3268 C C . ASN A 1 425 ? -18.617 -17.820 27.613 1.00 98.06 425 ASN A C 1
ATOM 3270 O O . ASN A 1 425 ? -19.835 -17.817 27.434 1.00 98.06 425 ASN A O 1
ATOM 3274 N N . LEU A 1 426 ? -18.010 -16.944 28.421 1.00 97.56 426 LEU A N 1
ATOM 3275 C CA . LEU A 1 426 ? -18.716 -15.896 29.163 1.00 97.56 426 LEU A CA 1
ATOM 3276 C C . LEU A 1 426 ? -19.157 -14.750 28.241 1.00 97.56 426 LEU A C 1
ATOM 3278 O O . LEU A 1 426 ? -20.186 -14.114 28.479 1.00 97.56 426 LEU A O 1
ATOM 3282 N N . MET A 1 427 ? -18.393 -14.498 27.174 1.00 97.69 427 MET A N 1
ATOM 3283 C CA . MET A 1 427 ? -18.615 -13.380 26.251 1.00 97.69 427 MET A CA 1
ATOM 3284 C C . MET A 1 427 ? -19.433 -13.742 25.016 1.00 97.69 427 MET A C 1
ATOM 3286 O O . MET A 1 427 ? -20.030 -12.863 24.401 1.00 97.69 427 MET A O 1
ATOM 3290 N N . CYS A 1 428 ? -19.523 -15.023 24.661 1.00 97.75 428 CYS A N 1
ATOM 3291 C CA . CYS A 1 428 ? -20.143 -15.487 23.423 1.00 97.75 428 CYS A CA 1
ATOM 3292 C C . CYS A 1 428 ? -21.589 -14.986 23.278 1.00 97.75 428 CYS A C 1
ATOM 3294 O O . CYS A 1 428 ? -21.943 -14.417 22.247 1.00 97.75 428 CYS A O 1
ATOM 3296 N N . LYS A 1 429 ? -22.412 -15.099 24.329 1.00 96.75 429 LYS A N 1
ATOM 3297 C CA . LYS A 1 429 ? -23.800 -14.602 24.300 1.00 96.75 429 LYS A CA 1
ATOM 3298 C C . LYS A 1 429 ? -23.872 -13.073 24.176 1.00 96.75 429 LYS A C 1
ATOM 3300 O O . LYS A 1 429 ? -24.718 -12.564 23.450 1.00 96.75 429 LYS A O 1
ATOM 3305 N N . LYS A 1 430 ? -22.972 -12.343 24.842 1.00 95.62 430 LYS A N 1
ATOM 3306 C CA . LYS A 1 430 ? -22.912 -10.871 24.795 1.00 95.62 430 LYS A CA 1
ATOM 3307 C C . LYS A 1 430 ? -22.510 -10.379 23.406 1.00 95.62 430 LYS A C 1
ATOM 3309 O O . LYS A 1 430 ? -23.177 -9.517 22.846 1.00 95.62 430 LYS A O 1
ATOM 3314 N N . LEU A 1 431 ? -21.485 -10.996 22.819 1.00 95.12 431 LEU A N 1
ATOM 3315 C CA . LEU A 1 431 ? -21.041 -10.738 21.450 1.00 95.12 431 LEU A CA 1
ATOM 3316 C C . LEU A 1 431 ? -22.100 -11.102 20.414 1.00 95.12 431 LEU A C 1
ATOM 3318 O O . LEU A 1 431 ? -22.235 -10.392 19.425 1.00 95.12 431 LEU A O 1
ATOM 3322 N N . ARG A 1 432 ? -22.859 -12.181 20.636 1.00 93.94 432 ARG A N 1
ATOM 3323 C CA . ARG A 1 432 ? -23.984 -12.545 19.771 1.00 93.94 432 ARG A CA 1
ATOM 3324 C C . ARG A 1 432 ? -25.038 -11.442 19.759 1.00 93.94 432 ARG A C 1
ATOM 3326 O O . ARG A 1 432 ? -25.352 -10.934 18.692 1.00 93.94 432 ARG A O 1
ATOM 3333 N N . ASN A 1 433 ? -25.515 -11.040 20.938 1.00 91.12 433 ASN A N 1
ATOM 3334 C CA . ASN A 1 433 ? -26.509 -9.974 21.064 1.00 91.12 433 ASN A CA 1
ATOM 3335 C C . ASN A 1 433 ? -25.991 -8.669 20.446 1.00 91.12 433 ASN A C 1
ATOM 3337 O O . ASN A 1 433 ? -26.698 -8.011 19.692 1.00 91.12 433 ASN A O 1
ATOM 3341 N N . PHE A 1 434 ? -24.731 -8.320 20.715 1.00 90.88 434 PHE A N 1
ATOM 3342 C CA . PHE A 1 434 ? -24.089 -7.162 20.105 1.00 90.88 434 PHE A CA 1
ATOM 3343 C C . PHE A 1 434 ? -24.065 -7.259 18.574 1.00 90.88 434 PHE A C 1
ATOM 3345 O O . PHE A 1 434 ? -24.424 -6.306 17.898 1.00 90.88 434 PHE A O 1
ATOM 3352 N N . SER A 1 435 ? -23.672 -8.406 18.018 1.00 89.12 435 SER A N 1
ATOM 3353 C CA . SER A 1 435 ? -23.584 -8.630 16.572 1.00 89.12 435 SER A CA 1
ATOM 3354 C C . SER A 1 435 ? -24.946 -8.559 15.882 1.00 89.12 435 SER A C 1
ATOM 3356 O O . SER A 1 435 ? -25.101 -7.886 14.866 1.00 89.12 435 SER A O 1
ATOM 3358 N N . GLU A 1 436 ? -25.960 -9.208 16.453 1.00 88.81 436 GLU A N 1
ATOM 3359 C CA . GLU A 1 436 ? -27.318 -9.212 15.902 1.00 88.81 436 GLU A CA 1
ATOM 3360 C C . GLU A 1 436 ? -27.902 -7.797 15.841 1.00 88.81 436 GLU A C 1
ATOM 3362 O O . GLU A 1 436 ? -28.552 -7.447 14.860 1.00 88.81 436 GLU A O 1
ATOM 3367 N N . ILE A 1 437 ? -27.616 -6.970 16.848 1.00 83.69 437 ILE A N 1
ATOM 3368 C CA . ILE A 1 437 ? -28.226 -5.649 16.982 1.00 83.69 437 ILE A CA 1
ATOM 3369 C C . ILE A 1 437 ? -27.382 -4.551 16.310 1.00 83.69 437 ILE A C 1
ATOM 3371 O O . ILE A 1 437 ? -27.912 -3.698 15.604 1.00 83.69 437 ILE A O 1
ATOM 3375 N N . ALA A 1 438 ? -26.067 -4.540 16.525 1.00 81.62 438 ALA A N 1
ATOM 3376 C CA . ALA A 1 438 ? -25.189 -3.471 16.047 1.00 81.62 438 ALA A CA 1
ATOM 3377 C C . ALA A 1 438 ? -24.628 -3.732 14.640 1.00 81.62 438 ALA A C 1
ATOM 3379 O O . ALA A 1 438 ? -24.291 -2.782 13.926 1.00 81.62 438 ALA A O 1
ATOM 3380 N N . LEU A 1 439 ? -24.520 -5.006 14.242 1.00 81.38 439 LEU A N 1
ATOM 3381 C CA . LEU A 1 439 ? -23.944 -5.442 12.962 1.00 81.38 439 LEU A CA 1
ATOM 3382 C C . LEU A 1 439 ? -24.997 -6.022 12.006 1.00 81.38 439 LEU A C 1
ATOM 3384 O O . LEU A 1 439 ? -24.636 -6.540 10.949 1.00 81.38 439 LEU A O 1
ATOM 3388 N N . ASP A 1 440 ? -26.283 -5.964 12.371 1.00 81.12 440 ASP A N 1
ATOM 3389 C CA . ASP A 1 440 ? -27.403 -6.517 11.599 1.00 81.12 440 ASP A CA 1
ATOM 3390 C C . ASP A 1 440 ? -27.226 -8.022 11.283 1.00 81.12 440 ASP A C 1
ATOM 3392 O O . ASP A 1 440 ? -27.660 -8.517 10.239 1.00 81.12 440 ASP A O 1
ATOM 3396 N N . GLY A 1 441 ? -26.507 -8.754 12.149 1.00 71.31 441 GLY A N 1
ATOM 3397 C CA . GLY A 1 441 ? -26.139 -10.161 11.941 1.00 71.31 441 GLY A CA 1
ATOM 3398 C C . GLY A 1 441 ? -25.212 -10.413 10.740 1.00 71.31 441 GLY A C 1
ATOM 3399 O O . GLY A 1 441 ? -25.019 -11.563 10.336 1.00 71.31 441 GLY A O 1
ATOM 3400 N N . ARG A 1 442 ? -24.651 -9.357 10.137 1.00 67.25 442 ARG A N 1
ATOM 3401 C CA . ARG A 1 442 ? -23.761 -9.417 8.970 1.00 67.25 442 ARG A CA 1
ATOM 3402 C C . ARG A 1 442 ? -22.301 -9.234 9.378 1.00 67.25 442 ARG A C 1
ATOM 3404 O O . ARG A 1 442 ? -21.964 -8.922 10.517 1.00 67.25 442 ARG A O 1
ATOM 3411 N N . LYS A 1 443 ? -21.406 -9.430 8.403 1.00 66.12 443 LYS A N 1
ATOM 3412 C CA . LYS A 1 443 ? -20.011 -8.991 8.528 1.00 66.12 443 LYS A CA 1
ATOM 3413 C C . LYS A 1 443 ? -19.974 -7.490 8.791 1.00 66.12 443 LYS A C 1
ATOM 3415 O O . LYS A 1 443 ? -20.832 -6.764 8.301 1.00 66.12 443 LYS A O 1
ATOM 3420 N N . ILE A 1 444 ? -18.961 -7.046 9.528 1.00 65.69 444 ILE A N 1
ATOM 3421 C CA . ILE A 1 444 ? -18.736 -5.633 9.832 1.00 65.69 444 ILE A CA 1
ATOM 3422 C C . ILE A 1 444 ? -18.506 -4.872 8.519 1.00 65.69 444 ILE A C 1
ATOM 3424 O O . ILE A 1 444 ? -17.399 -4.817 7.992 1.00 65.69 444 ILE A O 1
ATOM 3428 N N . GLU A 1 445 ? -19.577 -4.293 7.987 1.00 65.44 445 GLU A N 1
ATOM 3429 C CA . GLU A 1 445 ? -19.573 -3.317 6.893 1.00 65.44 445 GLU A CA 1
ATOM 3430 C C . GLU A 1 445 ? -19.753 -1.899 7.468 1.00 65.44 445 GLU A C 1
ATOM 3432 O O . GLU A 1 445 ? -20.432 -1.048 6.897 1.00 65.44 445 GLU A O 1
ATOM 3437 N N . ILE A 1 446 ? -19.212 -1.649 8.665 1.00 58.91 446 ILE A N 1
ATOM 3438 C CA . ILE A 1 446 ? -19.432 -0.388 9.378 1.00 58.91 446 ILE A CA 1
ATOM 3439 C C . ILE A 1 446 ? -18.539 0.710 8.800 1.00 58.91 446 ILE A C 1
ATOM 3441 O O . ILE A 1 446 ? -17.342 0.515 8.604 1.00 58.91 446 ILE A O 1
ATOM 3445 N N . GLN A 1 447 ? -19.148 1.876 8.570 1.00 65.38 447 GLN A N 1
ATOM 3446 C CA . GLN A 1 447 ? -18.519 3.030 7.930 1.00 65.38 447 GLN A CA 1
ATOM 3447 C C . GLN A 1 447 ? -17.629 3.855 8.884 1.00 65.38 447 GLN A C 1
ATOM 3449 O O . GLN A 1 447 ? -16.673 4.455 8.402 1.00 65.38 447 GLN A O 1
ATOM 3454 N N . ASP A 1 448 ? -17.869 3.841 10.209 1.00 78.38 448 ASP A N 1
ATOM 3455 C CA . ASP A 1 448 ? -17.014 4.482 11.229 1.00 78.38 448 ASP A CA 1
ATOM 3456 C C . ASP A 1 448 ? -17.429 4.147 12.700 1.00 78.38 448 ASP A C 1
ATOM 3458 O O . ASP A 1 448 ? -18.568 3.718 12.940 1.00 78.38 448 ASP A O 1
ATOM 3462 N N . PRO A 1 449 ? -16.558 4.386 13.711 1.00 82.19 449 PRO A N 1
ATOM 3463 C CA . PRO A 1 449 ? -16.859 4.163 15.135 1.00 82.19 449 PRO A CA 1
ATOM 3464 C C . PRO A 1 449 ? -18.057 4.945 15.701 1.00 82.19 449 PRO A C 1
ATOM 3466 O O . PRO A 1 449 ? -18.754 4.439 16.581 1.00 82.19 449 PRO A O 1
ATOM 3469 N N . MET A 1 450 ? -18.320 6.168 15.226 1.00 83.44 450 MET A N 1
ATOM 3470 C CA . MET A 1 450 ? -19.428 6.997 15.724 1.00 83.44 450 MET A CA 1
ATOM 3471 C C . MET A 1 450 ? -20.771 6.467 15.234 1.00 83.44 450 MET A C 1
ATOM 3473 O O . MET A 1 450 ? -21.778 6.547 15.936 1.00 83.44 450 MET A O 1
ATOM 3477 N N . THR A 1 451 ? -20.809 5.921 14.022 1.00 85.56 451 THR A N 1
ATOM 3478 C CA . THR A 1 451 ? -21.985 5.219 13.507 1.00 85.56 451 THR A CA 1
ATOM 3479 C C . THR A 1 451 ? -22.265 3.953 14.313 1.00 85.56 451 THR A C 1
ATOM 3481 O O . THR A 1 451 ? -23.421 3.725 14.673 1.00 85.56 451 THR A O 1
ATOM 3484 N N . LEU A 1 452 ? -21.232 3.185 14.684 1.00 87.19 452 LEU A N 1
ATOM 3485 C CA . LEU A 1 452 ? -21.396 2.048 15.597 1.00 87.19 452 LEU A CA 1
ATOM 3486 C C . LEU A 1 452 ? -21.951 2.489 16.955 1.00 87.19 452 LEU A C 1
ATOM 3488 O O . LEU A 1 452 ? -22.910 1.895 17.443 1.00 87.19 452 LEU A O 1
ATOM 3492 N N . GLN A 1 453 ? -21.379 3.544 17.538 1.00 89.56 453 GLN A N 1
ATOM 3493 C CA . GLN A 1 453 ? -21.844 4.096 18.805 1.00 89.56 453 GLN A CA 1
ATOM 3494 C C . GLN A 1 453 ? -23.318 4.498 18.729 1.00 89.56 453 GLN A C 1
ATOM 3496 O O . GLN A 1 453 ? -24.112 4.019 19.529 1.00 89.56 453 GLN A O 1
ATOM 3501 N N . ARG A 1 454 ? -23.711 5.308 17.738 1.00 89.38 454 ARG A N 1
ATOM 3502 C CA . ARG A 1 454 ? -25.107 5.747 17.572 1.00 89.38 454 ARG A CA 1
ATOM 3503 C C . ARG A 1 454 ? -26.068 4.571 17.410 1.00 89.38 454 ARG A C 1
ATOM 3505 O O . ARG A 1 454 ? -27.135 4.582 18.018 1.00 89.38 454 ARG A O 1
ATOM 3512 N N . LYS A 1 455 ? -25.682 3.546 16.638 1.00 88.31 455 LYS A N 1
ATOM 3513 C CA . LYS A 1 455 ? -26.468 2.310 16.514 1.00 88.31 455 LYS A CA 1
ATOM 3514 C C . LYS A 1 455 ? -26.639 1.629 17.869 1.00 88.31 455 LYS A C 1
ATOM 3516 O O . LYS A 1 455 ? -27.771 1.367 18.251 1.00 88.31 455 LYS A O 1
ATOM 3521 N N . CYS A 1 456 ? -25.554 1.406 18.611 1.00 90.00 456 CYS A N 1
ATOM 3522 C CA . CYS A 1 456 ? -25.603 0.766 19.928 1.00 90.00 456 CYS A CA 1
ATOM 3523 C C . CYS A 1 456 ? -26.431 1.565 20.947 1.00 90.00 456 CYS A C 1
ATOM 3525 O O . CYS A 1 456 ? -27.202 0.985 21.705 1.00 90.00 456 CYS A O 1
ATOM 3527 N N . GLN A 1 457 ? -26.333 2.893 20.921 1.00 90.81 457 GLN A N 1
ATOM 3528 C CA . GLN A 1 457 ? -27.120 3.767 21.789 1.00 90.81 457 GLN A CA 1
ATOM 3529 C C . GLN A 1 457 ? -28.617 3.701 21.455 1.00 90.81 457 GLN A C 1
ATOM 3531 O O . GLN A 1 457 ? -29.454 3.563 22.342 1.00 90.81 457 GLN A O 1
ATOM 3536 N N . SER A 1 458 ? -28.974 3.677 20.164 1.00 91.00 458 SER A N 1
ATOM 3537 C CA . SER A 1 458 ? -30.379 3.614 19.721 1.00 91.00 458 SER A CA 1
ATOM 3538 C C . SER A 1 458 ? -31.136 2.346 20.143 1.00 91.00 458 SER A C 1
ATOM 3540 O O . SER A 1 458 ? -32.362 2.307 20.087 1.00 91.00 458 SER A O 1
ATOM 3542 N N . VAL A 1 459 ? -30.410 1.320 20.581 1.00 89.44 459 VAL A N 1
ATOM 3543 C CA . VAL A 1 459 ? -30.919 -0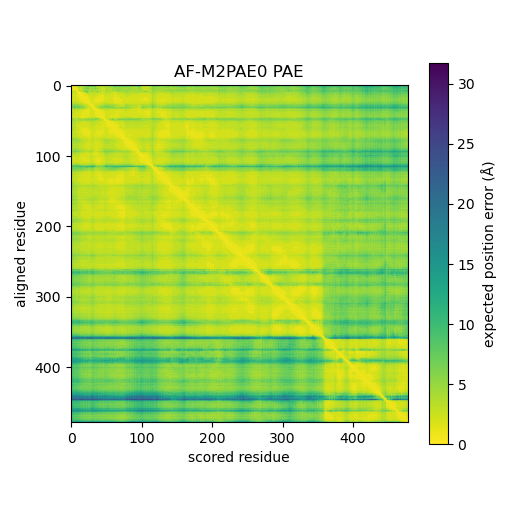.003 20.975 1.00 89.44 459 VAL A CA 1
ATOM 3544 C C . VAL A 1 459 ? -30.612 -0.332 22.443 1.00 89.44 459 VAL A C 1
ATOM 3546 O O . VAL A 1 459 ? -30.814 -1.464 22.875 1.00 89.44 459 VAL A O 1
ATOM 3549 N N . GLY A 1 460 ? -30.100 0.637 23.211 1.00 90.62 460 GLY A N 1
ATOM 3550 C CA . GLY A 1 460 ? -29.801 0.480 24.637 1.00 90.62 460 GLY A CA 1
ATOM 3551 C C . GLY A 1 460 ? -28.571 -0.377 24.961 1.00 90.62 460 GLY A C 1
ATOM 3552 O O . GLY A 1 460 ? -28.426 -0.833 26.094 1.00 90.62 460 GLY A O 1
ATOM 3553 N N . ILE A 1 461 ? -27.672 -0.613 23.999 1.00 89.31 461 ILE A N 1
ATOM 3554 C CA . ILE A 1 461 ? -26.366 -1.234 24.255 1.00 89.31 461 ILE A CA 1
ATOM 3555 C C . ILE A 1 461 ? -25.392 -0.133 24.682 1.00 89.31 461 ILE A C 1
ATOM 3557 O O . ILE A 1 461 ? -24.688 0.441 23.855 1.00 89.31 461 ILE A O 1
ATOM 3561 N N . GLU A 1 462 ? -25.351 0.158 25.983 1.00 91.25 462 GLU A N 1
ATOM 3562 C CA . GLU A 1 462 ? -24.502 1.207 26.556 1.00 91.25 462 GLU A CA 1
ATOM 3563 C C . GLU A 1 462 ? -23.829 0.783 27.875 1.00 91.25 462 GLU A C 1
ATOM 3565 O O . GLU A 1 462 ? -24.092 -0.286 28.432 1.00 91.25 462 GLU A O 1
ATOM 3570 N N . GLY A 1 463 ? -22.939 1.640 28.386 1.00 90.56 463 GLY A N 1
ATOM 3571 C CA . GLY A 1 463 ? -22.373 1.525 29.729 1.00 90.56 463 GLY A CA 1
ATOM 3572 C C . GLY A 1 463 ? -21.516 0.275 29.949 1.00 90.56 463 GLY A C 1
ATOM 3573 O O . GLY A 1 463 ? -20.521 0.051 29.261 1.00 90.56 463 GLY A O 1
ATOM 3574 N N . ALA A 1 464 ? -21.882 -0.527 30.952 1.00 92.31 464 ALA A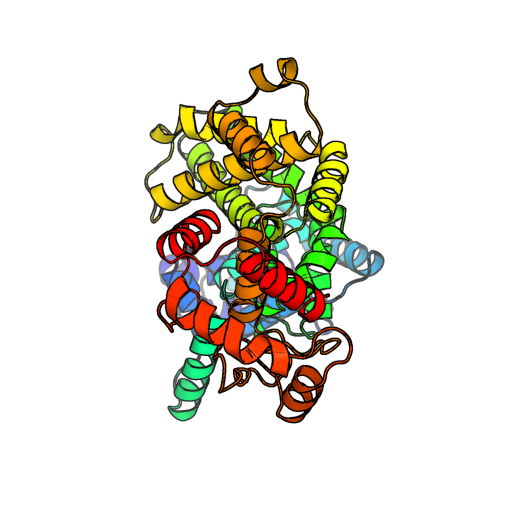 N 1
ATOM 3575 C CA . ALA A 1 464 ? -21.073 -1.655 31.416 1.00 92.31 464 ALA A CA 1
ATOM 3576 C C . ALA A 1 464 ? -20.891 -2.750 30.352 1.00 92.31 464 ALA A C 1
ATOM 3578 O O . ALA A 1 464 ? -19.811 -3.324 30.250 1.00 92.31 464 ALA A O 1
ATOM 3579 N N . LEU A 1 465 ? -21.914 -3.013 29.528 1.00 93.56 465 LEU A N 1
ATOM 3580 C CA . LEU A 1 465 ? -21.848 -4.071 28.516 1.00 93.56 465 LEU A CA 1
ATOM 3581 C C . LEU A 1 465 ? -20.810 -3.758 27.432 1.00 93.56 465 LEU A C 1
ATOM 3583 O O . LEU A 1 465 ? -20.044 -4.632 27.033 1.00 93.56 465 LEU A O 1
ATOM 3587 N N . THR A 1 466 ? -20.768 -2.517 26.948 1.00 93.19 466 THR A N 1
ATOM 3588 C CA . THR A 1 466 ? -19.812 -2.118 25.908 1.00 93.19 466 THR A CA 1
ATOM 3589 C C . THR A 1 466 ? -18.398 -2.047 26.466 1.00 93.19 466 THR A C 1
ATOM 3591 O O . THR A 1 466 ? -17.471 -2.503 25.802 1.00 93.19 466 THR A O 1
ATOM 3594 N N . ALA A 1 467 ? -18.227 -1.566 27.701 1.00 93.94 467 ALA A N 1
ATOM 3595 C CA . ALA A 1 467 ? -16.945 -1.611 28.402 1.00 93.94 467 ALA A CA 1
ATOM 3596 C C . ALA A 1 467 ? -16.426 -3.052 28.563 1.00 93.94 467 ALA A C 1
ATOM 3598 O O . ALA A 1 467 ? -15.251 -3.316 28.316 1.00 93.94 467 ALA A O 1
ATOM 3599 N N . GLU A 1 468 ? -17.303 -3.998 28.899 1.00 95.62 468 GLU A N 1
ATOM 3600 C CA . GLU A 1 468 ? -16.941 -5.408 29.052 1.00 95.62 468 GLU A CA 1
ATOM 3601 C C . GLU A 1 468 ? -16.547 -6.062 27.719 1.00 95.62 468 GLU A C 1
ATOM 3603 O O . GLU A 1 468 ? -15.518 -6.733 27.644 1.00 95.62 468 GLU A O 1
ATOM 3608 N N . ILE A 1 469 ? -17.307 -5.825 26.640 1.00 95.62 469 ILE A N 1
ATOM 3609 C CA . ILE A 1 469 ? -16.954 -6.322 25.299 1.00 95.62 469 ILE A CA 1
ATOM 3610 C C . ILE A 1 469 ? -15.624 -5.711 24.835 1.00 95.62 469 ILE A C 1
ATOM 3612 O O . ILE A 1 469 ? -14.777 -6.424 24.295 1.00 95.62 469 ILE A O 1
ATOM 3616 N N . ALA A 1 470 ? -15.424 -4.409 25.052 1.00 94.50 470 ALA A N 1
ATOM 3617 C CA . ALA A 1 470 ? -14.177 -3.723 24.731 1.00 94.50 470 ALA A CA 1
ATOM 3618 C C . ALA A 1 470 ? -12.984 -4.327 25.487 1.00 94.50 470 ALA A C 1
ATOM 3620 O O . ALA A 1 470 ? -11.955 -4.605 24.872 1.00 94.50 470 ALA A O 1
ATOM 3621 N N . GLY A 1 471 ? -13.136 -4.572 26.793 1.00 94.19 471 GLY A N 1
ATOM 3622 C CA . GLY A 1 471 ? -12.121 -5.221 27.624 1.00 94.19 471 GLY A CA 1
ATOM 3623 C C . GLY A 1 471 ? -11.782 -6.625 27.127 1.00 94.19 471 GLY A C 1
ATOM 3624 O O . GLY A 1 471 ? -10.614 -6.932 26.909 1.00 94.19 471 GLY A O 1
ATOM 3625 N N . TYR A 1 472 ? -12.799 -7.442 26.838 1.00 96.12 472 TYR A N 1
ATOM 3626 C CA . TYR A 1 472 ? -12.608 -8.782 26.282 1.00 96.12 472 TYR A CA 1
ATOM 3627 C C . TYR A 1 472 ? -11.844 -8.771 24.951 1.00 96.12 472 TYR A C 1
ATOM 3629 O O . TYR A 1 472 ? -10.901 -9.543 24.762 1.00 96.12 472 TYR A O 1
ATOM 3637 N N . LEU A 1 473 ? -12.252 -7.908 24.015 1.00 94.50 473 LEU A N 1
ATOM 3638 C CA . LEU A 1 473 ? -11.611 -7.818 22.706 1.00 94.50 473 LEU A CA 1
ATOM 3639 C C . LEU A 1 473 ? -10.150 -7.388 22.838 1.00 94.50 473 LEU A C 1
ATOM 3641 O O . LEU A 1 473 ? -9.296 -7.968 22.171 1.00 94.50 473 LEU A O 1
ATOM 3645 N N . ARG A 1 474 ? -9.860 -6.447 23.744 1.00 91.25 474 ARG A N 1
ATOM 3646 C CA . ARG A 1 474 ? -8.495 -6.017 24.052 1.00 91.25 474 ARG A CA 1
ATOM 3647 C C . ARG A 1 474 ? -7.639 -7.163 24.561 1.00 91.25 474 ARG A C 1
ATOM 3649 O O . ARG A 1 474 ? -6.594 -7.419 23.983 1.00 91.25 474 ARG A O 1
ATOM 3656 N N . SER A 1 475 ? -8.114 -7.897 25.564 1.00 91.75 475 SER A N 1
ATOM 3657 C CA . SER A 1 475 ? -7.398 -9.059 26.102 1.00 91.75 475 SER A CA 1
ATOM 3658 C C . SER A 1 475 ? -7.215 -10.181 25.078 1.00 91.75 475 SER A C 1
ATOM 3660 O O . SER A 1 475 ? -6.306 -10.992 25.211 1.00 91.75 475 SER A O 1
ATOM 3662 N N . THR A 1 476 ? -8.086 -10.254 24.068 1.00 90.94 476 THR A N 1
ATOM 3663 C CA . THR A 1 476 ? -8.005 -11.262 23.004 1.00 90.94 476 THR A CA 1
ATOM 3664 C C . THR A 1 476 ? -6.942 -10.923 21.954 1.00 90.94 476 THR A C 1
ATOM 3666 O O . THR A 1 476 ? -6.361 -11.843 21.381 1.00 90.94 476 THR A O 1
ATOM 3669 N N . LEU A 1 477 ? -6.714 -9.632 21.679 1.00 85.62 477 LEU A N 1
ATOM 3670 C CA . LEU A 1 477 ? -5.790 -9.152 20.639 1.00 85.62 477 LEU A CA 1
ATOM 3671 C C . LEU A 1 477 ? -4.470 -8.574 21.169 1.00 85.62 477 LEU A C 1
ATOM 3673 O O . LEU A 1 477 ? -3.597 -8.265 20.358 1.00 85.62 477 LEU A O 1
ATOM 3677 N N . SER A 1 478 ? -4.329 -8.430 22.487 1.00 79.44 478 SER A N 1
ATOM 3678 C CA . SER A 1 478 ? -3.051 -8.216 23.177 1.00 79.44 478 SER A CA 1
ATOM 3679 C C . SER A 1 478 ? -2.189 -9.470 23.122 1.00 79.44 478 SER A C 1
ATOM 3681 O O . SER A 1 478 ? -0.989 -9.345 22.798 1.00 79.44 478 SER A O 1
#

Radius of gyration: 24.38 Å; Cα contacts (8 Å, |Δi|>4): 683; chains: 1; bounding box: 61×56×66 Å

Foldseek 3Di:
DDPCCCQPVVPLVLLVVLLVQLLQAQDDPPHPFHELLSNLLSLLSQCHPVDPVSLQNSQQNRLVSLLSLLCSQLPFDDPVRVVVVQVSNLVCNVPGPDPCVPVSRVVSNVVSVVPPDVVCNVGVVQSSCVRSLSSNLSLQDLAQVVQVVLLVVQVVCVVVVHTHGPPNHLCSNNVPDLPSSLVSLQVCLQPHLFLSSLSSNSSSCNLSFVLVSLVVCLVRLSNLQSLLVNLVVLLVQCVVPVQQQVSLQVSLVSLLSSLSSQCSNPLLDALVSLQSSQVSNVVPNRLLVSLQSQLCSLVVRVVSHDDDVCSVVSSVSSNVSSLLSSLSSCLSVVDDPVVLVVGDPSNVVNVVVCVPPDSDDLLSLLVSLLCSCQRRQAALQPPGRDHCSNQVVDRFDADPQQSRGGHSDPVSVVNCCCPPQQHVVVCSNLSNVLCCQQVVVDRPPDPDSVSSVVSCVVVVNDDPSSVVSSSNSVNRSD

Solvent-accessible surface area (backbone atoms only — not comparable to full-atom values): 24784 Å² total; per-residue (Å²): 111,47,62,64,41,29,73,75,64,60,34,65,70,35,44,53,52,36,49,53,48,21,68,60,13,39,68,47,101,88,34,95,63,35,21,42,43,44,21,33,43,32,50,44,60,59,37,52,85,71,43,73,68,35,46,53,49,32,26,47,74,42,42,68,57,51,40,54,49,37,43,48,52,23,44,72,67,54,79,63,56,51,51,51,50,42,51,51,31,50,50,20,64,79,64,52,85,70,65,54,87,42,65,48,51,35,52,37,47,56,54,42,71,66,52,86,55,66,62,34,72,77,34,32,52,56,37,30,46,70,49,48,39,48,57,49,33,72,50,45,54,64,42,50,68,54,45,54,53,42,26,55,51,26,58,51,20,56,77,65,77,42,80,44,52,42,49,56,48,69,52,50,73,22,71,62,43,55,69,48,11,47,54,20,49,53,56,43,26,73,76,48,52,49,33,45,48,37,36,31,50,37,18,51,26,38,53,58,17,48,84,64,40,45,63,56,51,79,70,30,68,46,45,46,42,22,49,48,51,26,48,48,52,33,45,49,57,19,65,80,38,53,69,40,38,70,47,29,40,49,25,50,53,36,41,28,27,44,32,55,33,46,46,67,54,51,75,70,44,53,72,67,57,50,47,52,48,47,58,60,25,44,80,81,44,53,53,41,59,54,22,33,53,46,41,50,49,54,72,76,34,57,83,32,37,59,93,54,96,59,49,66,58,38,52,53,46,31,43,51,42,32,23,46,49,19,4,43,49,39,50,72,68,66,64,52,78,79,64,49,74,81,48,47,68,63,23,50,53,29,19,51,52,51,65,70,40,58,98,72,43,33,46,48,50,38,43,49,46,52,46,43,45,70,72,38,35,36,25,49,17,63,93,47,87,52,29,24,68,75,48,87,66,41,81,50,53,46,38,88,80,30,64,69,54,26,19,81,41,72,65,40,42,56,46,20,38,66,30,92,90,46,35,37,65,79,43,31,65,56,47,22,56,46,31,47,69,61,36,70,68,50,74,88,80,75,90,49,45,66,59,49,39,53,48,24,53,78,71,71,57,51,70,69,62,38,44,50,52,20,51,43,48,48,61,32,74,107

Secondary structure (DSSP, 8-state):
--HHHHHHH--HHHHHHHHHHHHHHS--TT-SS--HHHHHHHHHHHHTT-SHHHHHHHHHH-HHHHHHHHHHHHS---HHHHHHHHHHHHHHHHS----TTSHHHHHHHHHHHT---HHHHH-HHHHHHHHHHHHHHHHS-SSHHHHHHHHHHHHHHHHTTPPP-S--SHHHHSTT-HHHHHHHHHHGGGT---HHHHHHHHHHHHHH-HHHHHHHHHT-HHHHHHHHHHHHHHHHHHHHSTT-HHHHHHHHHHHHHHHHHHHHHHSS--HHHHHHHHHHHTTT--HHHHHHHHHHHHHHHGGGSPP-TTHHHHHHHHHHHHHHHHHHHHHHTT--HHHHTTS-HHHHHHHHHHHHS-TT-HHHHHHHHHHHHHHS-B-SSTT---BTTTTTTPPPEEPTTTS--EESSHHHHHHHHT-SSS-HHHHHHHHHHHHHHHSTTS----S-HHHHHHHHHHTT--THHHHHHHHHHHHHH-

InterPro domains:
  IPR002893 Zinc finger, MYND-type [PF01753] (384-419)
  IPR002893 Zinc finger, MYND-type [PS50865] (384-428)

Organism: Ceriporiopsis subvermispora (strain B) (NCBI:txid914234)

Mean predicted aligned error: 4.95 Å

Nearest PDB structures (foldseek):
  3gjx-assembly1_A  TM=2.218E-01  e=5.228E-01  Mus musculus
  5di9-assembly1_C  TM=2.107E-01  e=1.567E+00  Saccharomyces cerevisiae S288C
  5a6c-assembly2_A  TM=1.598E-01  e=4.160E+00  Homo sapiens
  8fh3-assembly1_B  TM=1.307E-01  e=4.160E+00  Homo sapiens